Protein AF-0000000084978019 (afdb_homodimer)

Foldseek 3Di:
DEEEEEVLQADLNVLLVVVCVPPNDDPVYAYEYEEQADAQGQDLFGDGRHDDPRYHYDHDQLLDADDDDDDDDALYAYEYPWADPDDVPDDLVRRQSRLVSSLLRVLVVCVVRVHQHYEYEAALQQQPFAQDEDEPPRHGDHDGSNNVNSVNSLVSVQVSLVVDQQGHYEYEHEFAEFFARSNDDLQVLQVCQQVVNAAAQADFFAFGFHDYSNQVSVVVCVDSPVDGDGHYDYAYDGDPPTGTNNRLNVLLCVLLVNDGDHYYDRNVVLLVVQVVVVVVCCVVVVSHNVSSVSSRTHPNYHRVVVVPDPDDGDDDSNRSSNVRCVVVVSPGRD/DEEEEEVLQADLNVLLVVVCVVPNDDPVYAYEYEEQADAQGQDPFGDGRHDDPRYHYDHDQLLDADDDDDDDDALYAYEYPWADPDDPPDDLVRRQSRLVSSLLRVLVVCVVRVHQHYEYEAALQQQPFAQDEDEPPRHGDHDGSNNVNSVNSLVSVQVSLVVDQQGHYEYEHEFAEFFARSNDDLQVLQVCQQVVNAAAQADFFAFGFHDYSNQVSVVVCVDSPVDGDGHYDYAYDGDPPTGTNNRLNVLLCVLLVNDGDHYYDRNVVLLVVQVVVVVVCCVVVVSHNVSSVSSRTHPNYHRVVVVPDPDDGDDDSNRSSNVRCVVVVSPGRD

pLDDT: mean 92.47, std 10.91, range [44.44, 98.94]

Radius of gyration: 27.85 Å; Cα contacts (8 Å, |Δi|>4): 1378; chains: 2; bounding box: 62×81×61 Å

Solvent-accessible surface area (backbone atoms only — not comparable to full-atom values): 34876 Å² total; per-residue (Å²): 75,40,42,38,24,35,24,23,57,40,60,68,27,44,55,36,50,54,47,37,68,72,72,64,63,50,93,81,36,43,36,36,29,33,12,81,50,49,63,76,33,72,44,98,45,80,55,62,26,75,78,57,91,80,51,48,76,40,83,42,60,51,63,39,84,69,80,80,94,74,82,81,43,86,69,22,35,35,40,42,55,55,62,66,79,76,60,87,82,60,58,64,60,52,24,28,42,36,26,37,39,18,34,53,25,52,47,49,43,29,59,75,61,60,42,43,35,40,36,38,61,52,46,52,44,24,52,30,92,49,63,57,80,33,48,81,82,48,76,59,49,39,81,44,52,56,14,43,18,37,47,48,20,53,39,50,49,46,27,57,32,30,59,38,66,77,19,24,34,40,35,34,23,40,38,52,64,35,48,68,46,45,72,41,72,64,29,50,50,52,50,23,47,74,74,62,73,43,60,34,52,49,53,53,73,36,30,48,20,29,30,47,43,72,55,53,42,51,49,49,42,47,55,70,69,75,40,87,59,66,35,77,49,70,32,34,42,28,42,67,80,51,42,27,51,45,57,50,53,52,35,47,23,64,42,71,70,52,87,65,87,68,52,74,44,52,46,68,58,53,43,51,49,13,62,60,33,26,82,79,50,15,59,80,68,60,36,30,46,70,51,56,53,52,69,52,50,22,44,31,42,45,9,57,72,47,63,68,44,92,65,74,84,85,58,54,74,46,54,40,44,32,51,30,23,54,77,39,72,67,74,46,60,65,75,38,42,40,23,35,25,23,60,40,60,68,27,46,55,36,50,55,48,36,68,72,73,64,64,50,93,80,35,41,37,36,31,32,14,78,50,49,63,76,32,71,47,97,45,79,54,62,26,74,77,58,90,77,51,48,77,41,82,42,60,50,66,39,84,69,80,79,94,77,82,82,42,84,70,21,33,37,39,42,56,53,66,66,79,73,59,86,84,57,58,65,61,51,25,28,42,35,24,37,39,18,32,53,25,52,48,48,43,29,60,74,62,61,43,42,35,39,36,38,62,51,43,53,44,24,50,30,94,49,62,57,80,32,47,82,81,48,78,57,51,40,83,44,52,57,15,43,18,37,46,48,21,53,39,49,49,46,29,56,32,30,59,37,66,76,20,24,34,40,36,35,23,39,40,53,64,34,47,68,45,47,74,41,71,63,30,48,49,53,50,24,45,75,73,61,74,42,59,33,52,50,54,55,74,36,31,46,20,28,32,47,43,72,54,52,40,48,48,47,43,48,55,70,69,74,41,85,58,66,33,76,50,70,34,34,41,26,41,68,80,51,41,26,49,46,57,52,52,52,38,47,23,65,44,69,70,51,86,67,89,66,52,76,44,52,46,68,58,52,44,50,49,12,61,61,31,26,82,78,49,16,59,80,70,59,37,31,47,69,52,57,52,52,68,52,50,22,45,31,43,46,8,57,71,46,63,68,44,91,66,73,83,85,58,53,74,45,54,41,44,32,50,28,23,53,77,38,71,68,74,46,62,67

InterPro domains:
  IPR001509 NAD-dependent epimerase/dehydratase [PF01370] (5-237)
  IPR036291 NAD(P)-binding domain superfamily [SSF51735] (1-328)
  IPR050177 Bifunctional lipid A modification and metabolic enzymes [PTHR43245] (1-320)

Secondary structure (DSSP, 8-state):
-EEEEETTTSHHHHHHHHHHHHHT--TT-EEEEEESS-TTSB-SSSSBPPPPTTEEEEE--TTS---------TT-EEEE-------TT--HHHHHIIIIIHHHHHHHHHHHHT--EEEEE--SGGG-S-SS-B-TTSPP---SHHHHHHHHHHHHHHHHHHT-TT-EEEEEEESEEESTT--SHHHHHHHHHHHT---EES-S--BB-EEEHHHHHHHHHIIIII----EEEEEEES-SSPPBHHHHHHHHHHHHT-----PEEPHHHHHHHHHHHIIIIITTTT--HHHHHHHT--B-B--HHHHTSS------HHHHHHHHHHHTTTT---/-EEEEETTTSHHHHHHHHHHHHHT--TT-EEEEEESS-TTSB-SSSSBPPPPTTEEEEE--TTS---------TT-EEEE-------TT--HHHHHIIIIIHHHHHHHHHHHHT--EEEEE--SGGG-S-SS-B-TTSPP---SHHHHHHHHHHHHHHHHHHT-TT-EEEEEEE-EEESTT--SHHHHHHHHHHHT---EES-S--BB-EEEHHHHHHHHHHHHTS----EEEEEEES-SSPPBHHHHHHHHHHHHT-----PEEPHHHHHHHHHHHIIIIITTTT--HHHHHHHT--B-B--HHHHTSS------HHHHHHHHHHHTTTT---

Sequence (668 aa):
MNYILFGGSGFIGTHLIHLLLKECVRPSDVIYDLDLVMPGEEGVVPGIVEKNDGVQYIRLDVRKPIDFEFVPTPEDVIFDLAAVHRTPGHPEEAYFETNIRGAENVTAFAEKYGIRKILFTSSIAPYGASEDLKTEETLPTPNTPYGISKLVAEKIHQIWQARDPARELTIVRPGIVYGKGEHGNMTRLYRGQKKGYFFYAGRKDTIKACIYVKELVRFFKYRMLDHSFPGAEIYNCTYEPAYTIEEICDTMQKATGLHRHVPLVPAGLLLFAAGILGPIGGKKMGIHPARVRKLMVSTNVCGRKLAATDYKFHYTLEESFRDWFEDCDRKELVMNYILFGGSGFIGTHLIHLLLKECVRPSDVIYDLDLVMPGEEGVVPGIVEKNDGVQYIRLDVRKPIDFEFVPTPEDVIFDLAAVHRTPGHPEEAYFETNIRGAENVTAFAEKYGIRKILFTSSIAPYGASEDLKTEETLPTPNTPYGISKLVAEKIHQIWQARDPARELTIVRPGIVYGKGEHGNMTRLYRGQKKGYFFYAGRKDTIKACIYVKELVRFFKYRMLDHSFPGAEIYNCTYEPAYTIEEICDTMQKATGLHRHVPLVPAGLLLFAAGILGPIGGKKMGIHPARVRKLMVSTNVCGRKLAATDYKFHYTLEESFRDWFEDCDRKELV

Structure (mmCIF, N/CA/C/O backbone):
data_AF-0000000084978019-model_v1
#
loop_
_entity.id
_entity.type
_entity.pdbx_description
1 polymer 'NAD dependent epimerase/dehydratase family protein'
#
loop_
_atom_site.group_PDB
_atom_site.id
_atom_site.type_symbol
_atom_site.label_atom_id
_atom_site.label_alt_id
_atom_site.label_comp_id
_atom_site.label_asym_id
_atom_site.label_entity_id
_atom_site.label_seq_id
_atom_site.pdbx_PDB_ins_code
_atom_site.Cartn_x
_atom_site.Cartn_y
_atom_site.Cartn_z
_atom_site.occupancy
_atom_site.B_iso_or_equiv
_atom_site.auth_seq_id
_atom_site.auth_comp_id
_atom_site.auth_asym_id
_atom_site.auth_atom_id
_atom_site.pdbx_PDB_model_num
ATOM 1 N N . MET A 1 1 ? -23.359 -20.953 -15.758 1 96.25 1 MET A N 1
ATOM 2 C CA . MET A 1 1 ? -22.703 -19.828 -15.094 1 96.25 1 MET A CA 1
ATOM 3 C C . MET A 1 1 ? -21.484 -19.375 -15.883 1 96.25 1 MET A C 1
ATOM 5 O O . MET A 1 1 ? -21.031 -20.062 -16.797 1 96.25 1 MET A O 1
ATOM 9 N N . ASN A 1 2 ? -20.969 -18.156 -15.555 1 98.12 2 ASN A N 1
ATOM 10 C CA . ASN A 1 2 ? -19.781 -17.625 -16.219 1 98.12 2 ASN A CA 1
ATOM 11 C C . ASN A 1 2 ? -18.562 -17.672 -15.312 1 98.12 2 ASN A C 1
ATOM 13 O O . ASN A 1 2 ? -18.641 -17.328 -14.133 1 98.12 2 ASN A O 1
ATOM 17 N N . TYR A 1 3 ? -17.5 -18.25 -15.859 1 98.75 3 TYR A N 1
ATOM 18 C CA . TYR A 1 3 ? -16.172 -18.109 -15.273 1 98.75 3 TYR A CA 1
ATOM 19 C C . TYR A 1 3 ? -15.406 -16.969 -15.93 1 98.75 3 TYR A C 1
ATOM 21 O O . TYR A 1 3 ? -15 -17.078 -17.094 1 98.75 3 TYR A O 1
ATOM 29 N N . ILE A 1 4 ? -15.234 -15.906 -15.219 1 98.81 4 ILE A N 1
ATOM 30 C CA . ILE A 1 4 ? -14.617 -14.719 -15.789 1 98.81 4 ILE A CA 1
ATOM 31 C C . ILE A 1 4 ? -13.188 -14.586 -15.273 1 98.81 4 ILE A C 1
ATOM 33 O O . ILE A 1 4 ? -12.961 -14.281 -14.102 1 98.81 4 ILE A O 1
ATOM 37 N N . LEU A 1 5 ? -12.242 -14.836 -16.141 1 98.69 5 LEU A N 1
ATOM 38 C CA . LEU A 1 5 ? -10.828 -14.773 -15.789 1 98.69 5 LEU A CA 1
ATOM 39 C C . LEU A 1 5 ? -10.18 -13.516 -16.359 1 98.69 5 LEU A C 1
ATOM 41 O O . LEU A 1 5 ? -10.148 -13.32 -17.578 1 98.69 5 LEU A O 1
ATOM 45 N N . PHE A 1 6 ? -9.766 -12.633 -15.508 1 98.44 6 PHE A N 1
ATOM 46 C CA . PHE A 1 6 ? -8.852 -11.578 -15.93 1 98.44 6 PHE A CA 1
ATOM 47 C C . PHE A 1 6 ? -7.406 -12.062 -15.859 1 98.44 6 PHE A C 1
ATOM 49 O O . PHE A 1 6 ? -6.93 -12.477 -14.797 1 98.44 6 PHE A O 1
ATOM 56 N N . GLY A 1 7 ? -6.688 -12.031 -16.953 1 95.31 7 GLY A N 1
ATOM 57 C CA . GLY A 1 7 ? -5.336 -12.562 -17 1 95.31 7 GLY A CA 1
ATOM 58 C C . GLY A 1 7 ? -5.293 -14.07 -17.219 1 95.31 7 GLY A C 1
ATOM 59 O O . GLY A 1 7 ? -4.371 -14.742 -16.75 1 95.31 7 GLY A O 1
ATOM 60 N N . GLY A 1 8 ? -6.258 -14.617 -17.891 1 95.69 8 GLY A N 1
ATOM 61 C CA . GLY A 1 8 ? -6.375 -16.062 -18.047 1 95.69 8 GLY A CA 1
ATOM 62 C C . GLY A 1 8 ? -5.328 -16.641 -18.984 1 95.69 8 GLY A C 1
ATOM 63 O O . GLY A 1 8 ? -5.086 -17.844 -18.984 1 95.69 8 GLY A O 1
ATOM 64 N N . SER A 1 9 ? -4.688 -15.805 -19.781 1 94.19 9 SER A N 1
ATOM 65 C CA . SER A 1 9 ? -3.707 -16.266 -20.75 1 94.19 9 SER A CA 1
ATOM 66 C C . SER A 1 9 ? -2.336 -16.453 -20.109 1 94.19 9 SER A C 1
ATOM 68 O O . SER A 1 9 ? -1.4 -16.922 -20.766 1 94.19 9 SER A O 1
ATOM 70 N N . GLY A 1 10 ? -2.264 -16.125 -18.875 1 92.88 10 GLY A N 1
ATOM 71 C CA . GLY A 1 10 ? -0.997 -16.281 -18.172 1 92.88 10 GLY A CA 1
ATOM 72 C C . GLY A 1 10 ? -0.766 -17.688 -17.656 1 92.88 10 GLY A C 1
ATOM 73 O O . GLY A 1 10 ? -1.554 -18.594 -17.938 1 92.88 10 GLY A O 1
ATOM 74 N N . PHE A 1 11 ? 0.279 -17.875 -16.891 1 93.62 11 PHE A N 1
ATOM 75 C CA . PHE A 1 11 ? 0.745 -19.172 -16.375 1 93.62 11 PHE A CA 1
ATOM 76 C C . PHE A 1 11 ? -0.322 -19.828 -15.516 1 93.62 11 PHE A C 1
ATOM 78 O O . PHE A 1 11 ? -0.802 -20.922 -15.828 1 93.62 11 PHE A O 1
ATOM 85 N N . ILE A 1 12 ? -0.796 -19.125 -14.477 1 96.44 12 ILE A N 1
ATOM 86 C CA . ILE A 1 12 ? -1.785 -19.672 -13.555 1 96.44 12 ILE A CA 1
ATOM 87 C C . ILE A 1 12 ? -3.133 -19.812 -14.258 1 96.44 12 ILE A C 1
ATOM 89 O O . ILE A 1 12 ? -3.826 -20.812 -14.109 1 96.44 12 ILE A O 1
ATOM 93 N N . GLY A 1 13 ? -3.461 -18.797 -15.078 1 96.44 13 GLY A N 1
ATOM 94 C CA . GLY A 1 13 ? -4.723 -18.797 -15.805 1 96.44 13 GLY A CA 1
ATOM 95 C C . GLY A 1 13 ? -4.879 -19.984 -16.75 1 96.44 13 GLY A C 1
ATOM 96 O O . GLY A 1 13 ? -5.953 -20.578 -16.812 1 96.44 13 GLY A O 1
ATOM 97 N N . THR A 1 14 ? -3.812 -20.328 -17.453 1 95.12 14 THR A N 1
ATOM 98 C CA . THR A 1 14 ? -3.844 -21.453 -18.375 1 95.12 14 THR A CA 1
ATOM 99 C C . THR A 1 14 ? -4.168 -22.75 -17.641 1 95.12 14 THR A C 1
ATOM 101 O O . THR A 1 14 ? -5.012 -23.531 -18.078 1 95.12 14 THR A O 1
ATOM 104 N N . HIS A 1 15 ? -3.541 -22.969 -16.547 1 97.38 15 HIS A N 1
ATOM 105 C CA . HIS A 1 15 ? -3.777 -24.188 -15.766 1 97.38 15 HIS A CA 1
ATOM 106 C C . HIS A 1 15 ? -5.18 -24.188 -15.164 1 97.38 15 HIS A C 1
ATOM 108 O O . HIS A 1 15 ? -5.809 -25.25 -15.047 1 97.38 15 HIS A O 1
ATOM 114 N N . LEU A 1 16 ? -5.668 -23.016 -14.75 1 98.5 16 LEU A N 1
ATOM 115 C CA . LEU A 1 16 ? -7.027 -22.922 -14.227 1 98.5 16 LEU A CA 1
ATOM 116 C C . LEU A 1 16 ? -8.047 -23.266 -15.305 1 98.5 16 LEU A C 1
ATOM 118 O O . LEU A 1 16 ? -8.992 -24.016 -15.062 1 98.5 16 LEU A O 1
ATOM 122 N N . ILE A 1 17 ? -7.848 -22.719 -16.5 1 98.06 17 ILE A N 1
ATOM 123 C CA . ILE A 1 17 ? -8.75 -22.984 -17.609 1 98.06 17 ILE A CA 1
ATOM 124 C C . ILE A 1 17 ? -8.789 -24.484 -17.906 1 98.06 17 ILE A C 1
ATOM 126 O O . ILE A 1 17 ? -9.867 -25.062 -18.062 1 98.06 17 ILE A O 1
ATOM 130 N N . HIS A 1 18 ? -7.574 -25.141 -17.938 1 97.88 18 HIS A N 1
ATOM 131 C CA . HIS A 1 18 ? -7.516 -26.594 -18.156 1 97.88 18 HIS A CA 1
ATOM 132 C C . HIS A 1 18 ? -8.328 -27.344 -17.109 1 97.88 18 HIS A C 1
ATOM 134 O O . HIS A 1 18 ? -9.094 -28.25 -17.438 1 97.88 18 HIS A O 1
ATOM 140 N N . LEU A 1 19 ? -8.133 -26.922 -15.891 1 98.38 19 LEU A N 1
ATOM 141 C CA . LEU A 1 19 ? -8.844 -27.578 -14.797 1 98.38 19 LEU A CA 1
ATOM 142 C C . LEU A 1 19 ? -10.352 -27.391 -14.945 1 98.38 19 LEU A C 1
ATOM 144 O O . LEU A 1 19 ? -11.125 -28.344 -14.789 1 98.38 19 LEU A O 1
ATOM 148 N N . LEU A 1 20 ? -10.844 -26.141 -15.219 1 98.31 20 LEU A N 1
ATOM 149 C CA . LEU A 1 20 ? -12.266 -25.812 -15.344 1 98.31 20 LEU A CA 1
ATOM 150 C C . LEU A 1 20 ? -12.906 -26.625 -16.469 1 98.31 20 LEU A C 1
ATOM 152 O O . LEU A 1 20 ? -13.977 -27.219 -16.281 1 98.31 20 LEU A O 1
ATOM 156 N N . LEU A 1 21 ? -12.234 -26.719 -17.609 1 97.62 21 LEU A N 1
ATOM 157 C CA . LEU A 1 21 ? -12.75 -27.453 -18.766 1 97.62 21 LEU A CA 1
ATOM 158 C C . LEU A 1 21 ? -12.875 -28.938 -18.453 1 97.62 21 LEU A C 1
ATOM 160 O O . LEU A 1 21 ? -13.828 -29.578 -18.891 1 97.62 21 LEU A O 1
ATOM 164 N N . LYS A 1 22 ? -11.969 -29.406 -17.672 1 96.81 22 LYS A N 1
ATOM 165 C CA . LYS A 1 22 ? -11.898 -30.844 -17.391 1 96.81 22 LYS A CA 1
ATOM 166 C C . LYS A 1 22 ? -12.891 -31.25 -16.297 1 96.81 22 LYS A C 1
ATOM 168 O O . LYS A 1 22 ? -13.5 -32.312 -16.375 1 96.81 22 LYS A O 1
ATOM 173 N N . GLU A 1 23 ? -13.086 -30.312 -15.344 1 96.19 23 GLU A N 1
ATOM 174 C CA . GLU A 1 23 ? -13.734 -30.844 -14.141 1 96.19 23 GLU A CA 1
ATOM 175 C C . GLU A 1 23 ? -14.953 -30.016 -13.766 1 96.19 23 GLU A C 1
ATOM 177 O O . GLU A 1 23 ? -15.781 -30.438 -12.953 1 96.19 23 GLU A O 1
ATOM 182 N N . CYS A 1 24 ? -15.188 -28.844 -14.32 1 93.62 24 CYS A N 1
ATOM 183 C CA . CYS A 1 24 ? -16.125 -27.938 -13.664 1 93.62 24 CYS A CA 1
ATOM 184 C C . CYS A 1 24 ? -17.219 -27.484 -14.633 1 93.62 24 CYS A C 1
ATOM 186 O O . CYS A 1 24 ? -18.391 -27.391 -14.258 1 93.62 24 CYS A O 1
ATOM 188 N N . VAL A 1 25 ? -16.922 -27.266 -15.875 1 91.94 25 VAL A N 1
ATOM 189 C CA . VAL A 1 25 ? -17.812 -26.594 -16.812 1 91.94 25 VAL A CA 1
ATOM 190 C C . VAL A 1 25 ? -18.969 -27.516 -17.188 1 91.94 25 VAL A C 1
ATOM 192 O O . VAL A 1 25 ? -18.75 -28.672 -17.531 1 91.94 25 VAL A O 1
ATOM 195 N N . ARG A 1 26 ? -20.094 -26.922 -17.125 1 92.69 26 ARG A N 1
ATOM 196 C CA . ARG A 1 26 ? -21.312 -27.547 -17.625 1 92.69 26 ARG A CA 1
ATOM 197 C C . ARG A 1 26 ? -21.688 -27 -19 1 92.69 26 ARG A C 1
ATOM 199 O O . ARG A 1 26 ? -21.141 -25.984 -19.438 1 92.69 26 ARG A O 1
ATOM 206 N N . PRO A 1 27 ? -22.625 -27.641 -19.703 1 90.31 27 PRO A N 1
ATOM 207 C CA . PRO A 1 27 ? -22.938 -27.25 -21.062 1 90.31 27 PRO A CA 1
ATOM 208 C C . PRO A 1 27 ? -23.375 -25.781 -21.172 1 90.31 27 PRO A C 1
ATOM 210 O O . PRO A 1 27 ? -23.047 -25.109 -22.172 1 90.31 27 PRO A O 1
ATOM 213 N N . SER A 1 28 ? -24.016 -25.234 -20.188 1 92.12 28 SER A N 1
ATOM 214 C CA . SER A 1 28 ? -24.516 -23.875 -20.266 1 92.12 28 SER A CA 1
ATOM 215 C C . SER A 1 28 ? -23.5 -22.875 -19.734 1 92.12 28 SER A C 1
ATOM 217 O O . SER A 1 28 ? -23.688 -21.656 -19.844 1 92.12 28 SER A O 1
ATOM 219 N N . ASP A 1 29 ? -22.375 -23.391 -19.234 1 96.25 29 ASP A N 1
ATOM 220 C CA . ASP A 1 29 ? -21.375 -22.516 -18.641 1 96.25 29 ASP A CA 1
ATOM 221 C C . ASP A 1 29 ? -20.453 -21.922 -19.703 1 96.25 29 ASP A C 1
ATOM 223 O O . ASP A 1 29 ? -20.297 -22.5 -20.781 1 96.25 29 ASP A O 1
ATOM 227 N N . VAL A 1 30 ? -19.922 -20.75 -19.438 1 97.31 30 VAL A N 1
ATOM 228 C CA . VAL A 1 30 ? -18.984 -20.094 -20.359 1 97.31 30 VAL A CA 1
ATOM 229 C C . VAL A 1 30 ? -17.75 -19.641 -19.609 1 97.31 30 VAL A C 1
ATOM 231 O O . VAL A 1 30 ? -17.844 -19.094 -18.516 1 97.31 30 VAL A O 1
ATOM 234 N N . ILE A 1 31 ? -16.609 -19.953 -20.156 1 98.44 31 ILE A N 1
ATOM 235 C CA . ILE A 1 31 ? -15.344 -19.406 -19.672 1 98.44 31 ILE A CA 1
ATOM 236 C C . ILE A 1 31 ? -14.945 -18.188 -20.5 1 98.44 31 ILE A C 1
ATOM 238 O O . ILE A 1 31 ? -14.789 -18.297 -21.719 1 98.44 31 ILE A O 1
ATOM 242 N N . TYR A 1 32 ? -14.859 -17.047 -19.891 1 98.56 32 TYR A N 1
ATOM 243 C CA . TYR A 1 32 ? -14.312 -15.852 -20.516 1 98.56 32 TYR A CA 1
ATOM 244 C C . TYR A 1 32 ? -12.883 -15.602 -20.047 1 98.56 32 TYR A C 1
ATOM 246 O O . TYR A 1 32 ? -12.625 -15.477 -18.844 1 98.56 32 TYR A O 1
ATOM 254 N N . ASP A 1 33 ? -11.961 -15.594 -20.953 1 98 33 ASP A N 1
ATOM 255 C CA . ASP A 1 33 ? -10.594 -15.141 -20.672 1 98 33 ASP A CA 1
ATOM 256 C C . ASP A 1 33 ? -10.367 -13.727 -21.203 1 98 33 ASP A C 1
ATOM 258 O O . ASP A 1 33 ? -10.266 -13.531 -22.422 1 98 33 ASP A O 1
ATOM 262 N N . LEU A 1 34 ? -10.32 -12.797 -20.344 1 97.94 34 LEU A N 1
ATOM 263 C CA . LEU A 1 34 ? -10.016 -11.406 -20.688 1 97.94 34 LEU A CA 1
ATOM 264 C C . LEU A 1 34 ? -8.555 -11.086 -20.406 1 97.94 34 LEU A C 1
ATOM 266 O O . LEU A 1 34 ? -8.117 -11.094 -19.25 1 97.94 34 LEU A O 1
ATOM 270 N N . ASP A 1 35 ? -7.816 -10.789 -21.438 1 95.75 35 ASP A N 1
ATOM 271 C CA . ASP A 1 35 ? -6.375 -10.602 -21.344 1 95.75 35 ASP A CA 1
ATOM 272 C C . ASP A 1 35 ? -5.855 -9.711 -22.469 1 95.75 35 ASP A C 1
ATOM 274 O O . ASP A 1 35 ? -6.535 -9.531 -23.484 1 95.75 35 ASP A O 1
ATOM 278 N N . LEU A 1 36 ? -4.652 -9.148 -22.188 1 93.25 36 LEU A N 1
ATOM 279 C CA . LEU A 1 36 ? -4 -8.375 -23.25 1 93.25 36 LEU A CA 1
ATOM 280 C C . LEU A 1 36 ? -3.434 -9.289 -24.328 1 93.25 36 LEU A C 1
ATOM 282 O O . LEU A 1 36 ? -3.277 -8.875 -25.469 1 93.25 36 LEU A O 1
ATOM 286 N N . VAL A 1 37 ? -3.164 -10.484 -23.906 1 93 37 VAL A N 1
ATOM 287 C CA . VAL A 1 37 ? -2.512 -11.43 -24.812 1 93 37 VAL A CA 1
ATOM 288 C C . VAL A 1 37 ? -3.523 -12.461 -25.297 1 93 37 VAL A C 1
ATOM 290 O O . VAL A 1 37 ? -4.266 -13.039 -24.5 1 93 37 VAL A O 1
ATOM 293 N N . MET A 1 38 ? -3.51 -12.734 -26.594 1 94.38 38 MET A N 1
ATOM 294 C CA . MET A 1 38 ? -4.465 -13.648 -27.219 1 94.38 38 MET A CA 1
ATOM 295 C C . MET A 1 38 ? -3.793 -14.953 -27.625 1 94.38 38 MET A C 1
ATOM 297 O O . MET A 1 38 ? -2.568 -15.023 -27.734 1 94.38 38 MET A O 1
ATOM 301 N N . PRO A 1 39 ? -4.633 -16.016 -27.75 1 93.56 39 PRO A N 1
ATOM 302 C CA . PRO A 1 39 ? -4.051 -17.25 -28.266 1 93.56 39 PRO A CA 1
ATOM 303 C C . PRO A 1 39 ? -3.211 -17.047 -29.516 1 93.56 39 PRO A C 1
ATOM 305 O O . PRO A 1 39 ? -3.586 -16.25 -30.391 1 93.56 39 PRO A O 1
ATOM 308 N N . GLY A 1 40 ? -2.061 -17.734 -29.516 1 92.75 40 GLY A N 1
ATOM 309 C CA . GLY A 1 40 ? -1.181 -17.609 -30.656 1 92.75 40 GLY A CA 1
ATOM 310 C C . GLY A 1 40 ? -0.141 -16.516 -30.5 1 92.75 40 GLY A C 1
ATOM 311 O O . GLY A 1 40 ? 0.822 -16.453 -31.266 1 92.75 40 GLY A O 1
ATOM 312 N N . GLU A 1 41 ? -0.361 -15.641 -29.5 1 92.19 41 GLU A N 1
ATOM 313 C CA . GLU A 1 41 ? 0.599 -14.57 -29.234 1 92.19 41 GLU A CA 1
ATOM 314 C C . GLU A 1 41 ? 1.571 -14.969 -28.125 1 92.19 41 GLU A C 1
ATOM 316 O O . GLU A 1 41 ? 1.308 -15.898 -27.359 1 92.19 41 GLU A O 1
ATOM 321 N N . GLU A 1 42 ? 2.721 -14.266 -28.125 1 83.31 42 GLU A N 1
ATOM 322 C CA . GLU A 1 42 ? 3.672 -14.461 -27.031 1 83.31 42 GLU A CA 1
ATOM 323 C C . GLU A 1 42 ? 3.246 -13.695 -25.781 1 83.31 42 GLU A C 1
ATOM 325 O O . GLU A 1 42 ? 2.912 -12.508 -25.859 1 83.31 42 GLU A O 1
ATOM 330 N N . GLY A 1 43 ? 3.197 -14.383 -24.812 1 71.31 43 GLY A N 1
ATOM 331 C CA . GLY A 1 43 ? 2.734 -13.781 -23.578 1 71.31 43 GLY A CA 1
ATOM 332 C C . GLY A 1 43 ? 3.848 -13.141 -22.766 1 71.31 43 GLY A C 1
ATOM 333 O O . GLY A 1 43 ? 4.949 -12.93 -23.281 1 71.31 43 GLY A O 1
ATOM 334 N N . VAL A 1 44 ? 3.5 -12.703 -21.578 1 65.12 44 VAL A N 1
ATOM 335 C CA . VAL A 1 44 ? 4.449 -12.109 -20.641 1 65.12 44 VAL A CA 1
ATOM 336 C C . VAL A 1 44 ? 5.465 -13.164 -20.203 1 65.12 44 VAL A C 1
ATOM 338 O O . VAL A 1 44 ? 6.641 -12.852 -20 1 65.12 44 VAL A O 1
ATOM 341 N N . VAL A 1 45 ? 4.93 -14.391 -20.125 1 65.12 45 VAL A N 1
ATOM 342 C CA . VAL A 1 45 ? 5.832 -15.516 -19.875 1 65.12 45 VAL A CA 1
ATOM 343 C C . VAL A 1 45 ? 6.227 -16.156 -21.203 1 65.12 45 VAL A C 1
ATOM 345 O O . VAL A 1 45 ? 5.473 -16.094 -22.188 1 65.12 45 VAL A O 1
ATOM 348 N N . PRO A 1 46 ? 7.398 -16.609 -21.141 1 71.88 46 PRO A N 1
ATOM 349 C CA . PRO A 1 46 ? 7.816 -17.25 -22.391 1 71.88 46 PRO A CA 1
ATOM 350 C C . PRO A 1 46 ? 6.852 -18.344 -22.844 1 71.88 46 PRO A C 1
ATOM 352 O O . PRO A 1 46 ? 6.316 -19.078 -22.016 1 71.88 46 PRO A O 1
ATOM 355 N N . GLY A 1 47 ? 6.531 -18.328 -24.109 1 77.19 47 GLY A N 1
ATOM 356 C CA . GLY A 1 47 ? 5.637 -19.297 -24.719 1 77.19 47 GLY A CA 1
ATOM 357 C C . GLY A 1 47 ? 4.445 -18.672 -25.406 1 77.19 47 GLY A C 1
ATOM 358 O O . GLY A 1 47 ? 4.148 -17.484 -25.188 1 77.19 47 GLY A O 1
ATOM 359 N N . ILE A 1 48 ? 3.822 -19.484 -26.172 1 84.31 48 ILE A N 1
ATOM 360 C CA . ILE A 1 48 ? 2.656 -19.031 -26.922 1 84.31 48 ILE A CA 1
ATOM 361 C C . ILE A 1 48 ? 1.381 -19.438 -26.188 1 84.31 48 ILE A C 1
ATOM 363 O O . ILE A 1 48 ? 1.245 -20.578 -25.734 1 84.31 48 ILE A O 1
ATOM 367 N N . VAL A 1 49 ? 0.516 -18.516 -26.047 1 88.44 49 VAL A N 1
ATOM 368 C CA . VAL A 1 49 ? -0.758 -18.766 -25.375 1 88.44 49 VAL A CA 1
ATOM 369 C C . VAL A 1 49 ? -1.573 -19.781 -26.188 1 88.44 49 VAL A C 1
ATOM 371 O O . VAL A 1 49 ? -1.76 -19.594 -27.391 1 88.44 49 VAL A O 1
ATOM 374 N N . GLU A 1 50 ? -2.006 -20.828 -25.562 1 88.5 50 GLU A N 1
ATOM 375 C CA . GLU A 1 50 ? -2.762 -21.875 -26.25 1 88.5 50 GLU A CA 1
ATOM 376 C C . GLU A 1 50 ? -4.23 -21.484 -26.391 1 88.5 50 GLU A C 1
ATOM 378 O O . GLU A 1 50 ? -4.77 -20.766 -25.547 1 88.5 50 GLU A O 1
ATOM 383 N N . LYS A 1 51 ? -4.797 -21.891 -27.422 1 93.62 51 LYS A N 1
ATOM 384 C CA . LYS A 1 51 ? -6.238 -21.734 -27.609 1 93.62 51 LYS A CA 1
ATOM 385 C C . LYS A 1 51 ? -6.984 -22.984 -27.141 1 93.62 51 LYS A C 1
ATOM 387 O O . LYS A 1 51 ? -6.738 -24.094 -27.641 1 93.62 51 LYS A O 1
ATOM 392 N N . ASN A 1 52 ? -7.84 -22.828 -26.203 1 94.88 52 ASN A N 1
ATOM 393 C CA . ASN A 1 52 ? -8.656 -23.922 -25.703 1 94.88 52 ASN A CA 1
ATOM 394 C C . ASN A 1 52 ? -10.086 -23.844 -26.234 1 94.88 52 ASN A C 1
ATOM 396 O O . ASN A 1 52 ? -10.711 -22.797 -26.188 1 94.88 52 ASN A O 1
ATOM 400 N N . ASP A 1 53 ? -10.586 -24.969 -26.703 1 94.12 53 ASP A N 1
ATOM 401 C CA . ASP A 1 53 ? -11.984 -25.031 -27.109 1 94.12 53 ASP A CA 1
ATOM 402 C C . ASP A 1 53 ? -12.914 -24.797 -25.922 1 94.12 53 ASP A C 1
ATOM 404 O O . ASP A 1 53 ? -12.656 -25.297 -24.828 1 94.12 53 ASP A O 1
ATOM 408 N N . GLY A 1 54 ? -13.875 -24.016 -26.078 1 94.19 54 GLY A N 1
ATOM 409 C CA . GLY A 1 54 ? -14.836 -23.781 -25.016 1 94.19 54 GLY A CA 1
ATOM 410 C C . GLY A 1 54 ? -14.539 -22.531 -24.203 1 94.19 54 GLY A C 1
ATOM 411 O O . GLY A 1 54 ? -15.242 -22.234 -23.25 1 94.19 54 GLY A O 1
ATOM 412 N N . VAL A 1 55 ? -13.523 -21.828 -24.625 1 97.62 55 VAL A N 1
ATOM 413 C CA . VAL A 1 55 ? -13.148 -20.594 -23.938 1 97.62 55 VAL A CA 1
ATOM 414 C C . VAL A 1 55 ? -13.391 -19.406 -24.875 1 97.62 55 VAL A C 1
ATOM 416 O O . VAL A 1 55 ? -13.055 -19.453 -26.047 1 97.62 55 VAL A O 1
ATOM 419 N N . GLN A 1 56 ? -14.031 -18.359 -24.422 1 97.94 56 GLN A N 1
ATOM 420 C CA . GLN A 1 56 ? -14.156 -17.094 -25.125 1 97.94 56 GLN A CA 1
ATOM 421 C C . GLN A 1 56 ? -13.023 -16.141 -24.766 1 97.94 56 GLN A C 1
ATOM 423 O O . GLN A 1 56 ? -12.984 -15.625 -23.656 1 97.94 56 GLN A O 1
ATOM 428 N N . TYR A 1 57 ? -12.156 -15.969 -25.703 1 97.38 57 TYR A N 1
ATOM 429 C CA . TYR A 1 57 ? -11.031 -15.07 -25.5 1 97.38 57 TYR A CA 1
ATOM 430 C C . TYR A 1 57 ? -11.383 -13.648 -25.938 1 97.38 57 TYR A C 1
ATOM 432 O O . TYR A 1 57 ? -11.82 -13.438 -27.062 1 97.38 57 TYR A O 1
ATOM 440 N N . ILE A 1 58 ? -11.195 -12.711 -25.062 1 98 58 ILE A N 1
ATOM 441 C CA . ILE A 1 58 ? -11.477 -11.312 -25.344 1 98 58 ILE A CA 1
ATOM 442 C C . ILE A 1 58 ? -10.266 -10.461 -24.984 1 98 58 ILE A C 1
ATOM 444 O O . ILE A 1 58 ? -9.789 -10.5 -23.844 1 98 58 ILE A O 1
ATOM 448 N N . ARG A 1 59 ? -9.727 -9.711 -25.984 1 96.25 59 ARG A N 1
ATOM 449 C CA . ARG A 1 59 ? -8.633 -8.797 -25.656 1 96.25 59 ARG A CA 1
ATOM 450 C C . ARG A 1 59 ? -9.133 -7.621 -24.828 1 96.25 59 ARG A C 1
ATOM 452 O O . ARG A 1 59 ? -10.008 -6.871 -25.25 1 96.25 59 ARG A O 1
ATOM 459 N N . LEU A 1 60 ? -8.586 -7.52 -23.656 1 96.44 60 LEU A N 1
ATOM 460 C CA . LEU A 1 60 ? -9.055 -6.492 -22.734 1 96.44 60 LEU A CA 1
ATOM 461 C C . LEU A 1 60 ? -7.93 -6.047 -21.797 1 96.44 60 LEU A C 1
ATOM 463 O O . LEU A 1 60 ? -7.16 -6.875 -21.312 1 96.44 60 LEU A O 1
ATOM 467 N N . ASP A 1 61 ? -7.801 -4.734 -21.625 1 95.5 61 ASP A N 1
ATOM 468 C CA . ASP A 1 61 ? -6.863 -4.098 -20.703 1 95.5 61 ASP A CA 1
ATOM 469 C C . ASP A 1 61 ? -7.555 -3.699 -19.391 1 95.5 61 ASP A C 1
ATOM 471 O O . ASP A 1 61 ? -8.359 -2.77 -19.375 1 95.5 61 ASP A O 1
ATOM 475 N N . VAL A 1 62 ? -7.184 -4.371 -18.297 1 97.12 62 VAL A N 1
ATOM 476 C CA . VAL A 1 62 ? -7.891 -4.172 -17.047 1 97.12 62 VAL A CA 1
ATOM 477 C C . VAL A 1 62 ? -7.609 -2.768 -16.516 1 97.12 62 VAL A C 1
ATOM 479 O O . VAL A 1 62 ? -8.289 -2.297 -15.594 1 97.12 62 VAL A O 1
ATOM 482 N N . ARG A 1 63 ? -6.602 -2 -17.031 1 96.56 63 ARG A N 1
ATOM 483 C CA . ARG A 1 63 ? -6.266 -0.648 -16.594 1 96.56 63 ARG A CA 1
ATOM 484 C C . ARG A 1 63 ? -7.34 0.347 -17.031 1 96.56 63 ARG A C 1
ATOM 486 O O . ARG A 1 63 ? -7.367 1.484 -16.547 1 96.56 63 ARG A O 1
ATOM 493 N N . LYS A 1 64 ? -8.219 -0.083 -17.891 1 97 64 LYS A N 1
ATOM 494 C CA . LYS A 1 64 ? -9.336 0.709 -18.406 1 97 64 LYS A CA 1
ATOM 495 C C . LYS A 1 64 ? -10.672 0.132 -17.938 1 97 64 LYS A C 1
ATOM 497 O O . LYS A 1 64 ? -10.75 -1.039 -17.562 1 97 64 LYS A O 1
ATOM 502 N N . PRO A 1 65 ? -11.719 0.974 -17.953 1 97.31 65 PRO A N 1
ATOM 503 C CA . PRO A 1 65 ? -13.031 0.439 -17.594 1 97.31 65 PRO A CA 1
ATOM 504 C C . PRO A 1 65 ? -13.414 -0.802 -18.391 1 97.31 65 PRO A C 1
ATOM 506 O O . PRO A 1 65 ? -13.195 -0.844 -19.609 1 97.31 65 PRO A O 1
ATOM 509 N N . ILE A 1 66 ? -13.914 -1.815 -17.75 1 98.12 66 ILE A N 1
ATOM 510 C CA . ILE A 1 66 ? -14.164 -3.127 -18.328 1 98.12 66 ILE A CA 1
ATOM 511 C C . ILE A 1 66 ? -15.57 -3.162 -18.938 1 98.12 66 ILE A C 1
ATOM 513 O O . ILE A 1 66 ? -16.547 -2.91 -18.25 1 98.12 66 ILE A O 1
ATOM 517 N N . ASP A 1 67 ? -15.57 -3.414 -20.172 1 94.5 67 ASP A N 1
ATOM 518 C CA . ASP A 1 67 ? -16.828 -3.545 -20.891 1 94.5 67 ASP A CA 1
ATOM 519 C C . ASP A 1 67 ? -16.719 -4.582 -22.016 1 94.5 67 ASP A C 1
ATOM 521 O O . ASP A 1 67 ? -15.852 -4.484 -22.875 1 94.5 67 ASP A O 1
ATOM 525 N N . PHE A 1 68 ? -17.516 -5.676 -21.953 1 96.69 68 PHE A N 1
ATOM 526 C CA . PHE A 1 68 ? -17.656 -6.703 -22.984 1 96.69 68 PHE A CA 1
ATOM 527 C C . PHE A 1 68 ? -19.047 -7.348 -22.922 1 96.69 68 PHE A C 1
ATOM 529 O O . PHE A 1 68 ? -19.734 -7.23 -21.906 1 96.69 68 PHE A O 1
ATOM 536 N N . GLU A 1 69 ? -19.438 -7.934 -23.969 1 94.69 69 GLU A N 1
ATOM 537 C CA . GLU A 1 69 ? -20.781 -8.508 -24.047 1 94.69 69 GLU A CA 1
ATOM 538 C C . GLU A 1 69 ? -20.828 -9.891 -23.406 1 94.69 69 GLU A C 1
ATOM 540 O O . GLU A 1 69 ? -20.031 -10.766 -23.75 1 94.69 69 GLU A O 1
ATOM 545 N N . PHE A 1 70 ? -21.672 -10.078 -22.391 1 95.62 70 PHE A N 1
ATOM 546 C CA . PHE A 1 70 ? -21.984 -11.375 -21.797 1 95.62 70 PHE A CA 1
ATOM 547 C C . PHE A 1 70 ? -23.297 -11.32 -21.047 1 95.62 70 PHE A C 1
ATOM 549 O O . PHE A 1 70 ? -23.875 -10.25 -20.875 1 95.62 70 PHE A O 1
ATOM 556 N N . VAL A 1 71 ? -23.828 -12.391 -20.688 1 96.25 71 VAL A N 1
ATOM 557 C CA . VAL A 1 71 ? -25.062 -12.461 -19.922 1 96.25 71 VAL A CA 1
ATOM 558 C C . VAL A 1 71 ? -24.75 -12.859 -18.469 1 96.25 71 VAL A C 1
ATOM 560 O O . VAL A 1 71 ? -24.406 -14.008 -18.203 1 96.25 71 VAL A O 1
ATOM 563 N N . PRO A 1 72 ? -24.875 -11.883 -17.609 1 97.25 72 PRO A N 1
ATOM 564 C CA . PRO A 1 72 ? -24.578 -12.188 -16.203 1 97.25 72 PRO A CA 1
ATOM 565 C C . PRO A 1 72 ? -25.547 -13.195 -15.602 1 97.25 72 PRO A C 1
ATOM 567 O O . PRO A 1 72 ? -26.719 -13.234 -15.977 1 97.25 72 PRO A O 1
ATOM 570 N N . THR A 1 73 ? -25.078 -14.008 -14.742 1 96.56 73 THR A N 1
ATOM 571 C CA . THR A 1 73 ? -25.875 -14.938 -13.945 1 96.56 73 THR A CA 1
ATOM 572 C C . THR A 1 73 ? -25.562 -14.781 -12.461 1 96.56 73 THR A C 1
ATOM 574 O O . THR A 1 73 ? -24.5 -14.273 -12.094 1 96.56 73 THR A O 1
ATOM 577 N N . PRO A 1 74 ? -26.375 -15.234 -11.594 1 94.06 74 PRO A N 1
ATOM 578 C CA . PRO A 1 74 ? -26.156 -15.086 -10.156 1 94.06 74 PRO A CA 1
ATOM 579 C C . PRO A 1 74 ? -24.984 -15.906 -9.648 1 94.06 74 PRO A C 1
ATOM 581 O O . PRO A 1 74 ? -24.469 -15.641 -8.555 1 94.06 74 PRO A O 1
ATOM 584 N N . GLU A 1 75 ? -24.562 -16.891 -10.414 1 95.56 75 GLU A N 1
ATOM 585 C CA . GLU A 1 75 ? -23.531 -17.812 -9.945 1 95.56 75 GLU A CA 1
ATOM 586 C C . GLU A 1 75 ? -22.172 -17.469 -10.547 1 95.56 75 GLU A C 1
ATOM 588 O O . GLU A 1 75 ? -21.203 -18.203 -10.367 1 95.56 75 GLU A O 1
ATOM 593 N N . ASP A 1 76 ? -22.109 -16.344 -11.266 1 98.38 76 ASP A N 1
ATOM 594 C CA . ASP A 1 76 ? -20.859 -15.961 -11.93 1 98.38 76 ASP A CA 1
ATOM 595 C C . ASP A 1 76 ? -19.734 -15.797 -10.922 1 98.38 76 ASP A C 1
ATOM 597 O O . ASP A 1 76 ? -19.953 -15.367 -9.789 1 98.38 76 ASP A O 1
ATOM 601 N N . VAL A 1 77 ? -18.547 -16.188 -11.336 1 98.69 77 VAL A N 1
ATOM 602 C CA . VAL A 1 77 ? -17.359 -16.094 -10.5 1 98.69 77 VAL A CA 1
ATOM 603 C C . VAL A 1 77 ? -16.25 -15.367 -11.266 1 98.69 77 VAL A C 1
ATOM 605 O O . VAL A 1 77 ? -16.078 -15.578 -12.469 1 98.69 77 VAL A O 1
ATOM 608 N N . ILE A 1 78 ? -15.531 -14.5 -10.555 1 98.94 78 ILE A N 1
ATOM 609 C CA . ILE A 1 78 ? -14.391 -13.797 -11.133 1 98.94 78 ILE A CA 1
ATOM 610 C C . ILE A 1 78 ? -13.094 -14.359 -10.555 1 98.94 78 ILE A C 1
ATOM 612 O O . ILE A 1 78 ? -12.961 -14.516 -9.336 1 98.94 78 ILE A O 1
ATOM 616 N N . PHE A 1 79 ? -12.227 -14.742 -11.383 1 98.94 79 PHE A N 1
ATOM 617 C CA . PHE A 1 79 ? -10.828 -14.984 -11.039 1 98.94 79 PHE A CA 1
ATOM 618 C C . PHE A 1 79 ? -9.945 -13.844 -11.547 1 98.94 79 PHE A C 1
ATOM 620 O O . PHE A 1 79 ? -9.711 -13.719 -12.75 1 98.94 79 PHE A O 1
ATOM 627 N N . ASP A 1 80 ? -9.477 -12.977 -10.648 1 98.88 80 ASP A N 1
ATOM 628 C CA . ASP A 1 80 ? -8.602 -11.867 -11.008 1 98.88 80 ASP A CA 1
ATOM 629 C C . ASP A 1 80 ? -7.137 -12.266 -10.906 1 98.88 80 ASP A C 1
ATOM 631 O O . ASP A 1 80 ? -6.539 -12.188 -9.828 1 98.88 80 ASP A O 1
ATOM 635 N N . LEU A 1 81 ? -6.527 -12.617 -12.016 1 97.62 81 LEU A N 1
ATOM 636 C CA . LEU A 1 81 ? -5.16 -13.117 -12.102 1 97.62 81 LEU A CA 1
ATOM 637 C C . LEU A 1 81 ? -4.254 -12.102 -12.789 1 97.62 81 LEU A C 1
ATOM 639 O O . LEU A 1 81 ? -3.045 -12.32 -12.898 1 97.62 81 LEU A O 1
ATOM 643 N N . ALA A 1 82 ? -4.855 -11.016 -13.227 1 93.12 82 ALA A N 1
ATOM 644 C CA . ALA A 1 82 ? -4.129 -10.055 -14.047 1 93.12 82 ALA A CA 1
ATOM 645 C C . ALA A 1 82 ? -3.068 -9.32 -13.227 1 93.12 82 ALA A C 1
ATOM 647 O O . ALA A 1 82 ? -3.357 -8.82 -12.141 1 93.12 82 ALA A O 1
ATOM 648 N N . ALA A 1 83 ? -1.92 -9.305 -13.648 1 85.12 83 ALA A N 1
ATOM 649 C CA . ALA A 1 83 ? -0.817 -8.578 -13.023 1 85.12 83 ALA A CA 1
ATOM 650 C C . ALA A 1 83 ? 0.328 -8.375 -14.008 1 85.12 83 ALA A C 1
ATOM 652 O O . ALA A 1 83 ? 0.444 -9.102 -15 1 85.12 83 ALA A O 1
ATOM 653 N N . VAL A 1 84 ? 0.985 -7.254 -13.789 1 74.62 84 VAL A N 1
ATOM 654 C CA . VAL A 1 84 ? 2.27 -7.102 -14.469 1 74.62 84 VAL A CA 1
ATOM 655 C C . VAL A 1 84 ? 3.383 -7.68 -13.594 1 74.62 84 VAL A C 1
ATOM 657 O O . VAL A 1 84 ? 3.506 -7.324 -12.422 1 74.62 84 VAL A O 1
ATOM 660 N N . HIS A 1 85 ? 3.836 -8.992 -13.539 1 58.72 85 HIS A N 1
ATOM 661 C CA . HIS A 1 85 ? 4.871 -9.516 -12.656 1 58.72 85 HIS A CA 1
ATOM 662 C C . HIS A 1 85 ? 6.262 -9.242 -13.219 1 58.72 85 HIS A C 1
ATOM 664 O O . HIS A 1 85 ? 7.203 -9 -12.461 1 58.72 85 HIS A O 1
ATOM 670 N N . ARG A 1 86 ? 6.695 -9.961 -14.18 1 51.28 86 ARG A N 1
ATOM 671 C CA . ARG A 1 86 ? 8.055 -10.398 -14.469 1 51.28 86 ARG A CA 1
ATOM 672 C C . ARG A 1 86 ? 8.922 -9.227 -14.922 1 51.28 86 ARG A C 1
ATOM 674 O O . ARG A 1 86 ? 10.094 -9.406 -15.25 1 51.28 86 ARG A O 1
ATOM 681 N N . THR A 1 87 ? 8.57 -8.125 -15.586 1 45.16 87 THR A N 1
ATOM 682 C CA . THR A 1 87 ? 9.539 -7.895 -16.656 1 45.16 87 THR A CA 1
ATOM 683 C C . THR A 1 87 ? 10.648 -6.953 -16.188 1 45.16 87 THR A C 1
ATOM 685 O O . THR A 1 87 ? 10.367 -5.852 -15.703 1 45.16 87 THR A O 1
ATOM 688 N N . PRO A 1 88 ? 11.82 -7.48 -15.828 1 47.94 88 PRO A N 1
ATOM 689 C CA . PRO A 1 88 ? 12.898 -6.52 -16.078 1 47.94 88 PRO A CA 1
ATOM 690 C C . PRO A 1 88 ? 12.531 -5.469 -17.109 1 47.94 88 PRO A C 1
ATOM 692 O O . PRO A 1 88 ? 11.984 -5.805 -18.172 1 47.94 88 PRO A O 1
ATOM 695 N N . GLY A 1 89 ? 12.375 -4.281 -16.672 1 52 89 GLY A N 1
ATOM 696 C CA . GLY A 1 89 ? 12.336 -3.236 -17.688 1 52 89 GLY A CA 1
ATOM 697 C C . GLY A 1 89 ? 11.078 -2.393 -17.609 1 52 89 GLY A C 1
ATOM 698 O O . GLY A 1 89 ? 10.953 -1.392 -18.328 1 52 89 GLY A O 1
ATOM 699 N N . HIS A 1 90 ? 10.086 -3.117 -16.719 1 60.94 90 HIS A N 1
ATOM 700 C CA . HIS A 1 90 ? 8.93 -2.23 -16.719 1 60.94 90 HIS A CA 1
ATOM 701 C C . HIS A 1 90 ? 9.156 -1.027 -15.812 1 60.94 90 HIS A C 1
ATOM 703 O O . HIS A 1 90 ? 9.758 -1.157 -14.742 1 60.94 90 HIS A O 1
ATOM 709 N N . PRO A 1 91 ? 8.656 0.009 -16.375 1 70.69 91 PRO A N 1
ATOM 710 C CA . PRO A 1 91 ? 8.68 1.167 -15.477 1 70.69 91 PRO A CA 1
ATOM 711 C C . PRO A 1 91 ? 7.906 0.926 -14.188 1 70.69 91 PRO A C 1
ATOM 713 O O . PRO A 1 91 ? 6.91 0.197 -14.18 1 70.69 91 PRO A O 1
ATOM 716 N N . GLU A 1 92 ? 8.375 1.192 -13.094 1 79.81 92 GLU A N 1
ATOM 717 C CA . GLU A 1 92 ? 7.801 1.026 -11.758 1 79.81 92 GLU A CA 1
ATOM 718 C C . GLU A 1 92 ? 6.32 1.401 -11.742 1 79.81 92 GLU A C 1
ATOM 720 O O . GLU A 1 92 ? 5.516 0.747 -11.07 1 79.81 92 GLU A O 1
ATOM 725 N N . GLU A 1 93 ? 5.961 2.223 -12.531 1 85.44 93 GLU A N 1
ATOM 726 C CA . GLU A 1 93 ? 4.598 2.738 -12.578 1 85.44 93 GLU A CA 1
ATOM 727 C C . GLU A 1 93 ? 3.635 1.706 -13.156 1 85.44 93 GLU A C 1
ATOM 729 O O . GLU A 1 93 ? 2.443 1.713 -12.836 1 85.44 93 GLU A O 1
ATOM 734 N N . ALA A 1 94 ? 4.176 0.84 -13.953 1 88.06 94 ALA A N 1
ATOM 735 C CA . ALA A 1 94 ? 3.33 -0.154 -14.617 1 88.06 94 ALA A CA 1
ATOM 736 C C . ALA A 1 94 ? 2.719 -1.115 -13.602 1 88.06 94 ALA A C 1
ATOM 738 O O . ALA A 1 94 ? 1.588 -1.575 -13.773 1 88.06 94 ALA A O 1
ATOM 739 N N . TYR A 1 95 ? 3.441 -1.407 -12.57 1 91.25 95 TYR A N 1
ATOM 740 C CA . TYR A 1 95 ? 2.912 -2.266 -11.516 1 91.25 95 TYR A CA 1
ATOM 741 C C . TYR A 1 95 ? 1.71 -1.619 -10.844 1 91.25 95 TYR A C 1
ATOM 743 O O . TYR A 1 95 ? 0.675 -2.262 -10.656 1 91.25 95 TYR A O 1
ATOM 751 N N . PHE A 1 96 ? 1.835 -0.396 -10.602 1 94.19 96 PHE A N 1
ATOM 752 C CA . PHE A 1 96 ? 0.769 0.333 -9.922 1 94.19 96 PHE A CA 1
ATOM 753 C C . PHE A 1 96 ? -0.462 0.446 -10.812 1 94.19 96 PHE A C 1
ATOM 755 O O . PHE A 1 96 ? -1.583 0.192 -10.367 1 94.19 96 PHE A O 1
ATOM 762 N N . GLU A 1 97 ? -0.233 0.776 -12 1 93.69 97 GLU A N 1
ATOM 763 C CA . GLU A 1 97 ? -1.347 0.95 -12.922 1 93.69 97 GLU A CA 1
ATOM 764 C C . GLU A 1 97 ? -2.123 -0.352 -13.102 1 93.69 97 GLU A C 1
ATOM 766 O O . GLU A 1 97 ? -3.35 -0.373 -12.969 1 93.69 97 GLU A O 1
ATOM 771 N N . THR A 1 98 ? -1.429 -1.376 -13.352 1 93.88 98 THR A N 1
ATOM 772 C CA . THR A 1 98 ? -2.088 -2.639 -13.656 1 93.88 98 THR A CA 1
ATOM 773 C C . THR A 1 98 ? -2.77 -3.213 -12.422 1 93.88 98 THR A C 1
ATOM 775 O O . THR A 1 98 ? -3.936 -3.611 -12.477 1 93.88 98 THR A O 1
ATOM 778 N N . ASN A 1 99 ? -2.09 -3.229 -11.328 1 95.94 99 ASN A N 1
ATOM 779 C CA . ASN A 1 99 ? -2.635 -3.906 -10.156 1 95.94 99 ASN A CA 1
ATOM 780 C C . ASN A 1 99 ? -3.668 -3.041 -9.445 1 95.94 99 ASN A C 1
ATOM 782 O O . ASN A 1 99 ? -4.688 -3.549 -8.969 1 95.94 99 ASN A O 1
ATOM 786 N N . ILE A 1 100 ? -3.438 -1.71 -9.367 1 97.38 100 ILE A N 1
ATOM 787 C CA . ILE A 1 100 ? -4.355 -0.848 -8.633 1 97.38 100 ILE A CA 1
ATOM 788 C C . ILE A 1 100 ? -5.559 -0.51 -9.5 1 97.38 100 ILE A C 1
ATOM 790 O O . ILE A 1 100 ? -6.699 -0.808 -9.141 1 97.38 100 ILE A O 1
ATOM 794 N N . ARG A 1 101 ? -5.324 0.046 -10.703 1 97.31 101 ARG A N 1
ATOM 795 C CA . ARG A 1 101 ? -6.438 0.349 -11.594 1 97.31 101 ARG A CA 1
ATOM 796 C C . ARG A 1 101 ? -7.168 -0.924 -12.008 1 97.31 101 ARG A C 1
ATOM 798 O O . ARG A 1 101 ? -8.398 -0.928 -12.141 1 97.31 101 ARG A O 1
ATOM 805 N N . GLY A 1 102 ? -6.363 -1.981 -12.242 1 97.94 102 GLY A N 1
ATOM 806 C CA . GLY A 1 102 ? -6.988 -3.262 -12.531 1 97.94 102 GLY A CA 1
ATOM 807 C C . GLY A 1 102 ? -7.945 -3.723 -11.453 1 97.94 102 GLY A C 1
ATOM 808 O O . GLY A 1 102 ? -9.062 -4.152 -11.742 1 97.94 102 GLY A O 1
ATOM 809 N N . ALA A 1 103 ? -7.512 -3.641 -10.195 1 98.56 103 ALA A N 1
ATOM 810 C CA . ALA A 1 103 ? -8.367 -4.016 -9.07 1 98.56 103 ALA A CA 1
ATOM 811 C C . ALA A 1 103 ? -9.609 -3.141 -9.016 1 98.56 103 ALA A C 1
ATOM 813 O O . ALA A 1 103 ? -10.719 -3.639 -8.797 1 98.56 103 ALA A O 1
ATOM 814 N N . GLU A 1 104 ? -9.422 -1.822 -9.227 1 98.56 104 GLU A N 1
ATOM 815 C CA . GLU A 1 104 ? -10.547 -0.884 -9.219 1 98.56 104 GLU A CA 1
ATOM 816 C C . GLU A 1 104 ? -11.562 -1.222 -10.305 1 98.56 104 GLU A C 1
ATOM 818 O O . GLU A 1 104 ? -12.766 -1.25 -10.047 1 98.56 104 GLU A O 1
ATOM 823 N N . ASN A 1 105 ? -11.078 -1.502 -11.469 1 98.69 105 ASN A N 1
ATOM 824 C CA . ASN A 1 105 ? -11.953 -1.759 -12.602 1 98.69 105 ASN A CA 1
ATOM 825 C C . ASN A 1 105 ? -12.641 -3.117 -12.484 1 98.69 105 ASN A C 1
ATOM 827 O O . ASN A 1 105 ? -13.812 -3.256 -12.836 1 98.69 105 ASN A O 1
ATOM 831 N N . VAL A 1 106 ? -11.922 -4.109 -12 1 98.81 106 VAL A N 1
ATOM 832 C CA . VAL A 1 106 ? -12.492 -5.445 -11.852 1 98.81 106 VAL A CA 1
ATOM 833 C C . VAL A 1 106 ? -13.594 -5.418 -10.789 1 98.81 106 VAL A C 1
ATOM 835 O O . VAL A 1 106 ? -14.664 -5.996 -10.992 1 98.81 106 VAL A O 1
ATOM 838 N N . THR A 1 107 ? -13.328 -4.719 -9.672 1 98.81 107 THR A N 1
ATOM 839 C CA . THR A 1 107 ? -14.336 -4.66 -8.617 1 98.81 107 THR A CA 1
ATOM 840 C C . THR A 1 107 ? -15.531 -3.82 -9.07 1 98.81 107 THR A C 1
ATOM 842 O O . THR A 1 107 ? -16.672 -4.125 -8.719 1 98.81 107 THR A O 1
ATOM 845 N N . ALA A 1 108 ? -15.273 -2.746 -9.828 1 98.69 108 ALA A N 1
ATOM 846 C CA . ALA A 1 108 ? -16.375 -1.96 -10.398 1 98.69 108 ALA A CA 1
ATOM 847 C C . ALA A 1 108 ? -17.234 -2.807 -11.328 1 98.69 108 ALA A C 1
ATOM 849 O O . ALA A 1 108 ? -18.453 -2.703 -11.312 1 98.69 108 ALA A O 1
ATOM 850 N N . PHE A 1 109 ? -16.562 -3.656 -12.133 1 98.69 109 PHE A N 1
ATOM 851 C CA . PHE A 1 109 ? -17.25 -4.574 -13.031 1 98.69 109 PHE A CA 1
ATOM 852 C C . PHE A 1 109 ? -18.109 -5.551 -12.25 1 98.69 109 PHE A C 1
ATOM 854 O O . PHE A 1 109 ? -19.281 -5.758 -12.586 1 98.69 109 PHE A O 1
ATOM 861 N N . ALA A 1 110 ? -17.562 -6.117 -11.234 1 98.75 110 ALA A N 1
ATOM 862 C CA . ALA A 1 110 ? -18.297 -7.047 -10.391 1 98.75 110 ALA A CA 1
ATOM 863 C C . ALA A 1 110 ? -19.531 -6.375 -9.797 1 98.75 110 ALA A C 1
ATOM 865 O O . ALA A 1 110 ? -20.609 -6.977 -9.742 1 98.75 110 ALA A O 1
ATOM 866 N N . GLU A 1 111 ? -19.344 -5.141 -9.336 1 98.06 111 GLU A N 1
ATOM 867 C CA . GLU A 1 111 ? -20.453 -4.383 -8.758 1 98.06 111 GLU A CA 1
ATOM 868 C C . GLU A 1 111 ? -21.531 -4.105 -9.805 1 98.06 111 GLU A C 1
ATOM 870 O O . GLU A 1 111 ? -22.719 -4.312 -9.547 1 98.06 111 GLU A O 1
ATOM 875 N N . LYS A 1 112 ? -21.125 -3.723 -10.953 1 97.88 112 LYS A N 1
ATOM 876 C CA . LYS A 1 112 ? -22.031 -3.367 -12.039 1 97.88 112 LYS A CA 1
ATOM 877 C C . LYS A 1 112 ? -22.953 -4.535 -12.391 1 97.88 112 LYS A C 1
ATOM 879 O O . LYS A 1 112 ? -24.141 -4.344 -12.633 1 97.88 112 LYS A O 1
ATOM 884 N N . TYR A 1 113 ? -22.453 -5.77 -12.336 1 98.19 113 TYR A N 1
ATOM 885 C CA . TYR A 1 113 ? -23.219 -6.914 -12.836 1 98.19 113 TYR A CA 1
ATOM 886 C C . TYR A 1 113 ? -23.656 -7.82 -11.695 1 98.19 113 TYR A C 1
ATOM 888 O O . TYR A 1 113 ? -24.156 -8.922 -11.922 1 98.19 113 TYR A O 1
ATOM 896 N N . GLY A 1 114 ? -23.422 -7.383 -10.469 1 98 114 GLY A N 1
ATOM 897 C CA . GLY A 1 114 ? -23.891 -8.086 -9.289 1 98 114 GLY A CA 1
ATOM 898 C C . GLY A 1 114 ? -23.188 -9.398 -9.047 1 98 114 GLY A C 1
ATOM 899 O O . GLY A 1 114 ? -23.781 -10.344 -8.516 1 98 114 GLY A O 1
ATOM 900 N N . ILE A 1 115 ? -21.953 -9.523 -9.5 1 98.5 115 ILE A N 1
ATOM 901 C CA . ILE A 1 115 ? -21.172 -10.727 -9.258 1 98.5 115 ILE A CA 1
ATOM 902 C C . ILE A 1 115 ? -20.703 -10.758 -7.801 1 98.5 115 ILE A C 1
ATOM 904 O O . ILE A 1 115 ? -20.125 -9.781 -7.316 1 98.5 115 ILE A O 1
ATOM 908 N N . ARG A 1 116 ? -20.828 -11.875 -7.121 1 98.25 116 ARG A N 1
ATOM 909 C CA . ARG A 1 116 ? -20.672 -11.883 -5.672 1 98.25 116 ARG A CA 1
ATOM 910 C C . ARG A 1 116 ? -19.406 -12.641 -5.262 1 98.25 116 ARG A C 1
ATOM 912 O O . ARG A 1 116 ? -19.062 -12.68 -4.078 1 98.25 116 ARG A O 1
ATOM 919 N N . LYS A 1 117 ? -18.703 -13.305 -6.207 1 98.69 117 LYS A N 1
ATOM 920 C CA . LYS A 1 117 ? -17.516 -14.117 -5.898 1 98.69 117 LYS A CA 1
ATOM 921 C C . LYS A 1 117 ? -16.297 -13.625 -6.672 1 98.69 117 LYS A C 1
ATOM 923 O O . LYS A 1 117 ? -16.312 -13.578 -7.902 1 98.69 117 LYS A O 1
ATOM 928 N N . ILE A 1 118 ? -15.273 -13.227 -5.941 1 98.94 118 ILE A N 1
ATOM 929 C CA . ILE A 1 118 ? -14.008 -12.852 -6.555 1 98.94 118 ILE A CA 1
ATOM 930 C C . ILE A 1 118 ? -12.859 -13.586 -5.867 1 98.94 118 ILE A C 1
ATOM 932 O O . ILE A 1 118 ? -12.812 -13.664 -4.637 1 98.94 118 ILE A O 1
ATOM 936 N N . LEU A 1 119 ? -12.039 -14.25 -6.586 1 98.94 119 LEU A N 1
ATOM 937 C 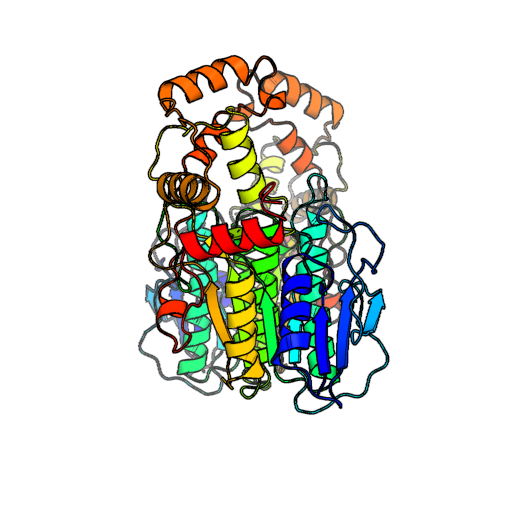CA . LEU A 1 119 ? -10.719 -14.656 -6.121 1 98.94 119 LEU A CA 1
ATOM 938 C C . LEU A 1 119 ? -9.633 -13.758 -6.715 1 98.94 119 LEU A C 1
ATOM 940 O O . LEU A 1 119 ? -9.547 -13.602 -7.934 1 98.94 119 LEU A O 1
ATOM 944 N N . PHE A 1 120 ? -8.875 -13.117 -5.852 1 98.94 120 PHE A N 1
ATOM 945 C CA . PHE A 1 120 ? -7.77 -12.266 -6.262 1 98.94 120 PHE A CA 1
ATOM 946 C C . PHE A 1 120 ? -6.43 -12.922 -5.945 1 98.94 120 PHE A C 1
ATOM 948 O O . PHE A 1 120 ? -6.188 -13.336 -4.809 1 98.94 120 PHE A O 1
ATOM 955 N N . THR A 1 121 ? -5.559 -13.023 -6.957 1 98.62 121 THR A N 1
ATOM 956 C CA . THR A 1 121 ? -4.219 -13.562 -6.742 1 98.62 121 THR A CA 1
ATOM 957 C C . THR A 1 121 ? -3.24 -12.445 -6.383 1 98.62 121 THR A C 1
ATOM 959 O O . THR A 1 121 ? -2.76 -11.727 -7.262 1 98.62 121 THR A O 1
ATOM 962 N N . SER A 1 122 ? -2.967 -12.32 -5.16 1 98.12 122 SER A N 1
ATOM 963 C CA . SER A 1 122 ? -1.897 -11.445 -4.688 1 98.12 122 SER A CA 1
ATOM 964 C C . SER A 1 122 ? -0.547 -12.156 -4.73 1 98.12 122 SER A C 1
ATOM 966 O O . SER A 1 122 ? -0.19 -12.758 -5.746 1 98.12 122 SER A O 1
ATOM 968 N N . SER A 1 123 ? 0.329 -11.953 -3.871 1 96.31 123 SER A N 1
ATOM 969 C CA . SER A 1 123 ? 1.66 -12.547 -3.785 1 96.31 123 SER A CA 1
ATOM 970 C C . SER A 1 123 ? 2.223 -12.438 -2.371 1 96.31 123 SER A C 1
ATOM 972 O O . SER A 1 123 ? 1.614 -11.812 -1.501 1 96.31 123 SER A O 1
ATOM 974 N N . ILE A 1 124 ? 3.301 -13.125 -2.146 1 96.25 124 ILE A N 1
ATOM 975 C CA . ILE A 1 124 ? 3.977 -13 -0.86 1 96.25 124 ILE A CA 1
ATOM 976 C C . ILE A 1 124 ? 4.797 -11.711 -0.832 1 96.25 124 ILE A C 1
ATOM 978 O O . ILE A 1 124 ? 5.34 -11.336 0.211 1 96.25 124 ILE A O 1
ATOM 982 N N . ALA A 1 125 ? 4.797 -10.953 -1.906 1 94.81 125 ALA A N 1
ATOM 983 C CA . ALA A 1 125 ? 5.609 -9.75 -2.045 1 94.81 125 ALA A CA 1
ATOM 984 C C . ALA A 1 125 ? 5.199 -8.695 -1.021 1 94.81 125 ALA A C 1
ATOM 986 O O . ALA A 1 125 ? 6.039 -7.922 -0.545 1 94.81 125 ALA A O 1
ATOM 987 N N . PRO A 1 126 ? 3.924 -8.625 -0.627 1 96.88 126 PRO A N 1
ATOM 988 C CA . PRO A 1 126 ? 3.494 -7.648 0.374 1 96.88 126 PRO A CA 1
ATOM 989 C C . PRO A 1 126 ? 4.207 -7.82 1.712 1 96.88 126 PRO A C 1
ATOM 991 O O . PRO A 1 126 ? 4.297 -6.871 2.496 1 96.88 126 PRO A O 1
ATOM 994 N N . TYR A 1 127 ? 4.73 -8.977 1.962 1 96.06 127 TYR A N 1
ATOM 995 C CA . TYR A 1 127 ? 5.375 -9.219 3.246 1 96.06 127 TYR A CA 1
ATOM 996 C C . TYR A 1 127 ? 6.75 -8.562 3.299 1 96.06 127 TYR A C 1
ATOM 998 O O . TYR A 1 127 ? 7.312 -8.375 4.379 1 96.06 127 TYR A O 1
ATOM 1006 N N . GLY A 1 128 ? 7.281 -8.188 2.125 1 91.12 128 GLY A N 1
ATOM 1007 C CA . GLY A 1 128 ? 8.641 -7.688 2.082 1 91.12 128 GLY A CA 1
ATOM 1008 C C . GLY A 1 128 ? 9.688 -8.766 2.307 1 91.12 128 GLY A C 1
ATOM 1009 O O . GLY A 1 128 ? 9.344 -9.93 2.535 1 91.12 128 GLY A O 1
ATOM 1010 N N . ALA A 1 129 ? 10.938 -8.391 2.223 1 83.25 129 ALA A N 1
ATOM 1011 C CA . ALA A 1 129 ? 12.031 -9.344 2.354 1 83.25 129 ALA A CA 1
ATOM 1012 C C . ALA A 1 129 ? 12.422 -9.539 3.818 1 83.25 129 ALA A C 1
ATOM 1014 O O . ALA A 1 129 ? 12.719 -8.57 4.52 1 83.25 129 ALA A O 1
ATOM 1015 N N . SER A 1 130 ? 12.242 -10.789 4.324 1 84.81 130 SER A N 1
ATOM 1016 C CA . SER A 1 130 ? 12.68 -11.117 5.676 1 84.81 130 SER A CA 1
ATOM 1017 C C . SER A 1 130 ? 12.719 -12.625 5.891 1 84.81 130 SER A C 1
ATOM 1019 O O . SER A 1 130 ? 11.953 -13.367 5.27 1 84.81 130 SER A O 1
ATOM 1021 N N . GLU A 1 131 ? 13.555 -13.039 6.75 1 91.12 131 GLU A N 1
ATOM 1022 C CA . GLU A 1 131 ? 13.672 -14.461 7.078 1 91.12 131 GLU A CA 1
ATOM 1023 C C . GLU A 1 131 ? 12.609 -14.883 8.086 1 91.12 131 GLU A C 1
ATOM 1025 O O . GLU A 1 131 ? 12.383 -16.078 8.289 1 91.12 131 GLU A O 1
ATOM 1030 N N . ASP A 1 132 ? 12.016 -13.938 8.641 1 92.81 132 ASP A N 1
ATOM 1031 C CA . ASP A 1 132 ? 11.023 -14.234 9.672 1 92.81 132 ASP A CA 1
ATOM 1032 C C . ASP A 1 132 ? 9.828 -14.977 9.078 1 92.81 132 ASP A C 1
ATOM 1034 O O . ASP A 1 132 ? 9.5 -14.797 7.902 1 92.81 132 ASP A O 1
ATOM 1038 N N . LEU A 1 133 ? 9.273 -15.828 9.93 1 96.62 133 LEU A N 1
ATOM 1039 C CA . LEU A 1 133 ? 8.062 -16.531 9.516 1 96.62 133 LEU A CA 1
ATOM 1040 C C . LEU A 1 133 ? 6.93 -15.555 9.242 1 96.62 133 LEU A C 1
ATOM 1042 O O . LEU A 1 133 ? 6.656 -14.664 10.047 1 96.62 133 LEU A O 1
ATOM 1046 N N . LYS A 1 134 ? 6.332 -15.711 8.086 1 97.88 134 LYS A N 1
ATOM 1047 C CA . LYS A 1 134 ? 5.215 -14.852 7.691 1 97.88 134 LYS A CA 1
ATOM 1048 C C . LYS A 1 134 ? 3.902 -15.641 7.688 1 97.88 134 LYS A C 1
ATOM 1050 O O . LYS A 1 134 ? 3.771 -16.625 6.973 1 97.88 134 LYS A O 1
ATOM 1055 N N . THR A 1 135 ? 2.996 -15.273 8.492 1 98.25 135 THR A N 1
ATOM 1056 C CA . THR A 1 135 ? 1.622 -15.758 8.445 1 98.25 135 THR A CA 1
ATOM 1057 C C . THR A 1 135 ? 0.703 -14.727 7.797 1 98.25 135 THR A C 1
ATOM 1059 O O . THR A 1 135 ? 1.138 -13.625 7.469 1 98.25 135 THR A O 1
ATOM 1062 N N . GLU A 1 136 ? -0.54 -15.109 7.609 1 98.44 136 GLU A N 1
ATOM 1063 C CA . GLU A 1 136 ? -1.486 -14.18 6.992 1 98.44 136 GLU A CA 1
ATOM 1064 C C . GLU A 1 136 ? -1.691 -12.945 7.859 1 98.44 136 GLU A C 1
ATOM 1066 O O . GLU A 1 136 ? -2.133 -11.898 7.367 1 98.44 136 GLU A O 1
ATOM 1071 N N . GLU A 1 137 ? -1.313 -12.992 9.148 1 96.94 137 GLU A N 1
ATOM 1072 C CA . GLU A 1 137 ? -1.505 -11.891 10.086 1 96.94 137 GLU A CA 1
ATOM 1073 C C . GLU A 1 137 ? -0.242 -11.047 10.203 1 96.94 137 GLU A C 1
ATOM 1075 O O . GLU A 1 137 ? -0.251 -9.992 10.852 1 96.94 137 GLU A O 1
ATOM 1080 N N . THR A 1 138 ? 0.807 -11.547 9.562 1 97.44 138 THR A N 1
ATOM 1081 C CA . THR A 1 138 ? 2.053 -10.789 9.609 1 97.44 138 THR A CA 1
ATOM 1082 C C . THR A 1 138 ? 1.87 -9.406 9.008 1 97.44 138 THR A C 1
ATOM 1084 O O . THR A 1 138 ? 1.226 -9.258 7.965 1 97.44 138 THR A O 1
ATOM 1087 N N . LEU A 1 139 ? 2.445 -8.359 9.695 1 96.56 139 LEU A N 1
ATOM 1088 C CA . LEU A 1 139 ? 2.408 -6.988 9.203 1 96.56 139 LEU A CA 1
ATOM 1089 C C . LEU A 1 139 ? 3.078 -6.883 7.836 1 96.56 139 LEU A C 1
ATOM 1091 O O . LEU A 1 139 ? 4.254 -7.227 7.688 1 96.56 139 LEU A O 1
ATOM 1095 N N . PRO A 1 140 ? 2.328 -6.492 6.852 1 96.88 140 PRO A N 1
ATOM 1096 C CA . PRO A 1 140 ? 2.965 -6.312 5.547 1 96.88 140 PRO A CA 1
ATOM 1097 C C . PRO A 1 140 ? 3.938 -5.133 5.523 1 96.88 140 PRO A C 1
ATOM 1099 O O . PRO A 1 140 ? 3.635 -4.066 6.062 1 96.88 140 PRO A O 1
ATOM 1102 N N . THR A 1 141 ? 5.086 -5.273 4.973 1 95.5 141 THR A N 1
ATOM 1103 C CA . THR A 1 141 ? 6.109 -4.246 4.824 1 95.5 141 THR A CA 1
ATOM 1104 C C . THR A 1 141 ? 6.738 -4.305 3.436 1 95.5 141 THR A C 1
ATOM 1106 O O . THR A 1 141 ? 7.953 -4.465 3.305 1 95.5 141 THR A O 1
ATOM 1109 N N . PRO A 1 142 ? 5.852 -4.145 2.428 1 94.38 142 PRO A N 1
ATOM 1110 C CA . PRO A 1 142 ? 6.387 -4.27 1.069 1 94.38 142 PRO A CA 1
ATOM 1111 C C . PRO A 1 142 ? 7.461 -3.229 0.758 1 94.38 142 PRO A C 1
ATOM 1113 O O . PRO A 1 142 ? 7.418 -2.117 1.291 1 94.38 142 PRO A O 1
ATOM 1116 N N . ASN A 1 143 ? 8.375 -3.582 -0.075 1 89.06 143 ASN A N 1
ATOM 1117 C CA . ASN A 1 143 ? 9.461 -2.668 -0.404 1 89.06 143 ASN A CA 1
ATOM 1118 C C . ASN A 1 143 ? 9.719 -2.617 -1.907 1 89.06 143 ASN A C 1
ATOM 1120 O O . ASN A 1 143 ? 10.758 -2.119 -2.35 1 89.06 143 ASN A O 1
ATOM 1124 N N . THR A 1 144 ? 8.852 -3.25 -2.705 1 91.06 144 THR A N 1
ATOM 1125 C CA . THR A 1 144 ? 8.898 -3.17 -4.16 1 91.06 144 THR A CA 1
ATOM 1126 C C . THR A 1 144 ? 7.586 -2.617 -4.715 1 91.06 144 THR A C 1
ATOM 1128 O O . THR A 1 144 ? 6.527 -2.807 -4.117 1 91.06 144 THR A O 1
ATOM 1131 N N . PRO A 1 145 ? 7.664 -1.949 -5.887 1 93.06 145 PRO A N 1
ATOM 1132 C CA . PRO A 1 145 ? 6.426 -1.479 -6.508 1 93.06 145 PRO A CA 1
ATOM 1133 C C . PRO A 1 145 ? 5.398 -2.592 -6.695 1 93.06 145 PRO A C 1
ATOM 1135 O O . PRO A 1 145 ? 4.203 -2.373 -6.488 1 93.06 145 PRO A O 1
ATOM 1138 N N . TYR A 1 146 ? 5.902 -3.785 -7.027 1 93.75 146 TYR A N 1
ATOM 1139 C CA . TYR A 1 146 ? 5.027 -4.941 -7.191 1 93.75 146 TYR A CA 1
ATOM 1140 C C . TYR A 1 146 ? 4.336 -5.297 -5.883 1 93.75 146 TYR A C 1
ATOM 1142 O O . TYR A 1 146 ? 3.109 -5.41 -5.832 1 93.75 146 TYR A O 1
ATOM 1150 N N . GLY A 1 147 ? 5.105 -5.426 -4.828 1 95.5 147 GLY A N 1
ATOM 1151 C CA . GLY A 1 147 ? 4.543 -5.762 -3.529 1 95.5 147 GLY A CA 1
ATOM 1152 C C . GLY A 1 147 ? 3.574 -4.715 -3.01 1 95.5 147 GLY A C 1
ATOM 1153 O O . GLY A 1 147 ? 2.533 -5.051 -2.445 1 95.5 147 GLY A O 1
ATOM 1154 N N . ILE A 1 148 ? 3.916 -3.471 -3.213 1 96.12 148 ILE A N 1
ATOM 1155 C CA . ILE A 1 148 ? 3.082 -2.357 -2.773 1 96.12 148 ILE A CA 1
ATOM 1156 C C . ILE A 1 148 ? 1.749 -2.387 -3.52 1 96.12 148 ILE A C 1
ATOM 1158 O O . ILE A 1 148 ? 0.684 -2.324 -2.902 1 96.12 148 ILE A O 1
ATOM 1162 N N . SER A 1 149 ? 1.84 -2.52 -4.82 1 96.75 149 SER A N 1
ATOM 1163 C CA . SER A 1 149 ? 0.641 -2.469 -5.652 1 96.75 149 SER A CA 1
ATOM 1164 C C . SER A 1 149 ? -0.282 -3.646 -5.363 1 96.75 149 SER A C 1
ATOM 1166 O O . SER A 1 149 ? -1.506 -3.502 -5.375 1 96.75 149 SER A O 1
ATOM 1168 N N . LYS A 1 150 ? 0.296 -4.809 -5.098 1 97.81 150 LYS A N 1
ATOM 1169 C CA . LYS A 1 150 ? -0.525 -5.965 -4.754 1 97.81 150 LYS A CA 1
ATOM 1170 C C . LYS A 1 150 ? -1.207 -5.777 -3.402 1 97.81 150 LYS A C 1
ATOM 1172 O O . LYS A 1 150 ? -2.369 -6.148 -3.23 1 97.81 150 LYS A O 1
ATOM 1177 N N . LEU A 1 151 ? -0.468 -5.25 -2.473 1 98.38 151 LEU A N 1
ATOM 1178 C CA . LEU A 1 151 ? -1.055 -5.004 -1.16 1 98.38 151 LEU A CA 1
ATOM 1179 C C . LEU A 1 151 ? -2.234 -4.043 -1.264 1 98.38 151 LEU A C 1
ATOM 1181 O O . LEU A 1 151 ? -3.287 -4.281 -0.667 1 98.38 151 LEU A O 1
ATOM 1185 N N . VAL A 1 152 ? -2.102 -2.973 -1.993 1 98.44 152 VAL A N 1
ATOM 1186 C CA . VAL A 1 152 ? -3.17 -1.998 -2.188 1 98.44 152 VAL A CA 1
ATOM 1187 C C . VAL A 1 152 ? -4.34 -2.652 -2.918 1 98.44 152 VAL A C 1
ATOM 1189 O O . VAL A 1 152 ? -5.504 -2.432 -2.566 1 98.44 152 VAL A O 1
ATOM 1192 N N . ALA A 1 153 ? -4.035 -3.473 -3.896 1 98.62 153 ALA A N 1
ATOM 1193 C CA . ALA A 1 153 ? -5.074 -4.18 -4.637 1 98.62 153 ALA A CA 1
ATOM 1194 C C . ALA A 1 153 ? -5.875 -5.094 -3.715 1 98.62 153 ALA A C 1
ATOM 1196 O O . ALA A 1 153 ? -7.09 -5.242 -3.881 1 98.62 153 ALA A O 1
ATOM 1197 N N . GLU A 1 154 ? -5.199 -5.785 -2.768 1 98.88 154 GLU A N 1
ATOM 1198 C CA . GLU A 1 154 ? -5.922 -6.566 -1.771 1 98.88 154 GLU A CA 1
ATOM 1199 C C . GLU A 1 154 ? -6.996 -5.73 -1.082 1 98.88 154 GLU A C 1
ATOM 1201 O O . GLU A 1 154 ? -8.141 -6.168 -0.946 1 98.88 154 GLU A O 1
ATOM 1206 N N . LYS A 1 155 ? -6.57 -4.543 -0.686 1 98.88 155 LYS A N 1
ATOM 1207 C CA . LYS A 1 155 ? -7.469 -3.676 0.069 1 98.88 155 LYS A CA 1
ATOM 1208 C C . LYS A 1 155 ? -8.641 -3.209 -0.795 1 98.88 155 LYS A C 1
ATOM 1210 O O . LYS A 1 155 ? -9.773 -3.109 -0.317 1 98.88 155 LYS A O 1
ATOM 1215 N N . ILE A 1 156 ? -8.367 -2.938 -2.053 1 98.81 156 ILE A N 1
ATOM 1216 C CA . ILE A 1 156 ? -9.422 -2.525 -2.975 1 98.81 156 ILE A CA 1
ATOM 1217 C C . ILE A 1 156 ? -10.477 -3.627 -3.084 1 98.81 156 ILE A C 1
ATOM 1219 O O . ILE A 1 156 ? -11.68 -3.357 -3.025 1 98.81 156 ILE A O 1
ATOM 1223 N N . HIS A 1 157 ? -10.039 -4.84 -3.205 1 98.94 157 HIS A N 1
ATOM 1224 C CA . HIS A 1 157 ? -10.969 -5.961 -3.248 1 98.94 157 HIS A CA 1
ATOM 1225 C C . HIS A 1 157 ? -11.719 -6.105 -1.931 1 98.94 157 HIS A C 1
ATOM 1227 O O . HIS A 1 157 ? -12.906 -6.449 -1.922 1 98.94 157 HIS A O 1
ATOM 1233 N N . GLN A 1 158 ? -11.039 -5.852 -0.832 1 98.88 158 GLN A N 1
ATOM 1234 C CA . GLN A 1 158 ? -11.68 -5.949 0.475 1 98.88 158 GLN A CA 1
ATOM 1235 C C . GLN A 1 158 ? -12.734 -4.863 0.651 1 98.88 158 GLN A C 1
ATOM 1237 O O . GLN A 1 158 ? -13.766 -5.082 1.3 1 98.88 158 GLN A O 1
ATOM 1242 N N . ILE A 1 159 ? -12.5 -3.643 0.132 1 98.88 159 ILE A N 1
ATOM 1243 C CA . ILE A 1 159 ? -13.5 -2.582 0.151 1 98.88 159 ILE A CA 1
ATOM 1244 C C . ILE A 1 159 ? -14.758 -3.045 -0.584 1 98.88 159 ILE A C 1
ATOM 1246 O O . ILE A 1 159 ? -15.875 -2.869 -0.091 1 98.88 159 ILE A O 1
ATOM 1250 N N . TRP A 1 160 ? -14.508 -3.676 -1.789 1 98.88 160 TRP A N 1
ATOM 1251 C CA . TRP A 1 160 ? -15.617 -4.219 -2.562 1 98.88 160 TRP A CA 1
ATOM 1252 C C . TRP A 1 160 ? -16.422 -5.211 -1.732 1 98.88 160 TRP A C 1
ATOM 1254 O O . TRP A 1 160 ? -17.656 -5.133 -1.681 1 98.88 160 TRP A O 1
ATOM 1264 N N . GLN A 1 161 ? -15.797 -6.141 -1.075 1 98.88 161 GLN A N 1
ATOM 1265 C CA . GLN A 1 161 ? -16.469 -7.16 -0.274 1 98.88 161 GLN A CA 1
ATOM 1266 C C . GLN A 1 161 ? -17.203 -6.531 0.908 1 98.88 161 GLN A C 1
ATOM 1268 O O . GLN A 1 161 ? -18.328 -6.93 1.229 1 98.88 161 GLN A O 1
ATOM 1273 N N . ALA A 1 162 ? -16.609 -5.531 1.54 1 98.62 162 ALA A N 1
ATOM 1274 C CA . ALA A 1 162 ? -17.156 -4.918 2.75 1 98.62 162 ALA A CA 1
ATOM 1275 C C . ALA A 1 162 ? -18.484 -4.242 2.473 1 98.62 162 ALA A C 1
ATOM 1277 O O . ALA A 1 162 ? -19.344 -4.152 3.359 1 98.62 162 ALA A O 1
ATOM 1278 N N . ARG A 1 163 ? -18.703 -3.787 1.27 1 98.25 163 ARG A N 1
ATOM 1279 C CA . ARG A 1 163 ? -19.922 -3.059 0.901 1 98.25 163 ARG A CA 1
ATOM 1280 C C . ARG A 1 163 ? -21.141 -3.961 0.974 1 98.25 163 ARG A C 1
ATOM 1282 O O . ARG A 1 163 ? -22.266 -3.477 1.096 1 98.25 163 ARG A O 1
ATOM 1289 N N . ASP A 1 164 ? -20.906 -5.297 0.816 1 98.06 164 ASP A N 1
ATOM 1290 C CA . ASP A 1 164 ? -21.953 -6.301 0.941 1 98.06 164 ASP A CA 1
ATOM 1291 C C . ASP A 1 164 ? -21.422 -7.566 1.613 1 98.06 164 ASP A C 1
ATOM 1293 O O . ASP A 1 164 ? -20.672 -8.336 1.001 1 98.06 164 ASP A O 1
ATOM 1297 N N . PRO A 1 165 ? -21.844 -7.805 2.814 1 96.25 165 PRO A N 1
ATOM 1298 C CA . PRO A 1 165 ? -21.297 -8.922 3.594 1 96.25 165 PRO A CA 1
ATOM 1299 C C . PRO A 1 165 ? -21.578 -10.281 2.959 1 96.25 165 PRO A C 1
ATOM 1301 O O . PRO A 1 165 ? -20.969 -11.281 3.33 1 96.25 165 PRO A O 1
ATOM 1304 N N . ALA A 1 166 ? -22.453 -10.344 2.018 1 97.19 166 ALA A N 1
ATOM 1305 C CA . ALA A 1 166 ? -22.812 -11.602 1.364 1 97.19 166 ALA A CA 1
ATOM 1306 C C . ALA A 1 166 ? -21.797 -11.961 0.275 1 97.19 166 ALA A C 1
ATOM 1308 O O . ALA A 1 166 ? -21.781 -13.094 -0.209 1 97.19 166 ALA A O 1
ATOM 1309 N N . ARG A 1 167 ? -20.969 -11 -0.112 1 98.44 167 ARG A N 1
ATOM 1310 C CA . ARG A 1 167 ? -19.953 -11.242 -1.136 1 98.44 167 ARG A CA 1
ATOM 1311 C C . ARG A 1 167 ? -18.844 -12.141 -0.607 1 98.44 167 ARG A C 1
ATOM 1313 O O . ARG A 1 167 ? -18.578 -12.164 0.596 1 98.44 167 ARG A O 1
ATOM 1320 N N . GLU A 1 168 ? -18.297 -12.922 -1.492 1 98.75 168 GLU A N 1
ATOM 1321 C CA . GLU A 1 168 ? -17.203 -13.836 -1.175 1 98.75 168 GLU A CA 1
ATOM 1322 C C . GLU A 1 168 ? -15.914 -13.406 -1.852 1 98.75 168 GLU A C 1
ATOM 1324 O O . GLU A 1 168 ? -15.844 -13.32 -3.08 1 98.75 168 GLU A O 1
ATOM 1329 N N . LEU A 1 169 ? -14.953 -13.07 -1.025 1 98.88 169 LEU A N 1
ATOM 1330 C CA . LEU A 1 169 ? -13.633 -12.68 -1.522 1 98.88 169 LEU A CA 1
ATOM 1331 C C . LEU A 1 169 ? -12.555 -13.617 -0.989 1 98.88 169 LEU A C 1
ATOM 1333 O O . LEU A 1 169 ? -12.43 -13.797 0.224 1 98.88 169 LEU A O 1
ATOM 1337 N N . THR A 1 170 ? -11.852 -14.258 -1.849 1 98.88 170 THR A N 1
ATOM 1338 C CA . THR A 1 170 ? -10.648 -15.016 -1.499 1 98.88 170 THR A CA 1
ATOM 1339 C C . THR A 1 170 ? -9.398 -14.344 -2.066 1 98.88 170 THR A C 1
ATOM 1341 O O . THR A 1 170 ? -9.312 -14.109 -3.273 1 98.88 170 THR A O 1
ATOM 1344 N N . ILE A 1 171 ? -8.547 -13.938 -1.205 1 98.88 171 ILE A N 1
ATOM 1345 C CA . ILE A 1 171 ? -7.234 -13.438 -1.607 1 98.88 171 ILE A CA 1
ATOM 1346 C C . ILE A 1 171 ? -6.172 -14.508 -1.364 1 98.88 171 ILE A C 1
ATOM 1348 O O . ILE A 1 171 ? -6.039 -15.016 -0.248 1 98.88 171 ILE A O 1
ATOM 1352 N N . VAL A 1 172 ? -5.434 -14.844 -2.369 1 98.88 172 VAL A N 1
ATOM 1353 C CA . VAL A 1 172 ? -4.383 -15.844 -2.201 1 98.88 172 VAL A CA 1
ATOM 1354 C C . VAL A 1 172 ? -3.014 -15.18 -2.348 1 98.88 172 VAL A C 1
ATOM 1356 O O . VAL A 1 172 ? -2.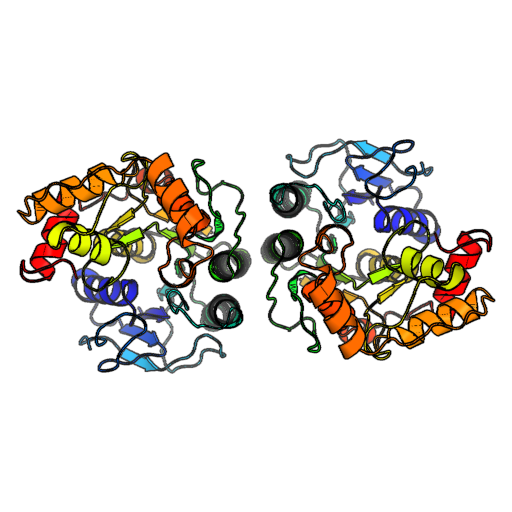826 -14.305 -3.199 1 98.88 172 VAL A O 1
ATOM 1359 N N . ARG A 1 173 ? -2.111 -15.5 -1.491 1 98.75 173 ARG A N 1
ATOM 1360 C CA . ARG A 1 173 ? -0.7 -15.133 -1.541 1 98.75 173 ARG A CA 1
ATOM 1361 C C . ARG A 1 173 ? 0.176 -16.359 -1.797 1 98.75 173 ARG A C 1
ATOM 1363 O O . ARG A 1 173 ? 0.755 -16.922 -0.864 1 98.75 173 ARG A O 1
ATOM 1370 N N . PRO A 1 174 ? 0.305 -16.719 -3.057 1 98.31 174 PRO A N 1
ATOM 1371 C CA . PRO A 1 174 ? 1.11 -17.906 -3.34 1 98.31 174 PRO A CA 1
ATOM 1372 C C . PRO A 1 174 ? 2.607 -17.672 -3.164 1 98.31 174 PRO A C 1
ATOM 1374 O O . PRO A 1 174 ? 3.096 -16.578 -3.463 1 98.31 174 PRO A O 1
ATOM 1377 N N . GLY A 1 175 ? 3.311 -18.656 -2.646 1 96.56 175 GLY A N 1
ATOM 1378 C CA . GLY A 1 175 ? 4.762 -18.656 -2.738 1 96.56 175 GLY A CA 1
ATOM 1379 C C . GLY A 1 175 ? 5.27 -18.812 -4.156 1 96.56 175 GLY A C 1
ATOM 1380 O O . GLY A 1 175 ? 4.605 -18.406 -5.113 1 96.56 175 GLY A O 1
ATOM 1381 N N . ILE A 1 176 ? 6.406 -19.375 -4.359 1 96.12 176 ILE A N 1
ATOM 1382 C CA . ILE A 1 176 ? 6.922 -19.672 -5.691 1 96.12 176 ILE A CA 1
ATOM 1383 C C . ILE A 1 176 ? 6.016 -20.688 -6.379 1 96.12 176 ILE A C 1
ATOM 1385 O O . ILE A 1 176 ? 5.945 -21.844 -5.961 1 96.12 176 ILE A O 1
ATOM 1389 N N . VAL A 1 177 ? 5.305 -20.25 -7.363 1 97.81 177 VAL A N 1
ATOM 1390 C CA . VAL A 1 177 ? 4.434 -21.141 -8.109 1 97.81 177 VAL A CA 1
ATOM 1391 C C . VAL A 1 177 ? 5.219 -21.797 -9.242 1 97.81 177 VAL A C 1
ATOM 1393 O O . VAL A 1 177 ? 5.891 -21.109 -10.016 1 97.81 177 VAL A O 1
ATOM 1396 N N . TYR A 1 178 ? 5.121 -23.125 -9.312 1 97.62 178 TYR A N 1
ATOM 1397 C CA . TYR A 1 178 ? 5.898 -23.812 -10.328 1 97.62 178 TYR A CA 1
ATOM 1398 C C . TYR A 1 178 ? 5.047 -24.859 -11.055 1 97.62 178 TYR A C 1
ATOM 1400 O O . TYR A 1 178 ? 3.998 -25.266 -10.555 1 97.62 178 TYR A O 1
ATOM 1408 N N . GLY A 1 179 ? 5.469 -25.234 -12.188 1 97.81 179 GLY A N 1
ATOM 1409 C CA . GLY A 1 179 ? 4.805 -26.156 -13.086 1 97.81 179 GLY A CA 1
ATOM 1410 C C . GLY A 1 179 ? 5.051 -25.859 -14.555 1 97.81 179 GLY A C 1
ATOM 1411 O O . GLY A 1 179 ? 5.812 -24.938 -14.883 1 97.81 179 GLY A O 1
ATOM 1412 N N . LYS A 1 180 ? 4.395 -26.625 -15.43 1 96.44 180 LYS A N 1
ATOM 1413 C CA . LYS A 1 180 ? 4.609 -26.438 -16.859 1 96.44 180 LYS A CA 1
ATOM 1414 C C . LYS A 1 180 ? 4.242 -25.031 -17.297 1 96.44 180 LYS A C 1
ATOM 1416 O O . LYS A 1 180 ? 3.137 -24.547 -17.031 1 96.44 180 LYS A O 1
ATOM 1421 N N . GLY A 1 181 ? 5.164 -24.328 -17.859 1 92.62 181 GLY A N 1
ATOM 1422 C CA . GLY A 1 181 ? 4.91 -22.984 -18.391 1 92.62 181 GLY A CA 1
ATOM 1423 C C . GLY A 1 181 ? 5.398 -21.891 -17.469 1 92.62 181 GLY A C 1
ATOM 1424 O O . GLY A 1 181 ? 5.281 -20.703 -17.797 1 92.62 181 GLY A O 1
ATOM 1425 N N . GLU A 1 182 ? 5.957 -22.172 -16.328 1 89.62 182 GLU A N 1
ATOM 1426 C CA . GLU A 1 182 ? 6.371 -21.156 -15.359 1 89.62 182 GLU A CA 1
ATOM 1427 C C . GLU A 1 182 ? 7.539 -20.328 -15.898 1 89.62 182 GLU A C 1
ATOM 1429 O O . GLU A 1 182 ? 7.508 -19.094 -15.852 1 89.62 182 GLU A O 1
ATOM 1434 N N . HIS A 1 183 ? 8.617 -20.938 -16.469 1 87.38 183 HIS A N 1
ATOM 1435 C CA . HIS A 1 183 ? 9.836 -20.359 -17.016 1 87.38 183 HIS A CA 1
ATOM 1436 C C . HIS A 1 183 ? 10.492 -19.406 -16.016 1 87.38 183 HIS A C 1
ATOM 1438 O O . HIS A 1 183 ? 11.016 -18.359 -16.406 1 87.38 183 HIS A O 1
ATOM 1444 N N . GLY A 1 184 ? 10.344 -19.75 -14.797 1 89.56 184 GLY A N 1
ATOM 1445 C CA . GLY A 1 184 ? 10.805 -18.859 -13.75 1 89.56 184 GLY A CA 1
ATOM 1446 C C . GLY A 1 184 ? 11.859 -19.469 -12.852 1 89.56 184 GLY A C 1
ATOM 1447 O O . GLY A 1 184 ? 12.82 -20.078 -13.336 1 89.56 184 GLY A O 1
ATOM 1448 N N . ASN A 1 185 ? 11.703 -19.234 -11.641 1 89.38 185 ASN A N 1
ATOM 1449 C CA . ASN A 1 185 ? 12.719 -19.578 -10.641 1 89.38 185 ASN A CA 1
ATOM 1450 C C . ASN A 1 185 ? 12.953 -21.078 -10.586 1 89.38 185 ASN A C 1
ATOM 1452 O O . ASN A 1 185 ? 14.102 -21.531 -10.523 1 89.38 185 ASN A O 1
ATOM 1456 N N . MET A 1 186 ? 11.938 -21.875 -10.656 1 95.56 186 MET A N 1
ATOM 1457 C CA . MET A 1 186 ? 12.086 -23.312 -10.492 1 95.56 186 MET A CA 1
ATOM 1458 C C . MET A 1 186 ? 12.656 -23.953 -11.758 1 95.56 186 MET A C 1
ATOM 1460 O O . MET A 1 186 ? 13.469 -24.875 -11.68 1 95.56 186 MET A O 1
ATOM 1464 N N . THR A 1 187 ? 12.227 -23.391 -12.875 1 95.06 187 THR A N 1
ATOM 1465 C CA . THR A 1 187 ? 12.812 -23.828 -14.141 1 95.06 187 THR A CA 1
ATOM 1466 C C . THR A 1 187 ? 14.312 -23.547 -14.164 1 95.06 187 THR A C 1
ATOM 1468 O O . THR A 1 187 ? 15.102 -24.422 -14.516 1 95.06 187 THR A O 1
ATOM 1471 N N . ARG A 1 188 ? 14.672 -22.375 -13.766 1 93.44 188 ARG A N 1
ATOM 1472 C CA . ARG A 1 188 ? 16.078 -21.984 -13.742 1 93.44 188 ARG A CA 1
ATOM 1473 C C . ARG A 1 188 ? 16.875 -22.828 -12.75 1 93.44 188 ARG A C 1
ATOM 1475 O O . ARG A 1 188 ? 18.031 -23.188 -13 1 93.44 188 ARG A O 1
ATOM 1482 N N . LEU A 1 189 ? 16.266 -23.062 -11.688 1 95 189 LEU A N 1
ATOM 1483 C CA . LEU A 1 189 ? 16.906 -23.891 -10.664 1 95 189 LEU A CA 1
ATOM 1484 C C . LEU A 1 189 ? 17.219 -25.281 -11.211 1 95 189 LEU A C 1
ATOM 1486 O O . LEU A 1 189 ? 18.344 -25.766 -11.062 1 95 189 LEU A O 1
ATOM 1490 N N . TYR A 1 190 ? 16.281 -25.938 -11.828 1 96.81 190 TYR A N 1
ATOM 1491 C CA . TYR A 1 190 ? 16.484 -27.266 -12.406 1 96.81 190 TYR A CA 1
ATOM 1492 C C . TYR A 1 190 ? 17.562 -27.234 -13.484 1 96.81 190 TYR A C 1
ATOM 1494 O O . TYR A 1 190 ? 18.453 -28.078 -13.5 1 96.81 190 TYR A O 1
ATOM 1502 N N . ARG A 1 191 ? 17.469 -26.234 -14.344 1 96.12 191 ARG A N 1
ATOM 1503 C CA . ARG A 1 191 ? 18.438 -26.094 -15.422 1 96.12 191 ARG A CA 1
ATOM 1504 C C . ARG A 1 191 ? 19.844 -25.891 -14.859 1 96.12 191 ARG A C 1
ATOM 1506 O O . ARG A 1 191 ? 20.812 -26.438 -15.398 1 96.12 191 ARG A O 1
ATOM 1513 N N . GLY A 1 192 ? 19.938 -25.094 -13.898 1 95.69 192 GLY A N 1
ATOM 1514 C CA . GLY A 1 192 ? 21.219 -24.859 -13.25 1 95.69 192 GLY A CA 1
ATOM 1515 C C . GLY A 1 192 ? 21.828 -26.141 -12.695 1 95.69 192 GLY A C 1
ATOM 1516 O O . GLY A 1 192 ? 23.047 -26.344 -12.805 1 95.69 192 GLY A O 1
ATOM 1517 N N . GLN A 1 193 ? 21.047 -26.984 -12.039 1 96.31 193 GLN A N 1
ATOM 1518 C CA . GLN A 1 193 ? 21.531 -28.266 -11.555 1 96.31 193 GLN A CA 1
ATOM 1519 C C . GLN A 1 193 ? 21.969 -29.156 -12.719 1 96.31 193 GLN A C 1
ATOM 1521 O O . GLN A 1 193 ? 23.062 -29.734 -12.68 1 96.31 193 GLN A O 1
ATOM 1526 N N . LYS A 1 194 ? 21.141 -29.234 -13.672 1 96.19 194 LYS A N 1
ATOM 1527 C CA . LYS A 1 194 ? 21.375 -30.094 -14.82 1 96.19 194 LYS A CA 1
ATOM 1528 C C . LYS A 1 194 ? 22.641 -29.703 -15.562 1 96.19 194 LYS A C 1
ATOM 1530 O O . LYS A 1 194 ? 23.438 -30.578 -15.945 1 96.19 194 LYS A O 1
ATOM 1535 N N . LYS A 1 195 ? 22.844 -28.406 -15.727 1 96.12 195 LYS A N 1
ATOM 1536 C CA . LYS A 1 195 ? 24 -27.922 -16.484 1 96.12 195 LYS A CA 1
ATOM 1537 C C . LYS A 1 195 ? 25.203 -27.734 -15.57 1 96.12 195 LYS A C 1
ATOM 1539 O O . LYS A 1 195 ? 26.312 -27.438 -16.047 1 96.12 195 LYS A O 1
ATOM 1544 N N . GLY A 1 196 ? 25 -27.719 -14.328 1 94.31 196 GLY A N 1
ATOM 1545 C CA . GLY A 1 196 ? 26.109 -27.75 -13.391 1 94.31 196 GLY A CA 1
ATOM 1546 C C . GLY A 1 196 ? 26.562 -26.375 -12.93 1 94.31 196 GLY A C 1
ATOM 1547 O O . GLY A 1 196 ? 27.672 -26.203 -12.445 1 94.31 196 GLY A O 1
ATOM 1548 N N . TYR A 1 197 ? 25.703 -25.391 -13.109 1 91.38 197 TYR A N 1
ATOM 1549 C CA . TYR A 1 197 ? 26.172 -24.078 -12.711 1 91.38 197 TYR A CA 1
ATOM 1550 C C . TYR A 1 197 ? 25.438 -23.594 -11.453 1 91.38 197 TYR A C 1
ATOM 1552 O O . TYR A 1 197 ? 25.734 -22.531 -10.922 1 91.38 197 TYR A O 1
ATOM 1560 N N . PHE A 1 198 ? 24.5 -24.328 -10.977 1 92.56 198 PHE A N 1
ATOM 1561 C CA . PHE A 1 198 ? 23.859 -23.969 -9.711 1 92.56 198 PHE A CA 1
ATOM 1562 C C . PHE A 1 198 ? 24.719 -24.406 -8.531 1 92.56 198 PHE A C 1
ATOM 1564 O O . PHE A 1 198 ? 25.312 -25.5 -8.562 1 92.56 198 PHE A O 1
ATOM 1571 N N . PHE A 1 199 ? 24.828 -23.609 -7.52 1 93.5 199 PHE A N 1
ATOM 1572 C CA . PHE A 1 199 ? 25.484 -23.906 -6.254 1 93.5 199 PHE A CA 1
ATOM 1573 C C . PHE A 1 199 ? 24.719 -23.281 -5.09 1 93.5 199 PHE A C 1
ATOM 1575 O O . PHE A 1 199 ? 24.016 -22.281 -5.258 1 93.5 199 PHE A O 1
ATOM 1582 N N . TYR A 1 200 ? 24.781 -23.969 -3.906 1 94.19 200 TYR A N 1
ATOM 1583 C CA . TYR A 1 200 ? 24.219 -23.359 -2.701 1 94.19 200 TYR A CA 1
ATOM 1584 C C . TYR A 1 200 ? 25.078 -22.203 -2.219 1 94.19 200 TYR A C 1
ATOM 1586 O O . TYR A 1 200 ? 26.266 -22.359 -1.984 1 94.19 200 TYR A O 1
ATOM 1594 N N . ALA A 1 201 ? 24.453 -21.094 -2.121 1 90.88 201 ALA A N 1
ATOM 1595 C CA . ALA A 1 201 ? 25.188 -19.906 -1.66 1 90.88 201 ALA A CA 1
ATOM 1596 C C . ALA A 1 201 ? 25.156 -19.797 -0.139 1 90.88 201 ALA A C 1
ATOM 1598 O O . ALA A 1 201 ? 24.125 -19.438 0.439 1 90.88 201 ALA A O 1
ATOM 1599 N N . GLY A 1 202 ? 26.203 -20.078 0.484 1 91.06 202 GLY A N 1
ATOM 1600 C CA . GLY A 1 202 ? 26.359 -19.828 1.91 1 91.06 202 GLY A CA 1
ATOM 1601 C C . GLY A 1 202 ? 25.719 -20.906 2.768 1 91.06 202 GLY A C 1
ATOM 1602 O O . GLY A 1 202 ? 26.312 -21.344 3.768 1 91.06 202 GLY A O 1
ATOM 1603 N N . ARG A 1 203 ? 24.516 -21.344 2.346 1 93 203 ARG A N 1
ATOM 1604 C CA . ARG A 1 203 ? 23.797 -22.328 3.148 1 93 203 ARG A CA 1
ATOM 1605 C C . ARG A 1 203 ? 22.828 -23.141 2.289 1 93 203 ARG A C 1
ATOM 1607 O O . ARG A 1 203 ? 22.5 -22.734 1.171 1 93 203 ARG A O 1
ATOM 1614 N N . LYS A 1 204 ? 22.328 -24.266 2.873 1 95.38 204 LYS A N 1
ATOM 1615 C CA . LYS A 1 204 ? 21.453 -25.172 2.135 1 95.38 204 LYS A CA 1
ATOM 1616 C C . LYS A 1 204 ? 20.047 -25.188 2.723 1 95.38 204 LYS A C 1
ATOM 1618 O O . LYS A 1 204 ? 19.141 -25.766 2.145 1 95.38 204 LYS A O 1
ATOM 1623 N N . ASP A 1 205 ? 19.922 -24.531 3.826 1 95.38 205 ASP A N 1
ATOM 1624 C CA . ASP A 1 205 ? 18.672 -24.688 4.574 1 95.38 205 ASP A CA 1
ATOM 1625 C C . ASP A 1 205 ? 17.766 -23.484 4.387 1 95.38 205 ASP A C 1
ATOM 1627 O O . ASP A 1 205 ? 16.812 -23.297 5.152 1 95.38 205 ASP A O 1
ATOM 1631 N N . THR A 1 206 ? 18.062 -22.641 3.389 1 94.38 206 THR A N 1
ATOM 1632 C CA . THR A 1 206 ? 17.156 -21.531 3.123 1 94.38 206 THR A CA 1
ATOM 1633 C C . THR A 1 206 ? 15.773 -22.031 2.717 1 94.38 206 THR A C 1
ATOM 1635 O O . THR A 1 206 ? 15.656 -22.906 1.85 1 94.38 206 THR A O 1
ATOM 1638 N N . ILE A 1 207 ? 14.812 -21.5 3.404 1 96.5 207 ILE A N 1
ATOM 1639 C CA . ILE A 1 207 ? 13.438 -21.891 3.115 1 96.5 207 ILE A CA 1
ATOM 1640 C C . ILE A 1 207 ? 12.938 -21.156 1.869 1 96.5 207 ILE A C 1
ATOM 1642 O O . ILE A 1 207 ? 13.18 -19.953 1.712 1 96.5 207 ILE A O 1
ATOM 1646 N N . LYS A 1 208 ? 12.367 -21.938 1.002 1 95.94 208 LYS A N 1
ATOM 1647 C CA . LYS A 1 208 ? 11.695 -21.391 -0.178 1 95.94 208 LYS A CA 1
ATOM 1648 C C . LYS A 1 208 ? 10.25 -21.875 -0.249 1 95.94 208 LYS A C 1
ATOM 1650 O O . LYS A 1 208 ? 9.961 -22.922 -0.817 1 95.94 208 LYS A O 1
ATOM 1655 N N . ALA A 1 209 ? 9.359 -21.078 0.266 1 97.25 209 ALA A N 1
ATOM 1656 C CA . ALA A 1 209 ? 7.945 -21.438 0.245 1 97.25 209 ALA A CA 1
ATOM 1657 C C . ALA A 1 209 ? 7.418 -21.5 -1.186 1 97.25 209 ALA A C 1
ATOM 1659 O O . ALA A 1 209 ? 7.598 -20.562 -1.967 1 97.25 209 ALA A O 1
ATOM 1660 N N . CYS A 1 210 ? 6.859 -22.641 -1.526 1 98.06 210 CYS A N 1
ATOM 1661 C CA . CYS A 1 210 ? 6.438 -22.844 -2.908 1 98.06 210 CYS A CA 1
ATOM 1662 C C . CYS A 1 210 ? 5.137 -23.641 -2.973 1 98.06 210 CYS A C 1
ATOM 1664 O O . CYS A 1 210 ? 4.668 -24.156 -1.956 1 98.06 210 CYS A O 1
ATOM 1666 N N . ILE A 1 211 ? 4.559 -23.641 -4.184 1 98.69 211 ILE A N 1
ATOM 1667 C CA . ILE A 1 211 ? 3.352 -24.406 -4.418 1 98.69 211 ILE A CA 1
ATOM 1668 C C . ILE A 1 211 ? 3.271 -24.812 -5.895 1 98.69 211 ILE A C 1
ATOM 1670 O O . ILE A 1 211 ? 3.641 -24.031 -6.77 1 98.69 211 ILE A O 1
ATOM 1674 N N . TYR A 1 212 ? 2.842 -26.031 -6.094 1 98.75 212 TYR A N 1
ATOM 1675 C CA . TYR A 1 212 ? 2.635 -26.531 -7.449 1 98.75 212 TYR A CA 1
ATOM 1676 C C . TYR A 1 212 ? 1.399 -25.891 -8.078 1 98.75 212 TYR A C 1
ATOM 1678 O O . TYR A 1 212 ? 0.353 -25.781 -7.438 1 98.75 212 TYR A O 1
ATOM 1686 N N . VAL A 1 213 ? 1.477 -25.438 -9.32 1 98.62 213 VAL A N 1
ATOM 1687 C CA . VAL A 1 213 ? 0.432 -24.656 -9.969 1 98.62 213 VAL A CA 1
ATOM 1688 C C . VAL A 1 213 ? -0.866 -25.453 -10.016 1 98.62 213 VAL A C 1
ATOM 1690 O O . VAL A 1 213 ? -1.953 -24.906 -9.844 1 98.62 213 VAL A O 1
ATOM 1693 N N . LYS A 1 214 ? -0.8 -26.766 -10.312 1 98.75 214 LYS A N 1
ATOM 1694 C CA . LYS A 1 214 ? -2.012 -27.578 -10.359 1 98.75 214 LYS A CA 1
ATOM 1695 C C . LYS A 1 214 ? -2.658 -27.688 -8.984 1 98.75 214 LYS A C 1
ATOM 1697 O O . LYS A 1 214 ? -3.881 -27.797 -8.875 1 98.75 214 LYS A O 1
ATOM 1702 N N . GLU A 1 215 ? -1.806 -27.703 -7.941 1 98.62 215 GLU A N 1
ATOM 1703 C CA . GLU A 1 215 ? -2.33 -27.672 -6.582 1 98.62 215 GLU A CA 1
ATOM 1704 C C . GLU A 1 215 ? -3.021 -26.328 -6.301 1 98.62 215 GLU A C 1
ATOM 1706 O O . GLU A 1 215 ? -4.105 -26.297 -5.711 1 98.62 215 GLU A O 1
ATOM 1711 N N . LEU A 1 216 ? -2.41 -25.266 -6.684 1 98.81 216 LEU A N 1
ATOM 1712 C CA . LEU A 1 216 ? -2.932 -23.922 -6.465 1 98.81 216 LEU A CA 1
ATOM 1713 C C . LEU A 1 216 ? -4.305 -23.766 -7.113 1 98.81 216 LEU A C 1
ATOM 1715 O O . LEU A 1 216 ? -5.254 -23.312 -6.461 1 98.81 216 LEU A O 1
ATOM 1719 N N . VAL A 1 217 ? -4.488 -24.141 -8.391 1 98.88 217 VAL A N 1
ATOM 1720 C CA . VAL A 1 217 ? -5.742 -23.906 -9.094 1 98.88 217 VAL A CA 1
ATOM 1721 C C . VAL A 1 217 ? -6.812 -24.859 -8.562 1 98.88 217 VAL A C 1
ATOM 1723 O O . VAL A 1 217 ? -8 -24.531 -8.586 1 98.88 217 VAL A O 1
ATOM 1726 N N . ARG A 1 218 ? -6.422 -26.031 -8.078 1 98.62 218 ARG A N 1
ATOM 1727 C CA . ARG A 1 218 ? -7.391 -26.906 -7.418 1 98.62 218 ARG A CA 1
ATOM 1728 C C . ARG A 1 218 ? -7.934 -26.266 -6.148 1 98.62 218 ARG A C 1
ATOM 1730 O O . ARG A 1 218 ? -9.109 -26.422 -5.816 1 98.62 218 ARG A O 1
ATOM 1737 N N . PHE A 1 219 ? -7.074 -25.578 -5.449 1 98.75 219 PHE A N 1
ATOM 1738 C CA . PHE A 1 219 ? -7.551 -24.844 -4.289 1 98.75 219 PHE A CA 1
ATOM 1739 C C . PHE A 1 219 ? -8.531 -23.75 -4.707 1 98.75 219 PHE A C 1
ATOM 1741 O O . PHE A 1 219 ? -9.523 -23.5 -4.016 1 98.75 219 PHE A O 1
ATOM 1748 N N . PHE A 1 220 ? -8.258 -23.031 -5.871 1 98.75 220 PHE A N 1
ATOM 1749 C CA . PHE A 1 220 ? -9.211 -22.062 -6.398 1 98.75 220 PHE A CA 1
ATOM 1750 C C . PHE A 1 220 ? -10.594 -22.688 -6.562 1 98.75 220 PHE A C 1
ATOM 1752 O O . PHE A 1 220 ? -11.594 -22.125 -6.121 1 98.75 220 PHE A O 1
ATOM 1759 N N . LYS A 1 221 ? -10.594 -23.875 -7.207 1 98.56 221 LYS A N 1
ATOM 1760 C CA . LYS A 1 221 ? -11.844 -24.594 -7.422 1 98.56 221 LYS A CA 1
ATOM 1761 C C . LYS A 1 221 ? -12.531 -24.922 -6.098 1 98.56 221 LYS A C 1
ATOM 1763 O O . LYS A 1 221 ? -13.727 -24.656 -5.938 1 98.56 221 LYS A O 1
ATOM 1768 N N . TYR A 1 222 ? -11.766 -25.453 -5.195 1 98.19 222 TYR A N 1
ATOM 1769 C CA . TYR A 1 222 ? -12.289 -25.828 -3.883 1 98.19 222 TYR A CA 1
ATOM 1770 C C . TYR A 1 222 ? -12.961 -24.625 -3.215 1 98.19 222 TYR A C 1
ATOM 1772 O O . TYR A 1 222 ? -14.086 -24.734 -2.717 1 98.19 222 TYR A O 1
ATOM 1780 N N . ARG A 1 223 ? -12.25 -23.531 -3.293 1 97.31 223 ARG A N 1
ATOM 1781 C CA . ARG A 1 223 ? -12.664 -22.344 -2.543 1 97.31 223 ARG A CA 1
ATOM 1782 C C . ARG A 1 223 ? -13.82 -21.641 -3.238 1 97.31 223 ARG A C 1
ATOM 1784 O O . ARG A 1 223 ? -14.773 -21.219 -2.586 1 97.31 223 ARG A O 1
ATOM 1791 N N . MET A 1 224 ? -13.836 -21.531 -4.594 1 97.88 224 MET A N 1
ATOM 1792 C CA . MET A 1 224 ? -14.719 -20.625 -5.312 1 97.88 224 MET A CA 1
ATOM 1793 C C . MET A 1 224 ? -15.914 -21.359 -5.895 1 97.88 224 MET A C 1
ATOM 1795 O O . MET A 1 224 ? -16.984 -20.781 -6.102 1 97.88 224 MET A O 1
ATOM 1799 N N . LEU A 1 225 ? -15.742 -22.672 -6.125 1 97.56 225 LEU A N 1
ATOM 1800 C CA . LEU A 1 225 ? -16.766 -23.391 -6.863 1 97.56 225 LEU A CA 1
ATOM 1801 C C . LEU A 1 225 ? -17.422 -24.469 -5.992 1 97.56 225 LEU A C 1
ATOM 1803 O O . LEU A 1 225 ? -18.641 -24.641 -6.016 1 97.56 225 LEU A O 1
ATOM 1807 N N . ASP A 1 226 ? -16.594 -25.141 -5.188 1 96.88 226 ASP A N 1
ATOM 1808 C CA . ASP A 1 226 ? -17.094 -26.297 -4.438 1 96.88 226 ASP A CA 1
ATOM 1809 C C . ASP A 1 226 ? -17.672 -25.859 -3.098 1 96.88 226 ASP A C 1
ATOM 1811 O O . ASP A 1 226 ? -18.438 -26.609 -2.471 1 96.88 226 ASP A O 1
ATOM 1815 N N . HIS A 1 227 ? -17.328 -24.609 -2.66 1 95.25 227 HIS A N 1
ATOM 1816 C CA . HIS A 1 227 ? -17.781 -24.125 -1.355 1 95.25 227 HIS A CA 1
ATOM 1817 C C . HIS A 1 227 ? -18.188 -22.656 -1.418 1 95.25 227 HIS A C 1
ATOM 1819 O O . HIS A 1 227 ? -17.875 -21.969 -2.387 1 95.25 227 HIS A O 1
ATOM 1825 N N . SER A 1 228 ? -19 -22.266 -0.432 1 94.25 228 SER A N 1
ATOM 1826 C CA . SER A 1 228 ? -19.375 -20.875 -0.232 1 94.25 228 SER A CA 1
ATOM 1827 C C . SER A 1 228 ? -18.891 -20.359 1.122 1 94.25 228 SER A C 1
ATOM 1829 O O . SER A 1 228 ? -19.062 -21.031 2.143 1 94.25 228 SER A O 1
ATOM 1831 N N . PHE A 1 229 ? -18.25 -19.281 1.056 1 94.06 229 PHE A N 1
ATOM 1832 C CA . PHE A 1 229 ? -17.719 -18.688 2.277 1 94.06 229 PHE A CA 1
ATOM 1833 C C . PHE A 1 229 ? -17.906 -17.172 2.262 1 94.06 229 PHE A C 1
ATOM 1835 O O . PHE A 1 229 ? -17 -16.422 1.873 1 94.06 229 PHE A O 1
ATOM 1842 N N . PRO A 1 230 ? -19.094 -16.688 2.736 1 96.25 230 PRO A N 1
ATOM 1843 C CA . PRO A 1 230 ? -19.234 -15.234 2.775 1 96.25 230 PRO A CA 1
ATOM 1844 C C . PRO A 1 230 ? -18.141 -14.547 3.592 1 96.25 230 PRO A C 1
ATOM 1846 O O . PRO A 1 230 ? -17.688 -15.094 4.594 1 96.25 230 PRO A O 1
ATOM 1849 N N . GLY A 1 231 ? -17.719 -13.414 3.113 1 97.62 231 GLY A N 1
ATOM 1850 C CA . GLY A 1 231 ? -16.656 -12.688 3.779 1 97.62 231 GLY A CA 1
ATOM 1851 C C . GLY A 1 231 ? -15.375 -12.617 2.961 1 97.62 231 GLY A C 1
ATOM 1852 O O . GLY A 1 231 ? -15.391 -12.852 1.751 1 97.62 231 GLY A O 1
ATOM 1853 N N . ALA A 1 232 ? -14.359 -12.156 3.551 1 98.31 232 ALA A N 1
ATOM 1854 C CA . ALA A 1 232 ? -13.055 -12.016 2.922 1 98.31 232 ALA A CA 1
ATOM 1855 C C . ALA A 1 232 ? -11.984 -12.781 3.701 1 98.31 232 ALA A C 1
ATOM 1857 O O . ALA A 1 232 ? -11.867 -12.625 4.918 1 98.31 232 ALA A O 1
ATOM 1858 N N . GLU A 1 233 ? -11.266 -13.633 2.996 1 98.19 233 GLU A N 1
ATOM 1859 C CA . GLU A 1 233 ? -10.172 -14.359 3.633 1 98.19 233 GLU A CA 1
ATOM 1860 C C . GLU A 1 233 ? -8.898 -14.297 2.787 1 98.19 233 GLU A C 1
ATOM 1862 O O . GLU A 1 233 ? -8.969 -14.258 1.558 1 98.19 233 GLU A O 1
ATOM 1867 N N . ILE A 1 234 ? -7.777 -14.281 3.463 1 98.75 234 ILE A N 1
ATOM 1868 C CA . ILE A 1 234 ? -6.461 -14.328 2.84 1 98.75 234 ILE A CA 1
ATOM 1869 C C . ILE A 1 234 ? -5.797 -15.672 3.141 1 98.75 234 ILE A C 1
ATOM 1871 O O . ILE A 1 234 ? -5.836 -16.156 4.277 1 98.75 234 ILE A O 1
ATOM 1875 N N . TYR A 1 235 ? -5.223 -16.297 2.156 1 98.81 235 TYR A N 1
ATOM 1876 C CA . TYR A 1 235 ? -4.5 -17.562 2.342 1 98.81 235 TYR A CA 1
ATOM 1877 C C . TYR A 1 235 ? -3.098 -17.469 1.754 1 98.81 235 TYR A C 1
ATOM 1879 O O . TYR A 1 235 ? -2.934 -17.188 0.565 1 98.81 235 TYR A O 1
ATOM 1887 N N . ASN A 1 236 ? -2.123 -17.672 2.605 1 98.75 236 ASN A N 1
ATOM 1888 C CA . ASN A 1 236 ? -0.842 -18.109 2.055 1 98.75 236 ASN A CA 1
ATOM 1889 C C . ASN A 1 236 ? -0.948 -19.469 1.384 1 98.75 236 ASN A C 1
ATOM 1891 O O . ASN A 1 236 ? -1.381 -20.438 2.008 1 98.75 236 ASN A O 1
ATOM 1895 N N . CYS A 1 237 ? -0.608 -19.5 0.147 1 98.75 237 CYS A N 1
ATOM 1896 C CA . CYS A 1 237 ? -0.688 -20.766 -0.568 1 98.75 237 CYS A CA 1
ATOM 1897 C C . CYS A 1 237 ? 0.699 -21.359 -0.778 1 98.75 237 CYS A C 1
ATOM 1899 O O . CYS A 1 237 ? 1.352 -21.094 -1.786 1 98.75 237 CYS A O 1
ATOM 1901 N N . THR A 1 238 ? 1.121 -22.156 0.081 1 98.31 238 THR A N 1
ATOM 1902 C CA . THR A 1 238 ? 2.391 -22.859 0.072 1 98.31 238 THR A CA 1
ATOM 1903 C C . THR A 1 238 ? 2.244 -24.234 0.733 1 98.31 238 THR A C 1
ATOM 1905 O O . THR A 1 238 ? 1.267 -24.484 1.441 1 98.31 238 THR A O 1
ATOM 1908 N N . TYR A 1 239 ? 3.158 -25.125 0.424 1 97.88 239 TYR A N 1
ATOM 1909 C CA . TYR A 1 239 ? 3.217 -26.375 1.188 1 97.88 239 TYR A CA 1
ATOM 1910 C C . TYR A 1 239 ? 3.541 -26.094 2.65 1 97.88 239 TYR A C 1
ATOM 1912 O O . TYR A 1 239 ? 4.176 -25.094 2.975 1 97.88 239 TYR A O 1
ATOM 1920 N N . GLU A 1 240 ? 3.074 -26.938 3.484 1 97.31 240 GLU A N 1
ATOM 1921 C CA . GLU A 1 240 ? 3.328 -26.828 4.918 1 97.31 240 GLU A CA 1
ATOM 1922 C C . GLU A 1 240 ? 3.746 -28.188 5.504 1 97.31 240 GLU A C 1
ATOM 1924 O O . GLU A 1 240 ? 2.998 -29.156 5.422 1 97.31 240 GLU A O 1
ATOM 1929 N N . PRO A 1 241 ? 4.973 -28.328 6.18 1 96.31 241 PRO A N 1
ATOM 1930 C CA . PRO A 1 241 ? 5.93 -27.219 6.316 1 96.31 241 PRO A CA 1
ATOM 1931 C C . PRO A 1 241 ? 6.559 -26.828 4.988 1 96.31 241 PRO A C 1
ATOM 1933 O O . PRO A 1 241 ? 6.613 -27.625 4.055 1 96.31 241 PRO A O 1
ATOM 1936 N N . ALA A 1 242 ? 7.031 -25.531 4.887 1 96.94 242 ALA A N 1
ATOM 1937 C CA . ALA A 1 242 ? 7.723 -25.047 3.695 1 96.94 242 ALA A CA 1
ATOM 1938 C C . ALA A 1 242 ? 9.039 -25.781 3.488 1 96.94 242 ALA A C 1
ATOM 1940 O O . ALA A 1 242 ? 9.711 -26.156 4.457 1 96.94 242 ALA A O 1
ATOM 1941 N N . TYR A 1 243 ? 9.469 -25.906 2.297 1 97.44 243 TYR A N 1
ATOM 1942 C CA . TYR A 1 243 ? 10.648 -26.703 1.963 1 97.44 243 TYR A CA 1
ATOM 1943 C C . TYR A 1 243 ? 11.898 -25.828 1.906 1 97.44 243 TYR A C 1
ATOM 1945 O O . TYR A 1 243 ? 11.812 -24.625 1.601 1 97.44 243 TYR A O 1
ATOM 1953 N N . THR A 1 244 ? 13.023 -26.406 2.145 1 97 244 THR A N 1
ATOM 1954 C CA . THR A 1 244 ? 14.312 -25.75 1.957 1 97 244 THR A CA 1
ATOM 1955 C C . THR A 1 244 ? 14.789 -25.891 0.514 1 97 244 THR A C 1
ATOM 1957 O O . THR A 1 244 ? 14.305 -26.75 -0.222 1 97 244 THR A O 1
ATOM 1960 N N . ILE A 1 245 ? 15.742 -25.078 0.211 1 96.69 245 ILE A N 1
ATOM 1961 C CA . ILE A 1 245 ? 16.297 -25.141 -1.139 1 96.69 245 ILE A CA 1
ATOM 1962 C C . ILE A 1 245 ? 16.938 -26.5 -1.371 1 96.69 245 ILE A C 1
ATOM 1964 O O . ILE A 1 245 ? 16.891 -27.031 -2.479 1 96.69 245 ILE A O 1
ATOM 1968 N N . GLU A 1 246 ? 17.531 -27.094 -0.394 1 97.62 246 GLU A N 1
ATOM 1969 C CA . GLU A 1 246 ? 18.141 -28.422 -0.511 1 97.62 246 GLU A CA 1
ATOM 1970 C C . GLU A 1 246 ? 17.094 -29.484 -0.772 1 97.62 246 GLU A C 1
ATOM 1972 O O . GLU A 1 246 ? 17.266 -30.344 -1.645 1 97.62 246 GLU A O 1
ATOM 1977 N N . GLU A 1 247 ? 16 -29.453 -0.002 1 98.06 247 GLU A N 1
ATOM 1978 C CA . GLU A 1 247 ? 14.914 -30.391 -0.216 1 98.06 247 GLU A CA 1
ATOM 1979 C C . GLU A 1 247 ? 14.359 -30.297 -1.634 1 98.06 247 GLU A C 1
ATOM 1981 O O . GLU A 1 247 ? 14.062 -31.312 -2.27 1 98.06 247 GLU A O 1
ATOM 1986 N N . ILE A 1 248 ? 14.195 -29.078 -2.111 1 98.25 248 ILE A N 1
ATOM 1987 C CA . ILE A 1 248 ? 13.656 -28.828 -3.443 1 98.25 248 ILE A CA 1
ATOM 1988 C C . ILE A 1 248 ? 14.602 -29.406 -4.496 1 98.25 248 ILE A C 1
ATOM 1990 O O . ILE A 1 248 ? 14.172 -30.156 -5.383 1 98.25 248 ILE A O 1
ATOM 1994 N N . CYS A 1 249 ? 15.883 -29.125 -4.363 1 97.75 249 CYS A N 1
ATOM 1995 C CA . CYS A 1 249 ? 16.875 -29.594 -5.316 1 97.75 249 CYS A CA 1
ATOM 1996 C C . CYS A 1 249 ? 16.938 -31.109 -5.344 1 97.75 249 CYS A C 1
ATOM 1998 O O . CYS A 1 249 ? 16.859 -31.719 -6.414 1 97.75 249 CYS A O 1
ATOM 2000 N N . ASP A 1 250 ? 17.031 -31.672 -4.18 1 98.06 250 ASP A N 1
ATOM 2001 C CA . ASP A 1 250 ? 17.125 -33.125 -4.074 1 98.06 250 ASP A CA 1
ATOM 2002 C C . ASP A 1 250 ? 15.891 -33.812 -4.664 1 98.06 250 ASP A C 1
ATOM 2004 O O . ASP A 1 250 ? 16 -34.812 -5.371 1 98.06 250 ASP A O 1
ATOM 2008 N N . THR A 1 251 ? 14.766 -33.281 -4.348 1 98.38 251 THR A N 1
ATOM 2009 C CA . THR A 1 251 ? 13.516 -33.875 -4.812 1 98.38 251 THR A CA 1
ATOM 2010 C C . THR A 1 251 ? 13.383 -33.719 -6.328 1 98.38 251 THR A C 1
ATOM 2012 O O . THR A 1 251 ? 12.875 -34.625 -6.996 1 98.38 251 THR A O 1
ATOM 2015 N N . MET A 1 252 ? 13.828 -32.562 -6.875 1 98 252 MET A N 1
ATOM 2016 C CA . MET A 1 252 ? 13.844 -32.375 -8.32 1 98 252 MET A CA 1
ATOM 2017 C C . MET A 1 252 ? 14.656 -33.469 -9 1 98 252 MET A C 1
ATOM 2019 O O . MET A 1 252 ? 14.211 -34.062 -9.992 1 98 252 MET A O 1
ATOM 2023 N N . GLN A 1 253 ? 15.828 -33.719 -8.477 1 98 253 GLN A N 1
ATOM 2024 C CA . GLN A 1 253 ? 16.719 -34.719 -9.062 1 98 253 GLN A CA 1
ATOM 2025 C C . GLN A 1 253 ? 16.094 -36.125 -8.969 1 98 253 GLN A C 1
ATOM 2027 O O . GLN A 1 253 ? 16.109 -36.875 -9.953 1 98 253 GLN A O 1
ATOM 2032 N N . LYS A 1 254 ? 15.594 -36.375 -7.824 1 98.12 254 LYS A N 1
ATOM 2033 C CA . LYS A 1 254 ? 14.961 -37.688 -7.613 1 98.12 254 LYS A CA 1
ATOM 2034 C C . LYS A 1 254 ? 13.812 -37.906 -8.586 1 98.12 254 LYS A C 1
ATOM 2036 O O . LYS A 1 254 ? 13.711 -38.969 -9.211 1 98.12 254 LYS A O 1
ATOM 2041 N N . ALA A 1 255 ? 12.945 -36.938 -8.758 1 98 255 ALA A N 1
ATOM 2042 C CA . ALA A 1 255 ? 11.719 -37.062 -9.547 1 98 255 ALA A CA 1
ATOM 2043 C C . ALA A 1 255 ? 12.039 -37.156 -11.039 1 98 255 ALA A C 1
ATOM 2045 O O . ALA A 1 255 ? 11.258 -37.719 -11.805 1 98 255 ALA A O 1
ATOM 2046 N N . THR A 1 256 ? 13.172 -36.594 -11.477 1 97.75 256 THR A N 1
ATOM 2047 C CA . THR A 1 256 ? 13.461 -36.531 -12.906 1 97.75 256 THR A CA 1
ATOM 2048 C C . THR A 1 256 ? 14.555 -37.531 -13.289 1 97.75 256 THR A C 1
ATOM 2050 O O . THR A 1 256 ? 14.906 -37.625 -14.469 1 97.75 256 THR A O 1
ATOM 2053 N N . GLY A 1 257 ? 15.203 -38.125 -12.289 1 97.06 257 GLY A N 1
ATOM 2054 C CA . GLY A 1 257 ? 16.281 -39.062 -12.547 1 97.06 257 GLY A CA 1
ATOM 2055 C C . GLY A 1 257 ? 17.609 -38.375 -12.812 1 97.06 257 GLY A C 1
ATOM 2056 O O . GLY A 1 257 ? 18.516 -38.969 -13.398 1 97.06 257 GLY A O 1
ATOM 2057 N N . LEU A 1 258 ? 17.656 -37.094 -12.453 1 96.12 258 LEU A N 1
ATOM 2058 C CA . LEU A 1 258 ? 18.891 -36.344 -12.57 1 96.12 258 LEU A CA 1
ATOM 2059 C C . LEU A 1 258 ? 19.828 -36.656 -11.406 1 96.12 258 LEU A C 1
ATOM 2061 O O . LEU A 1 258 ? 19.391 -36.781 -10.258 1 96.12 258 LEU A O 1
ATOM 2065 N N . HIS A 1 259 ? 21.078 -36.906 -11.695 1 95.62 259 HIS A N 1
ATOM 2066 C CA . HIS A 1 259 ? 22.094 -37.156 -10.68 1 95.62 259 HIS A CA 1
ATOM 2067 C C . HIS A 1 259 ? 23.281 -36.219 -10.836 1 95.62 259 HIS A C 1
ATOM 2069 O O . HIS A 1 259 ? 24.203 -36.5 -11.602 1 95.62 259 HIS A O 1
ATOM 2075 N N . ARG A 1 260 ? 23.172 -35.094 -10.141 1 95 260 ARG A N 1
ATOM 2076 C CA . ARG A 1 260 ? 24.219 -34.094 -10.172 1 95 260 ARG A CA 1
ATOM 2077 C C . ARG A 1 260 ? 24.578 -33.625 -8.766 1 95 260 ARG A C 1
ATOM 2079 O O . ARG A 1 260 ? 23.688 -33.438 -7.918 1 95 260 ARG A O 1
ATOM 2086 N N . HIS A 1 261 ? 25.812 -33.562 -8.516 1 95.38 261 HIS A N 1
ATOM 2087 C CA . HIS A 1 261 ? 26.25 -32.969 -7.262 1 95.38 261 HIS A CA 1
ATOM 2088 C C . HIS A 1 261 ? 26.109 -31.438 -7.285 1 95.38 261 HIS A C 1
ATOM 2090 O O . HIS A 1 261 ? 26.516 -30.781 -8.25 1 95.38 261 HIS A O 1
ATOM 2096 N N . VAL A 1 262 ? 25.5 -30.859 -6.293 1 96.25 262 VAL A N 1
ATOM 2097 C CA . VAL A 1 262 ? 25.375 -29.406 -6.164 1 96.25 262 VAL A CA 1
ATOM 2098 C C . VAL A 1 262 ? 26.281 -28.906 -5.051 1 96.25 262 VAL A C 1
ATOM 2100 O O . VAL A 1 262 ? 26.047 -29.172 -3.871 1 96.25 262 VAL A O 1
ATOM 2103 N N . PRO A 1 263 ? 27.281 -28.141 -5.312 1 95.75 263 PRO A N 1
ATOM 2104 C CA . PRO A 1 263 ? 28.25 -27.719 -4.293 1 95.75 263 PRO A CA 1
ATOM 2105 C C . PRO A 1 263 ? 27.719 -26.578 -3.414 1 95.75 263 PRO A C 1
ATOM 2107 O O . PRO A 1 263 ? 26.875 -25.797 -3.852 1 95.75 263 PRO A O 1
ATOM 2110 N N . LEU A 1 264 ? 28.141 -26.562 -2.188 1 95.31 264 LEU A N 1
ATOM 2111 C CA . LEU A 1 264 ? 27.938 -25.438 -1.271 1 95.31 264 LEU A CA 1
ATOM 2112 C C . LEU A 1 264 ? 29.141 -24.5 -1.297 1 95.31 264 LEU A C 1
ATOM 2114 O O . LEU A 1 264 ? 30.266 -24.922 -1.072 1 95.31 264 LEU A O 1
ATOM 2118 N N . VAL A 1 265 ? 28.953 -23.281 -1.644 1 93.31 265 VAL A N 1
ATOM 2119 C CA . VAL A 1 265 ? 30.016 -22.281 -1.612 1 93.31 265 VAL A CA 1
ATOM 2120 C C . VAL A 1 265 ? 29.859 -21.406 -0.365 1 93.31 265 VAL A C 1
ATOM 2122 O O . VAL A 1 265 ? 28.828 -20.766 -0.168 1 93.31 265 VAL A O 1
ATOM 2125 N N . PRO A 1 266 ? 30.875 -21.312 0.457 1 92.5 266 PRO A N 1
ATOM 2126 C CA . PRO A 1 266 ? 30.766 -20.547 1.703 1 92.5 266 PRO A CA 1
ATOM 2127 C C . PRO A 1 266 ? 30.484 -19.078 1.468 1 92.5 266 PRO A C 1
ATOM 2129 O O . PRO A 1 266 ? 31.016 -18.484 0.516 1 92.5 266 PRO A O 1
ATOM 2132 N N . ALA A 1 267 ? 29.641 -18.562 2.369 1 88.31 267 ALA A N 1
ATOM 2133 C CA . ALA A 1 267 ? 29.203 -17.172 2.256 1 88.31 267 ALA A CA 1
ATOM 2134 C C . ALA A 1 267 ? 30.406 -16.234 2.182 1 88.31 267 ALA A C 1
ATOM 2136 O O . ALA A 1 267 ? 30.406 -15.281 1.401 1 88.31 267 ALA A O 1
ATOM 2137 N N . GLY A 1 268 ? 31.375 -16.438 2.992 1 87.5 268 GLY A N 1
ATOM 2138 C CA . GLY A 1 268 ? 32.562 -15.602 3.02 1 87.5 268 GLY A CA 1
ATOM 2139 C C . GLY A 1 268 ? 33.25 -15.492 1.672 1 87.5 268 GLY A C 1
ATOM 2140 O O . GLY A 1 268 ? 33.656 -14.406 1.265 1 87.5 268 GLY A O 1
ATOM 2141 N N . LEU A 1 269 ? 33.344 -16.578 1.001 1 88.88 269 LEU A N 1
ATOM 2142 C CA . LEU A 1 269 ? 33.969 -16.609 -0.31 1 88.88 269 LEU A CA 1
ATOM 2143 C C . LEU A 1 269 ? 33.156 -15.82 -1.326 1 88.88 269 LEU A C 1
ATOM 2145 O O . LEU A 1 269 ? 33.719 -15.094 -2.15 1 88.88 269 LEU A O 1
ATOM 2149 N N . LEU A 1 270 ? 31.922 -16.031 -1.244 1 85.88 270 LEU A N 1
ATOM 2150 C CA . LEU A 1 270 ? 31.047 -15.336 -2.168 1 85.88 270 LEU A CA 1
ATOM 2151 C C . LEU A 1 270 ? 31.078 -13.828 -1.937 1 85.88 270 LEU A C 1
ATOM 2153 O O . LEU A 1 270 ? 31.141 -13.055 -2.891 1 85.88 270 LEU A O 1
ATOM 2157 N N . LEU A 1 271 ? 31.031 -13.438 -0.688 1 84.88 271 LEU A N 1
ATOM 2158 C CA . LEU A 1 271 ? 31.062 -12.023 -0.341 1 84.88 271 LEU A CA 1
ATOM 2159 C C . LEU A 1 271 ? 32.406 -11.398 -0.705 1 84.88 271 LEU A C 1
ATOM 2161 O O . LEU A 1 271 ? 32.469 -10.25 -1.141 1 84.88 271 LEU A O 1
ATOM 2165 N N . PHE A 1 272 ? 33.375 -12.164 -0.498 1 84 272 PHE A N 1
ATOM 2166 C CA . PHE A 1 272 ? 34.719 -11.719 -0.889 1 84 272 PHE A CA 1
ATOM 2167 C C . PHE A 1 272 ? 34.781 -11.5 -2.395 1 84 272 PHE A C 1
ATOM 2169 O O . PHE A 1 272 ? 35.281 -10.469 -2.852 1 84 272 PHE A O 1
ATOM 2176 N N . ALA A 1 273 ? 34.281 -12.438 -3.096 1 83 273 ALA A N 1
ATOM 2177 C CA . ALA A 1 273 ? 34.281 -12.344 -4.555 1 83 273 ALA A CA 1
ATOM 2178 C C . ALA A 1 273 ? 33.469 -11.156 -5.027 1 83 273 ALA A C 1
ATOM 2180 O O . ALA A 1 273 ? 33.844 -10.453 -5.961 1 83 273 ALA A O 1
ATOM 2181 N N . ALA A 1 274 ? 32.312 -11.047 -4.457 1 80.81 274 ALA A N 1
ATOM 2182 C CA . ALA A 1 274 ? 31.438 -9.938 -4.816 1 80.81 274 ALA A CA 1
ATOM 2183 C C . ALA A 1 274 ? 32.094 -8.594 -4.516 1 80.81 274 ALA A C 1
ATOM 2185 O O . ALA A 1 274 ? 31.922 -7.625 -5.25 1 80.81 274 ALA A O 1
ATOM 2186 N N . GLY A 1 275 ? 32.75 -8.523 -3.396 1 76.94 275 GLY A N 1
ATOM 2187 C CA . GLY A 1 275 ? 33.469 -7.312 -3.014 1 76.94 275 GLY A CA 1
ATOM 2188 C C . GLY A 1 275 ? 34.531 -6.922 -4.004 1 76.94 275 GLY A C 1
ATOM 2189 O O . GLY A 1 275 ? 34.75 -5.734 -4.266 1 76.94 275 GLY A O 1
ATOM 2190 N N . ILE A 1 276 ? 35.125 -7.867 -4.559 1 74.56 276 ILE A N 1
ATOM 2191 C CA . ILE A 1 276 ? 36.25 -7.625 -5.48 1 74.56 276 ILE A CA 1
ATOM 2192 C C . ILE A 1 276 ? 35.688 -7.316 -6.871 1 74.56 276 ILE A C 1
ATOM 2194 O O . ILE A 1 276 ? 36.156 -6.406 -7.551 1 74.56 276 ILE A O 1
ATOM 2198 N N . LEU A 1 277 ? 34.75 -8.047 -7.184 1 67.19 277 LEU A N 1
ATOM 2199 C CA . LEU A 1 277 ? 34.25 -7.961 -8.555 1 67.19 277 LEU A CA 1
ATOM 2200 C C . LEU A 1 277 ? 33.188 -6.852 -8.68 1 67.19 277 LEU A C 1
ATOM 2202 O O . LEU A 1 277 ? 32.938 -6.359 -9.781 1 67.19 277 LEU A O 1
ATOM 2206 N N . GLY A 1 278 ? 32.562 -6.586 -7.605 1 60.09 278 GLY A N 1
ATOM 2207 C CA . GLY A 1 278 ? 31.484 -5.598 -7.602 1 60.09 278 GLY A CA 1
ATOM 2208 C C . GLY A 1 278 ? 31.859 -4.297 -8.281 1 60.09 278 GLY A C 1
ATOM 2209 O O . GLY A 1 278 ? 31.234 -3.893 -9.258 1 60.09 278 GLY A O 1
ATOM 2210 N N . PRO A 1 279 ? 33 -3.652 -7.789 1 54.5 279 PRO A N 1
ATOM 2211 C CA . PRO A 1 279 ? 33.438 -2.381 -8.375 1 54.5 279 PRO A CA 1
ATOM 2212 C C . PRO A 1 279 ? 33.938 -2.533 -9.812 1 54.5 279 PRO A C 1
ATOM 2214 O O . PRO A 1 279 ? 33.875 -1.589 -10.602 1 54.5 279 PRO A O 1
ATOM 2217 N N . ILE A 1 280 ? 34.656 -3.615 -10.141 1 52.78 280 ILE A N 1
ATOM 2218 C CA . ILE A 1 280 ? 35.375 -3.723 -11.414 1 52.78 280 ILE A CA 1
ATOM 2219 C C . ILE A 1 280 ? 34.406 -4.262 -12.484 1 52.78 280 ILE A C 1
ATOM 2221 O O . ILE A 1 280 ? 34.875 -4.789 -13.508 1 52.78 280 ILE A O 1
ATOM 2225 N N . GLY A 1 281 ? 33.156 -4.148 -12.32 1 53.19 281 GLY A N 1
ATOM 2226 C CA . GLY A 1 281 ? 32.25 -4.59 -13.367 1 53.19 281 GLY A CA 1
ATOM 2227 C C . GLY A 1 281 ? 31.297 -5.676 -12.898 1 53.19 281 GLY A C 1
ATOM 2228 O O . GLY A 1 281 ? 30.562 -6.254 -13.703 1 53.19 281 GLY A O 1
ATOM 2229 N N . GLY A 1 282 ? 31.516 -6.016 -11.836 1 45.62 282 GLY A N 1
ATOM 2230 C CA . GLY A 1 282 ? 30.75 -7.07 -11.203 1 45.62 282 GLY A CA 1
ATOM 2231 C C . GLY A 1 282 ? 29.281 -6.723 -11.07 1 45.62 282 GLY A C 1
ATOM 2232 O O . GLY A 1 282 ? 28.469 -7.578 -10.711 1 45.62 282 GLY A O 1
ATOM 2233 N N . LYS A 1 283 ? 29.031 -5.496 -11.07 1 51.34 283 LYS A N 1
ATOM 2234 C CA . LYS A 1 283 ? 27.641 -5.086 -11.086 1 51.34 283 LYS A CA 1
ATOM 2235 C C . LYS A 1 283 ? 26.891 -5.699 -12.273 1 51.34 283 LYS A C 1
ATOM 2237 O O . LYS A 1 283 ? 25.734 -6.094 -12.148 1 51.34 283 LYS A O 1
ATOM 2242 N N . LYS A 1 284 ? 27.672 -5.617 -13.445 1 50.28 284 LYS A N 1
ATOM 2243 C CA . LYS A 1 284 ? 27.125 -6.176 -14.68 1 50.28 284 LYS A CA 1
ATOM 2244 C C . LYS A 1 284 ? 26.938 -7.688 -14.562 1 50.28 284 LYS A C 1
ATOM 2246 O O . LYS A 1 284 ? 26.078 -8.266 -15.227 1 50.28 284 LYS A O 1
ATOM 2251 N N . MET A 1 285 ? 27.875 -8.312 -13.844 1 48.09 285 MET A N 1
ATOM 2252 C CA . MET A 1 285 ? 27.797 -9.773 -13.758 1 48.09 285 MET A CA 1
ATOM 2253 C C . MET A 1 285 ? 26.828 -10.203 -12.664 1 48.09 285 MET A C 1
ATOM 2255 O O . MET A 1 285 ? 26.719 -11.398 -12.367 1 48.09 285 MET A O 1
ATOM 2259 N N . GLY A 1 286 ? 26.234 -9.383 -12.094 1 55.12 286 GLY A N 1
ATOM 2260 C CA . GLY A 1 286 ? 25.172 -9.711 -11.172 1 55.12 286 GLY A CA 1
ATOM 2261 C C . GLY A 1 286 ? 25.672 -10.117 -9.797 1 55.12 286 GLY A C 1
ATOM 2262 O O . GLY A 1 286 ? 24.906 -10.609 -8.969 1 55.12 286 GLY A O 1
ATOM 2263 N N . ILE A 1 287 ? 27.078 -10.031 -9.656 1 61.78 287 ILE A N 1
ATOM 2264 C CA . ILE A 1 287 ? 27.609 -10.461 -8.367 1 61.78 287 ILE A CA 1
ATOM 2265 C C . ILE A 1 287 ? 27.797 -9.25 -7.457 1 61.78 287 ILE A C 1
ATOM 2267 O O . ILE A 1 287 ? 28.844 -8.602 -7.5 1 61.78 287 ILE A O 1
ATOM 2271 N N . HIS A 1 288 ? 26.844 -8.742 -6.961 1 70 288 HIS A N 1
ATOM 2272 C CA . HIS A 1 288 ? 26.781 -7.699 -5.945 1 70 288 HIS A CA 1
ATOM 2273 C C . HIS A 1 288 ? 26.469 -8.289 -4.574 1 70 288 HIS A C 1
ATOM 2275 O O . HIS A 1 288 ? 25.641 -9.211 -4.457 1 70 288 HIS A O 1
ATOM 2281 N N . PRO A 1 289 ? 27.328 -7.914 -3.613 1 74.94 289 PRO A N 1
ATOM 2282 C CA . PRO A 1 289 ? 27.125 -8.477 -2.275 1 74.94 289 PRO A CA 1
ATOM 2283 C C . PRO A 1 289 ? 25.656 -8.5 -1.861 1 74.94 289 PRO A C 1
ATOM 2285 O O . PRO A 1 289 ? 25.188 -9.477 -1.254 1 74.94 289 PRO A O 1
ATOM 2288 N N . ALA A 1 290 ? 24.969 -7.527 -2.23 1 72.44 290 ALA A N 1
ATOM 2289 C CA . ALA A 1 290 ? 23.547 -7.477 -1.89 1 72.44 290 ALA A CA 1
ATOM 2290 C C . ALA A 1 290 ? 22.781 -8.609 -2.574 1 72.44 290 ALA A C 1
ATOM 2292 O O . ALA A 1 290 ? 21.859 -9.188 -1.989 1 72.44 290 ALA A O 1
ATOM 2293 N N . ARG A 1 291 ? 23.172 -8.906 -3.691 1 71.94 291 ARG A N 1
ATOM 2294 C CA . ARG A 1 291 ? 22.516 -9.992 -4.422 1 71.94 291 ARG A CA 1
ATOM 2295 C C . ARG A 1 291 ? 22.891 -11.352 -3.82 1 71.94 291 ARG A C 1
ATOM 2297 O O . ARG A 1 291 ? 22.031 -12.234 -3.725 1 71.94 291 ARG A O 1
ATOM 2304 N N . VAL A 1 292 ? 24.156 -11.406 -3.49 1 75.94 292 VAL A N 1
ATOM 2305 C CA . VAL A 1 292 ? 24.609 -12.648 -2.867 1 75.94 292 VAL A CA 1
ATOM 2306 C C . VAL A 1 292 ? 23.859 -12.875 -1.561 1 75.94 292 VAL A C 1
ATOM 2308 O O . VAL A 1 292 ? 23.422 -14 -1.279 1 75.94 292 VAL A O 1
ATOM 2311 N N . ARG A 1 293 ? 23.719 -11.81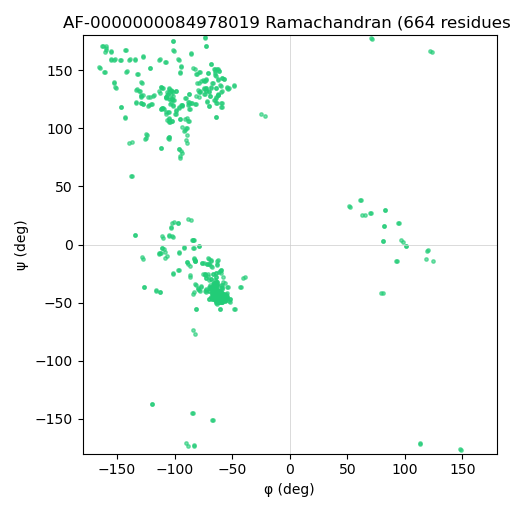2 -0.839 1 78.19 293 ARG A N 1
ATOM 2312 C CA . ARG A 1 293 ? 23.016 -11.922 0.435 1 78.19 293 ARG A CA 1
ATOM 2313 C C . ARG A 1 293 ? 21.547 -12.312 0.225 1 78.19 293 ARG A C 1
ATOM 2315 O O . ARG A 1 293 ? 21 -13.086 1.009 1 78.19 293 ARG A O 1
ATOM 2322 N N . LYS A 1 294 ? 21 -11.914 -0.825 1 76.75 294 LYS A N 1
ATOM 2323 C CA . LYS A 1 294 ? 19.609 -12.219 -1.119 1 76.75 294 LYS A CA 1
ATOM 2324 C C . LYS A 1 294 ? 19.406 -13.711 -1.394 1 76.75 294 LYS A C 1
ATOM 2326 O O . LYS A 1 294 ? 18.359 -14.266 -1.098 1 76.75 294 LYS A O 1
ATOM 2331 N N . LEU A 1 295 ? 20.391 -14.273 -1.88 1 77.5 295 LEU A N 1
ATOM 2332 C CA . LEU A 1 295 ? 20.328 -15.695 -2.197 1 77.5 295 LEU A CA 1
ATOM 2333 C C . LEU A 1 295 ? 20.281 -16.531 -0.924 1 77.5 295 LEU A C 1
ATOM 2335 O O . LEU A 1 295 ? 19.859 -17.688 -0.951 1 77.5 295 LEU A O 1
ATOM 2339 N N . MET A 1 296 ? 20.641 -15.883 0.118 1 85.38 296 MET A N 1
ATOM 2340 C CA . MET A 1 296 ? 20.75 -16.609 1.377 1 85.38 296 MET A CA 1
ATOM 2341 C C . MET A 1 296 ? 19.578 -16.297 2.297 1 85.38 296 MET A C 1
ATOM 2343 O O . MET A 1 296 ? 19.562 -16.719 3.455 1 85.38 296 MET A O 1
ATOM 2347 N N . VAL A 1 297 ? 18.641 -15.594 1.754 1 87.62 297 VAL A N 1
ATOM 2348 C CA . VAL A 1 297 ? 17.516 -15.188 2.58 1 87.62 297 VAL A CA 1
ATOM 2349 C C . VAL A 1 297 ? 16.312 -16.078 2.289 1 87.62 297 VAL A C 1
ATOM 2351 O O . VAL A 1 297 ? 15.945 -16.297 1.128 1 87.62 297 VAL A O 1
ATOM 2354 N N . SER A 1 298 ? 15.742 -16.531 3.357 1 92.94 298 SER A N 1
ATOM 2355 C CA . SER A 1 298 ? 14.578 -17.422 3.264 1 92.94 298 SER A CA 1
ATOM 2356 C C . SER A 1 298 ? 13.328 -16.641 2.871 1 92.94 298 SER A C 1
ATOM 2358 O O . SER A 1 298 ? 13.164 -15.484 3.248 1 92.94 298 SER A O 1
ATOM 2360 N N . THR A 1 299 ? 12.57 -17.219 2.062 1 93.69 299 THR A N 1
ATOM 2361 C CA . THR A 1 299 ? 11.164 -16.859 1.912 1 93.69 299 THR A CA 1
ATOM 2362 C C . THR A 1 299 ? 10.273 -17.781 2.748 1 93.69 299 THR A C 1
ATOM 2364 O O . THR A 1 299 ? 9.734 -18.75 2.238 1 93.69 299 THR A O 1
ATOM 2367 N N . ASN A 1 300 ? 10.195 -17.422 3.992 1 96.06 300 ASN A N 1
ATOM 2368 C CA . ASN A 1 300 ? 9.594 -18.266 5.023 1 96.06 300 ASN A CA 1
ATOM 2369 C C . ASN A 1 300 ? 8.125 -17.922 5.238 1 96.06 300 ASN A C 1
ATOM 2371 O O . ASN A 1 300 ? 7.773 -17.25 6.215 1 96.06 300 ASN A O 1
ATOM 2375 N N . VAL A 1 301 ? 7.273 -18.438 4.371 1 97.81 301 VAL A N 1
ATOM 2376 C CA . VAL A 1 301 ? 5.84 -18.156 4.387 1 97.81 301 VAL A CA 1
ATOM 2377 C C . VAL A 1 301 ? 5.082 -19.375 4.902 1 97.81 301 VAL A C 1
ATOM 2379 O O . VAL A 1 301 ? 5.273 -20.5 4.41 1 97.81 301 VAL A O 1
ATOM 2382 N N . CYS A 1 302 ? 4.199 -19.172 5.824 1 97.69 302 CYS A N 1
ATOM 2383 C CA . CYS A 1 302 ? 3.496 -20.234 6.539 1 97.69 302 CYS A CA 1
ATOM 2384 C C . CYS A 1 302 ? 2.229 -20.641 5.797 1 97.69 302 CYS A C 1
ATOM 2386 O O . CYS A 1 302 ? 1.359 -19.812 5.539 1 97.69 302 CYS A O 1
ATOM 2388 N N . GLY A 1 303 ? 2.137 -21.953 5.457 1 98.06 303 GLY A N 1
ATOM 2389 C CA . GLY A 1 303 ? 0.956 -22.469 4.777 1 98.06 303 GLY A CA 1
ATOM 2390 C C . GLY A 1 303 ? -0.048 -23.109 5.723 1 98.06 303 GLY A C 1
ATOM 2391 O O . GLY A 1 303 ? -0.962 -23.797 5.285 1 98.06 303 GLY A O 1
ATOM 2392 N N . ARG A 1 304 ? 0.017 -22.828 7.012 1 97.88 304 ARG A N 1
ATOM 2393 C CA . ARG A 1 304 ? -0.774 -23.531 8.023 1 97.88 304 ARG A CA 1
ATOM 2394 C C . ARG A 1 304 ? -2.26 -23.234 7.855 1 97.88 304 ARG A C 1
ATOM 2396 O O . ARG A 1 304 ? -3.104 -24.109 8.062 1 97.88 304 ARG A O 1
ATOM 2403 N N . LYS A 1 305 ? -2.648 -21.984 7.566 1 98.31 305 LYS A N 1
ATOM 2404 C CA . LYS A 1 305 ? -4.055 -21.641 7.406 1 98.31 305 LYS A CA 1
ATOM 2405 C C . LYS A 1 305 ? -4.707 -22.453 6.297 1 98.31 305 LYS A C 1
ATOM 2407 O O . LYS A 1 305 ? -5.805 -22.984 6.473 1 98.31 305 LYS A O 1
ATOM 2412 N N . LEU A 1 306 ? -4.023 -22.578 5.137 1 98.31 306 LEU A N 1
ATOM 2413 C CA . LEU A 1 306 ? -4.52 -23.406 4.039 1 98.31 306 LEU A CA 1
ATOM 2414 C C . LEU A 1 306 ? -4.605 -24.859 4.453 1 98.31 306 LEU A C 1
ATOM 2416 O O . LEU A 1 306 ? -5.617 -25.531 4.203 1 98.31 306 LEU A O 1
ATOM 2420 N N . ALA A 1 307 ? -3.586 -25.328 5.129 1 96.81 307 ALA A N 1
ATOM 2421 C CA . ALA A 1 307 ? -3.529 -26.719 5.559 1 96.81 307 ALA A CA 1
ATOM 2422 C C . ALA A 1 307 ? -4.641 -27.031 6.555 1 96.81 307 ALA A C 1
ATOM 2424 O O . ALA A 1 307 ? -5.055 -28.188 6.688 1 96.81 307 ALA A O 1
ATOM 2425 N N . ALA A 1 308 ? -5.105 -26.031 7.227 1 96.5 308 ALA A N 1
ATOM 2426 C CA . ALA A 1 308 ? -6.117 -26.219 8.266 1 96.5 308 ALA A CA 1
ATOM 2427 C C . ALA A 1 308 ? -7.52 -26.281 7.664 1 96.5 308 ALA A C 1
ATOM 2429 O O . ALA A 1 308 ? -8.484 -26.625 8.352 1 96.5 308 ALA A O 1
ATOM 2430 N N . THR A 1 309 ? -7.645 -25.922 6.387 1 96.56 309 THR A N 1
ATOM 2431 C CA . THR A 1 309 ? -8.938 -26.078 5.73 1 96.56 309 THR A CA 1
ATOM 2432 C C . THR A 1 309 ? -9.227 -27.562 5.441 1 96.56 309 THR A C 1
ATOM 2434 O O . THR A 1 309 ? -8.414 -28.422 5.762 1 96.56 309 THR A O 1
ATOM 2437 N N . ASP A 1 310 ? -10.375 -27.812 4.891 1 96.06 310 ASP A N 1
ATOM 2438 C CA . ASP A 1 310 ? -10.734 -29.188 4.523 1 96.06 310 ASP A CA 1
ATOM 2439 C C . ASP A 1 310 ? -10.164 -29.547 3.156 1 96.06 310 ASP A C 1
ATOM 2441 O O . ASP A 1 310 ? -10.414 -30.656 2.65 1 96.06 310 ASP A O 1
ATOM 2445 N N . TYR A 1 311 ? -9.414 -28.625 2.617 1 97.25 311 TYR A N 1
ATOM 2446 C CA . TYR A 1 311 ? -8.797 -28.938 1.334 1 97.25 311 TYR A CA 1
ATOM 2447 C C . TYR A 1 311 ? -7.699 -29.984 1.494 1 97.25 311 TYR A C 1
ATOM 2449 O O . TYR A 1 311 ? -6.832 -29.859 2.363 1 97.25 311 TYR A O 1
ATOM 2457 N N . LYS A 1 312 ? -7.715 -30.984 0.679 1 95.31 312 LYS A N 1
ATOM 2458 C CA . LYS A 1 312 ? -6.695 -32.031 0.69 1 95.31 312 LYS A CA 1
ATOM 2459 C C . LYS A 1 312 ? -5.73 -31.859 -0.479 1 95.31 312 LYS A C 1
ATOM 2461 O O . LYS A 1 312 ? -6.137 -31.922 -1.642 1 95.31 312 LYS A O 1
ATOM 2466 N N . PHE A 1 313 ? -4.473 -31.797 -0.179 1 96.94 313 PHE A N 1
ATOM 2467 C CA . PHE A 1 313 ? -3.455 -31.641 -1.214 1 96.94 313 PHE A CA 1
ATOM 2468 C C . PHE A 1 313 ? -3.379 -32.906 -2.078 1 96.94 313 PHE A C 1
ATOM 2470 O O . PHE A 1 313 ? -3.438 -34.031 -1.566 1 96.94 313 PHE A O 1
ATOM 2477 N N . HIS A 1 314 ? -3.234 -32.656 -3.33 1 97.25 314 HIS A N 1
ATOM 2478 C CA . HIS A 1 314 ? -3.23 -33.781 -4.281 1 97.25 314 HIS A CA 1
ATOM 2479 C C . HIS A 1 314 ? -1.808 -34.219 -4.617 1 97.25 314 HIS A C 1
ATOM 2481 O O . HIS A 1 314 ? -1.587 -35.344 -5.055 1 97.25 314 HIS A O 1
ATOM 2487 N N . TYR A 1 315 ? -0.845 -33.312 -4.41 1 98.06 315 TYR A N 1
ATOM 2488 C CA . TYR A 1 315 ? 0.528 -33.594 -4.816 1 98.06 315 TYR A CA 1
ATOM 2489 C C . TYR A 1 315 ? 1.496 -33.375 -3.662 1 98.06 315 TYR A C 1
ATOM 2491 O O . TYR A 1 315 ? 1.5 -32.312 -3.055 1 98.06 315 TYR A O 1
ATOM 2499 N N . THR A 1 316 ? 2.35 -34.375 -3.371 1 97.88 316 THR A N 1
ATOM 2500 C CA . THR A 1 316 ? 3.561 -34.094 -2.605 1 97.88 316 THR A CA 1
ATOM 2501 C C . THR A 1 316 ? 4.582 -33.344 -3.453 1 97.88 316 THR A C 1
ATOM 2503 O O . THR A 1 316 ? 4.395 -33.188 -4.66 1 97.88 316 THR A O 1
ATOM 2506 N N . LEU A 1 317 ? 5.629 -32.875 -2.828 1 98.44 317 LEU A N 1
ATOM 2507 C CA . LEU A 1 317 ? 6.676 -32.219 -3.586 1 98.44 317 LEU A CA 1
ATOM 2508 C C . LEU A 1 317 ? 7.211 -33.094 -4.699 1 98.44 317 LEU A C 1
ATOM 2510 O O . LEU A 1 317 ? 7.316 -32.656 -5.848 1 98.44 317 LEU A O 1
ATOM 2514 N N . GLU A 1 318 ? 7.477 -34.344 -4.387 1 98.5 318 GLU A N 1
ATOM 2515 C CA . GLU A 1 318 ? 8.031 -35.281 -5.359 1 98.5 318 GLU A CA 1
ATOM 2516 C C . GLU A 1 318 ? 7.035 -35.562 -6.48 1 98.5 318 GLU A C 1
ATOM 2518 O O . GLU A 1 318 ? 7.398 -35.562 -7.66 1 98.5 318 GLU A O 1
ATOM 2523 N N . GLU A 1 319 ? 5.777 -35.844 -6.086 1 98.62 319 GLU A N 1
ATOM 2524 C CA . GLU A 1 319 ? 4.738 -36.094 -7.074 1 98.62 319 GLU A CA 1
ATOM 2525 C C . GLU A 1 319 ? 4.551 -34.906 -8.016 1 98.62 319 GLU A C 1
ATOM 2527 O O . GLU A 1 319 ? 4.277 -35.094 -9.203 1 98.62 319 GLU A O 1
ATOM 2532 N N . SER A 1 320 ? 4.656 -33.719 -7.461 1 98.69 320 SER A N 1
ATOM 2533 C CA . SER A 1 320 ? 4.473 -32.5 -8.281 1 98.69 320 SER A CA 1
ATOM 2534 C C . SER A 1 320 ? 5.578 -32.375 -9.32 1 98.69 320 SER A C 1
ATOM 2536 O O . SER A 1 320 ? 5.309 -32.062 -10.477 1 98.69 320 SER A O 1
ATOM 2538 N N . PHE A 1 321 ? 6.832 -32.656 -8.953 1 98.56 321 PHE A N 1
ATOM 2539 C CA . PHE A 1 321 ? 7.934 -32.594 -9.906 1 98.56 321 PHE A CA 1
ATOM 2540 C C . PHE A 1 321 ? 7.812 -33.688 -10.953 1 98.56 321 PHE A C 1
ATOM 2542 O O . PHE A 1 321 ? 8.117 -33.469 -12.125 1 98.56 321 PHE A O 1
ATOM 2549 N N . ARG A 1 322 ? 7.371 -34.906 -10.555 1 98.5 322 ARG A N 1
ATOM 2550 C CA . ARG A 1 322 ? 7.168 -35.969 -11.5 1 98.5 322 ARG A CA 1
ATOM 2551 C C . ARG A 1 322 ? 6.09 -35.625 -12.516 1 98.5 322 ARG A C 1
ATOM 2553 O O . ARG A 1 322 ? 6.262 -35.875 -13.719 1 98.5 322 ARG A O 1
ATOM 2560 N N . ASP A 1 323 ? 5.031 -35.125 -11.961 1 98.56 323 ASP A N 1
ATOM 2561 C CA . ASP A 1 323 ? 3.932 -34.719 -12.828 1 98.56 323 ASP A CA 1
ATOM 2562 C C . ASP A 1 323 ? 4.379 -33.625 -13.812 1 98.56 323 ASP A C 1
ATOM 2564 O O . ASP A 1 323 ? 4.07 -33.719 -15.008 1 98.56 323 ASP A O 1
ATOM 2568 N N . TRP A 1 324 ? 5.094 -32.594 -13.32 1 98.44 324 TRP A N 1
ATOM 2569 C CA . TRP A 1 324 ? 5.625 -31.547 -14.172 1 98.44 324 TRP A CA 1
ATOM 2570 C C . TRP A 1 324 ? 6.551 -32.125 -15.242 1 98.44 324 TRP A C 1
ATOM 2572 O O . TRP A 1 324 ? 6.453 -31.734 -16.406 1 98.44 324 TRP A O 1
ATOM 2582 N N . PHE A 1 325 ? 7.395 -33.062 -14.828 1 98.12 325 PHE A N 1
ATOM 2583 C CA . PHE A 1 325 ? 8.336 -33.688 -15.742 1 98.12 325 PHE A CA 1
ATOM 2584 C C . PHE A 1 325 ? 7.602 -34.469 -16.828 1 98.12 325 PHE A C 1
ATOM 2586 O O . PHE A 1 325 ? 7.977 -34.406 -18 1 98.12 325 PHE A O 1
ATOM 2593 N N . GLU A 1 326 ? 6.562 -35.156 -16.469 1 98.06 326 GLU A N 1
ATOM 2594 C CA . GLU A 1 326 ? 5.734 -35.875 -17.422 1 98.06 326 GLU A CA 1
ATOM 2595 C C . GLU A 1 326 ? 5.051 -34.938 -18.391 1 98.06 326 GLU A C 1
ATOM 2597 O O . GLU A 1 326 ? 5.008 -35.188 -19.609 1 98.06 326 GLU A O 1
ATOM 2602 N N . ASP A 1 327 ? 4.531 -33.781 -17.828 1 96.62 327 ASP A N 1
ATOM 2603 C CA . ASP A 1 327 ? 3.881 -32.781 -18.672 1 96.62 327 ASP A CA 1
ATOM 2604 C C . ASP A 1 327 ? 4.84 -32.25 -19.719 1 96.62 327 ASP A C 1
ATOM 2606 O O . ASP A 1 327 ? 4.406 -31.766 -20.766 1 96.62 327 ASP A O 1
ATOM 2610 N N . CYS A 1 328 ? 6.133 -32.344 -19.406 1 96.06 328 CYS A N 1
ATOM 2611 C CA . CYS A 1 328 ? 7.148 -31.812 -20.312 1 96.06 328 CYS A CA 1
ATOM 2612 C C . CYS A 1 328 ? 7.805 -32.938 -21.109 1 96.06 328 CYS A C 1
ATOM 2614 O O . CYS A 1 328 ? 8.945 -32.812 -21.547 1 96.06 328 CYS A O 1
ATOM 2616 N N . ASP A 1 329 ? 7.223 -34.062 -21.203 1 95.31 329 ASP A N 1
ATOM 2617 C CA . ASP A 1 329 ? 7.637 -35.219 -21.984 1 95.31 329 ASP A CA 1
ATOM 2618 C C . ASP A 1 329 ? 8.953 -35.781 -21.453 1 95.31 329 ASP A C 1
ATOM 2620 O O . ASP A 1 329 ? 9.773 -36.281 -22.234 1 95.31 329 ASP A O 1
ATOM 2624 N N . ARG A 1 330 ? 9.18 -35.531 -20.219 1 92.81 330 ARG A N 1
ATOM 2625 C CA . ARG A 1 330 ? 10.336 -36.062 -19.5 1 92.81 330 ARG A CA 1
ATOM 2626 C C . ARG A 1 330 ? 11.641 -35.594 -20.125 1 92.81 330 ARG A C 1
ATOM 2628 O O . ARG A 1 330 ? 12.617 -36.344 -20.188 1 92.81 330 ARG A O 1
ATOM 2635 N N . LYS A 1 331 ? 11.617 -34.344 -20.547 1 90.38 331 LYS A N 1
ATOM 2636 C CA . LYS A 1 331 ? 12.82 -33.812 -21.156 1 90.38 331 LYS A CA 1
ATOM 2637 C C . LYS A 1 331 ? 13.445 -32.719 -20.266 1 90.38 331 LYS A C 1
ATOM 2639 O O . LYS A 1 331 ? 14.664 -32.625 -20.156 1 90.38 331 LYS A O 1
ATOM 2644 N N . GLU A 1 332 ? 12.578 -31.922 -19.719 1 92.75 332 GLU A N 1
ATOM 2645 C CA . GLU A 1 332 ? 12.992 -30.797 -18.891 1 92.75 332 GLU A CA 1
ATOM 2646 C C . GLU A 1 332 ? 11.844 -30.297 -18.031 1 92.75 332 GLU A C 1
ATOM 2648 O O . GLU A 1 332 ? 10.734 -30.844 -18.078 1 92.75 332 GLU A O 1
ATOM 2653 N N . LEU A 1 333 ? 12.164 -29.469 -17.172 1 93.06 333 LEU A N 1
ATOM 2654 C CA . LEU A 1 333 ? 11.141 -28.766 -16.406 1 93.06 333 LEU A CA 1
ATOM 2655 C C . LEU A 1 333 ? 10.984 -27.328 -16.891 1 93.06 333 LEU A C 1
ATOM 2657 O O . LEU A 1 333 ? 11.742 -26.438 -16.469 1 93.06 333 LEU A O 1
ATOM 2661 N N . VAL A 1 334 ? 10.031 -27.25 -17.875 1 91.06 334 VAL A N 1
ATOM 2662 C CA . VAL A 1 334 ? 9.836 -25.922 -18.453 1 91.06 334 VAL A CA 1
ATOM 2663 C C . VAL A 1 334 ? 8.344 -25.594 -18.484 1 91.06 334 VAL A C 1
ATOM 2665 O O . VAL A 1 334 ? 7.504 -26.484 -18.578 1 91.06 334 VAL A O 1
ATOM 2668 N N . MET B 1 1 ? -21 15.336 23.453 1 96.19 1 MET B N 1
ATOM 2669 C CA . MET B 1 1 ? -20.359 14.383 22.562 1 96.19 1 MET B CA 1
ATOM 2670 C C . MET B 1 1 ? -18.859 14.273 22.875 1 96.19 1 MET B C 1
ATOM 2672 O O . MET B 1 1 ? -18.312 15.094 23.609 1 96.19 1 MET B O 1
ATOM 2676 N N . ASN B 1 2 ? -18.219 13.195 22.344 1 98.06 2 ASN B N 1
ATOM 2677 C CA . ASN B 1 2 ? -16.781 13.008 22.547 1 98.06 2 ASN B CA 1
ATOM 2678 C C . ASN B 1 2 ? -16 13.312 21.281 1 98.06 2 ASN B C 1
ATOM 2680 O O . ASN B 1 2 ? -16.391 12.891 20.188 1 98.06 2 ASN B O 1
ATOM 2684 N N . TYR B 1 3 ? -14.992 14.133 21.453 1 98.75 3 TYR B N 1
ATOM 2685 C CA . TYR B 1 3 ? -13.953 14.297 20.453 1 98.75 3 TYR B CA 1
ATOM 2686 C C . TYR B 1 3 ? -12.75 13.414 20.75 1 98.75 3 TYR B C 1
ATOM 2688 O O . TYR B 1 3 ? -12.016 13.664 21.719 1 98.75 3 TYR B O 1
ATOM 2696 N N . ILE B 1 4 ? -12.578 12.398 19.984 1 98.81 4 ILE B N 1
ATOM 2697 C CA . ILE B 1 4 ? -11.531 11.422 20.266 1 98.81 4 ILE B CA 1
ATOM 2698 C C . ILE B 1 4 ? -10.367 11.617 19.297 1 98.81 4 ILE B C 1
ATOM 2700 O O . ILE B 1 4 ? -10.492 11.32 18.109 1 98.81 4 ILE B O 1
ATOM 2704 N N . LEU B 1 5 ? -9.273 12.117 19.812 1 98.69 5 LEU B N 1
ATOM 2705 C CA . LEU B 1 5 ? -8.094 12.383 18.984 1 98.69 5 LEU B CA 1
ATOM 2706 C C . LEU B 1 5 ? -7.012 11.336 19.25 1 98.69 5 LEU B C 1
ATOM 2708 O O . LEU B 1 5 ? -6.523 11.219 20.375 1 98.69 5 LEU B O 1
ATOM 27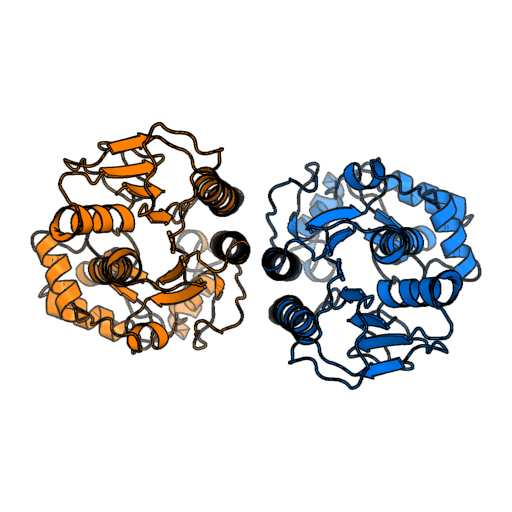12 N N . PHE B 1 6 ? -6.711 10.547 18.281 1 98.44 6 PHE B N 1
ATOM 2713 C CA . PHE B 1 6 ? -5.477 9.766 18.312 1 98.44 6 PHE B CA 1
ATOM 2714 C C . PHE B 1 6 ? -4.305 10.578 17.797 1 98.44 6 PHE B C 1
ATOM 2716 O O . PHE B 1 6 ? -4.328 11.055 16.656 1 98.44 6 PHE B O 1
ATOM 2723 N N . GLY B 1 7 ? -3.271 10.766 18.578 1 95.31 7 GLY B N 1
ATOM 2724 C CA . GLY B 1 7 ? -2.154 11.609 18.188 1 95.31 7 GLY B CA 1
ATOM 2725 C C . GLY B 1 7 ? -2.408 13.086 18.438 1 95.31 7 GLY B C 1
ATOM 2726 O O . GLY B 1 7 ? -1.889 13.938 17.719 1 95.31 7 GLY B O 1
ATOM 2727 N N . GLY B 1 8 ? -3.191 13.414 19.422 1 95.75 8 GLY B N 1
ATOM 2728 C CA . GLY B 1 8 ? -3.594 14.781 19.672 1 95.75 8 GLY B CA 1
ATOM 2729 C C . GLY B 1 8 ? -2.467 15.641 20.219 1 95.75 8 GLY B C 1
ATOM 2730 O O . GLY B 1 8 ? -2.543 16.875 20.188 1 95.75 8 GLY B O 1
ATOM 2731 N N . SER B 1 9 ? -1.406 15.031 20.719 1 94.25 9 SER B N 1
ATOM 2732 C CA . SER B 1 9 ? -0.296 15.766 21.328 1 94.25 9 SER B CA 1
ATOM 2733 C C . SER B 1 9 ? 0.686 16.25 20.266 1 94.25 9 SER B C 1
ATOM 2735 O O . SER B 1 9 ? 1.639 16.969 20.578 1 94.25 9 SER B O 1
ATOM 2737 N N . GLY B 1 10 ? 0.406 15.883 19.062 1 92.88 10 GLY B N 1
ATOM 2738 C CA . GLY B 1 10 ? 1.285 16.312 17.984 1 92.88 10 GLY B CA 1
ATOM 2739 C C . GLY B 1 10 ? 0.982 17.703 17.469 1 92.88 10 GLY B C 1
ATOM 2740 O O . GLY B 1 10 ? 0.139 18.406 18.047 1 92.88 10 GLY B O 1
ATOM 2741 N N . PHE B 1 11 ? 1.63 18.125 16.406 1 93.62 11 PHE B N 1
ATOM 2742 C CA . PHE B 1 11 ? 1.573 19.469 15.828 1 93.62 11 PHE B CA 1
ATOM 2743 C C . PHE B 1 11 ? 0.151 19.812 15.398 1 93.62 11 PHE B C 1
ATOM 2745 O O . PHE B 1 11 ? -0.44 20.766 15.898 1 93.62 11 PHE B O 1
ATOM 2752 N N . ILE B 1 12 ? -0.458 18.969 14.547 1 96.44 12 ILE B N 1
ATOM 2753 C CA . ILE B 1 12 ? -1.801 19.219 14.039 1 96.44 12 ILE B CA 1
ATOM 2754 C C . ILE B 1 12 ? -2.82 19.047 15.164 1 96.44 12 ILE B C 1
ATOM 2756 O O . ILE B 1 12 ? -3.744 19.859 15.297 1 96.44 12 ILE B O 1
ATOM 2760 N N . GLY B 1 13 ? -2.604 18.031 16.016 1 96.44 13 GLY B N 1
ATOM 2761 C CA . GLY B 1 13 ? -3.508 17.75 17.109 1 96.44 13 GLY B CA 1
ATOM 2762 C C . GLY B 1 13 ? -3.621 18.906 18.094 1 96.44 13 GLY B C 1
ATOM 2763 O O . GLY B 1 13 ? -4.719 19.219 18.562 1 96.44 13 GLY B O 1
ATOM 2764 N N . THR B 1 14 ? -2.498 19.531 18.422 1 95.19 14 THR B N 1
ATOM 2765 C CA . THR B 1 14 ? -2.488 20.656 19.344 1 95.19 14 THR B CA 1
ATOM 2766 C C . THR B 1 14 ? -3.342 21.797 18.812 1 95.19 14 THR B C 1
ATOM 2768 O O . THR B 1 14 ? -4.148 22.375 19.547 1 95.19 14 THR B O 1
ATOM 2771 N N . HIS B 1 15 ? -3.195 22.125 17.578 1 97.38 15 HIS B N 1
ATOM 2772 C CA . HIS B 1 15 ? -3.965 23.203 16.984 1 97.38 15 HIS B CA 1
ATOM 2773 C C . HIS B 1 15 ? -5.445 22.844 16.891 1 97.38 15 HIS B C 1
ATOM 2775 O O . HIS B 1 15 ? -6.309 23.719 17.031 1 97.38 15 HIS B O 1
ATOM 2781 N N . LEU B 1 16 ? -5.738 21.562 16.609 1 98.5 16 LEU B N 1
ATOM 2782 C CA . LEU B 1 16 ? -7.133 21.125 16.578 1 98.5 16 LEU B CA 1
ATOM 2783 C C . LEU B 1 16 ? -7.781 21.25 17.953 1 98.5 16 LEU B C 1
ATOM 2785 O O . LEU B 1 16 ? -8.898 21.75 18.062 1 98.5 16 LEU B O 1
ATOM 2789 N N . ILE B 1 17 ? -7.066 20.844 18.984 1 98.06 17 ILE B N 1
ATOM 2790 C CA . ILE B 1 17 ? -7.57 20.922 20.344 1 98.06 17 ILE B CA 1
ATOM 2791 C C . ILE B 1 17 ? -7.867 22.375 20.688 1 98.06 17 ILE B C 1
ATOM 2793 O O . ILE B 1 17 ? -8.93 22.688 21.234 1 98.06 17 ILE B O 1
ATOM 2797 N N . HIS B 1 18 ? -6.918 23.328 20.344 1 97.88 18 HIS B N 1
ATOM 2798 C CA . HIS B 1 18 ? -7.137 24.75 20.594 1 97.88 18 HIS B CA 1
ATOM 2799 C C . HIS B 1 18 ? -8.414 25.234 19.922 1 97.88 18 HIS B C 1
ATOM 2801 O O . HIS B 1 18 ? -9.211 25.953 20.531 1 97.88 18 HIS B O 1
ATOM 2807 N N . LEU B 1 19 ? -8.539 24.828 18.672 1 98.38 19 LEU B N 1
ATOM 2808 C CA . LEU B 1 19 ? -9.719 25.234 17.922 1 98.38 19 LEU B CA 1
ATOM 2809 C C . LEU B 1 19 ? -10.992 24.688 18.562 1 98.38 19 LEU B C 1
ATOM 2811 O O . LEU B 1 19 ? -11.977 25.422 18.719 1 98.38 19 LEU B O 1
ATOM 2815 N N . LEU B 1 20 ? -11.047 23.375 18.938 1 98.31 20 LEU B N 1
ATOM 2816 C CA . LEU B 1 20 ? -12.219 22.734 19.531 1 98.31 20 LEU B CA 1
ATOM 2817 C C . LEU B 1 20 ? -12.617 23.422 20.828 1 98.31 20 LEU B C 1
ATOM 2819 O O . LEU B 1 20 ? -13.797 23.719 21.047 1 98.31 20 LEU B O 1
ATOM 2823 N N . LEU B 1 21 ? -11.641 23.703 21.688 1 97.62 21 LEU B N 1
ATOM 2824 C CA . LEU B 1 21 ? -11.898 24.344 22.969 1 97.62 21 LEU B CA 1
ATOM 2825 C C . LEU B 1 21 ? -12.469 25.734 22.781 1 97.62 21 LEU B C 1
ATOM 2827 O O . LEU B 1 21 ? -13.352 26.156 23.531 1 97.62 21 LEU B O 1
ATOM 2831 N N . LYS B 1 22 ? -12.031 26.391 21.75 1 96.75 22 LYS B N 1
ATOM 2832 C CA . LYS B 1 22 ? -12.406 27.781 21.516 1 96.75 22 LYS B CA 1
ATOM 2833 C C . LYS B 1 22 ? -13.773 27.875 20.859 1 96.75 22 LYS B C 1
ATOM 2835 O O . LYS B 1 22 ? -14.562 28.766 21.172 1 96.75 22 LYS B O 1
ATOM 2840 N N . GLU B 1 23 ? -14.062 26.891 19.984 1 96.12 23 GLU B N 1
ATOM 2841 C CA . GLU B 1 23 ? -15.188 27.188 19.094 1 96.12 23 GLU B CA 1
ATOM 2842 C C . GLU B 1 23 ? -16.219 26.062 19.109 1 96.12 23 GLU B C 1
ATOM 2844 O O . GLU B 1 23 ? -17.344 26.234 18.641 1 96.12 23 GLU B O 1
ATOM 2849 N N . CYS B 1 24 ? -15.961 24.906 19.672 1 93.56 24 CYS B N 1
ATOM 2850 C CA . CYS B 1 24 ? -16.812 23.766 19.344 1 93.56 24 CYS B CA 1
ATOM 2851 C C . CYS B 1 24 ? -17.359 23.109 20.594 1 93.56 24 CYS B C 1
ATOM 2853 O O . CYS B 1 24 ? -18.531 22.703 20.641 1 93.56 24 CYS B O 1
ATOM 2855 N N . VAL B 1 25 ? -16.625 23.031 21.656 1 91.94 25 VAL B N 1
ATOM 2856 C CA . VAL B 1 25 ? -16.938 22.219 22.812 1 91.94 25 VAL B CA 1
ATOM 2857 C C . VAL B 1 25 ? -18.094 22.844 23.594 1 91.94 25 VAL B C 1
ATOM 2859 O O . VAL B 1 25 ? -18.078 24.031 23.891 1 91.94 25 VAL B O 1
ATOM 2862 N N . ARG B 1 26 ? -19 21.984 23.891 1 92.69 26 ARG B N 1
ATOM 2863 C CA . ARG B 1 26 ? -20.094 22.312 24.812 1 92.69 26 ARG B CA 1
ATOM 2864 C C . ARG B 1 26 ? -19.844 21.75 26.203 1 92.69 26 ARG B C 1
ATOM 2866 O O . ARG B 1 26 ? -18.938 20.922 26.391 1 92.69 26 ARG B O 1
ATOM 2873 N N . PRO B 1 27 ? -20.594 22.188 27.188 1 90.19 27 PRO B N 1
ATOM 2874 C CA . PRO B 1 27 ? -20.328 21.797 28.578 1 90.19 27 PRO B CA 1
ATOM 2875 C C . PRO B 1 27 ? -20.328 20.281 28.766 1 90.19 27 PRO B C 1
ATOM 2877 O O . PRO B 1 27 ? -19.531 19.75 29.547 1 90.19 27 PRO B O 1
ATOM 2880 N N . SER B 1 28 ? -21.125 19.547 28.031 1 92 28 SER B N 1
ATOM 2881 C CA . SER B 1 28 ? -21.219 18.094 28.234 1 92 28 SER B CA 1
ATOM 2882 C C . SER B 1 28 ? -20.234 17.359 27.328 1 92 28 SER B C 1
ATOM 2884 O O . SER B 1 28 ? -20.078 16.141 27.438 1 92 28 SER B O 1
ATOM 2886 N N . ASP B 1 29 ? -19.516 18.094 26.5 1 96.25 29 ASP B N 1
ATOM 2887 C CA . ASP B 1 29 ? -18.578 17.469 25.562 1 96.25 29 ASP B CA 1
ATOM 2888 C C . ASP B 1 29 ? -17.25 17.156 26.234 1 96.25 29 ASP B C 1
ATOM 2890 O O . ASP B 1 29 ? -16.875 17.812 27.219 1 96.25 29 ASP B O 1
ATOM 2894 N N . VAL B 1 30 ? -16.578 16.141 25.75 1 97.25 30 VAL B N 1
ATOM 2895 C CA . VAL B 1 30 ? -15.258 15.773 26.281 1 97.25 30 VAL B CA 1
ATOM 2896 C C . VAL B 1 30 ? -14.273 15.602 25.125 1 97.25 30 VAL B C 1
ATOM 2898 O O . VAL B 1 30 ? -14.602 14.992 24.109 1 97.25 30 VAL B O 1
ATOM 2901 N N . ILE B 1 31 ? -13.133 16.203 25.266 1 98.44 31 ILE B N 1
ATOM 2902 C CA . ILE B 1 31 ? -12.023 15.953 24.359 1 98.44 31 ILE B CA 1
ATOM 2903 C C . ILE B 1 31 ? -11.086 14.906 24.953 1 98.44 31 ILE B C 1
ATOM 2905 O O . ILE B 1 31 ? -10.555 15.094 26.047 1 98.44 31 ILE B O 1
ATOM 2909 N N . TYR B 1 32 ? -10.93 13.805 24.312 1 98.56 32 TYR B N 1
ATOM 2910 C CA . TYR B 1 32 ? -9.93 12.797 24.656 1 98.56 32 TYR B CA 1
ATOM 2911 C C . TYR B 1 32 ? -8.727 12.875 23.719 1 98.56 32 TYR B C 1
ATOM 2913 O O . TYR B 1 32 ? -8.875 12.773 22.5 1 98.56 32 TYR B O 1
ATOM 2921 N N . ASP B 1 33 ? -7.582 13.125 24.25 1 98 33 ASP B N 1
ATOM 2922 C CA . ASP B 1 33 ? -6.328 13 23.516 1 98 33 ASP B CA 1
ATOM 2923 C C . ASP B 1 33 ? -5.594 11.711 23.891 1 98 33 ASP B C 1
ATOM 2925 O O . ASP B 1 33 ? -5.043 11.594 24.984 1 98 33 ASP B O 1
ATOM 2929 N N . LEU B 1 34 ? -5.621 10.789 23.016 1 97.94 34 LEU B N 1
ATOM 2930 C CA . LEU B 1 34 ? -4.898 9.531 23.172 1 97.94 34 LEU B CA 1
ATOM 2931 C C . LEU B 1 34 ? -3.58 9.562 22.406 1 97.94 34 LEU B C 1
ATOM 2933 O O . LEU B 1 34 ? -3.57 9.625 21.188 1 97.94 34 LEU B O 1
ATOM 2937 N N . ASP B 1 35 ? -2.494 9.5 23.125 1 95.75 35 ASP B N 1
ATOM 2938 C CA . ASP B 1 35 ? -1.168 9.656 22.531 1 95.75 35 ASP B CA 1
ATOM 2939 C C . ASP B 1 35 ? -0.104 8.969 23.391 1 95.75 35 ASP B C 1
ATOM 2941 O O . ASP B 1 35 ? -0.331 8.688 24.562 1 95.75 35 ASP B O 1
ATOM 2945 N N . LEU B 1 36 ? 1.028 8.703 22.703 1 93.25 36 LEU B N 1
ATOM 2946 C CA . LEU B 1 36 ? 2.162 8.156 23.438 1 93.25 36 LEU B CA 1
ATOM 2947 C C . LEU B 1 36 ? 2.824 9.227 24.297 1 93.25 36 LEU B C 1
ATOM 2949 O O . LEU B 1 36 ? 3.455 8.914 25.312 1 93.25 36 LEU B O 1
ATOM 2953 N N . VAL B 1 37 ? 2.646 10.422 23.859 1 93.06 37 VAL B N 1
ATOM 2954 C CA . VAL B 1 37 ? 3.318 11.539 24.516 1 93.06 37 VAL B CA 1
ATOM 2955 C C . VAL B 1 37 ? 2.316 12.32 25.359 1 93.06 37 VAL B C 1
ATOM 2957 O O . VAL B 1 37 ? 1.235 12.672 24.891 1 93.06 37 VAL B O 1
ATOM 2960 N N . MET B 1 38 ? 2.699 12.641 26.594 1 94.44 38 MET B N 1
ATOM 2961 C CA . MET B 1 38 ? 1.819 13.32 27.547 1 94.44 38 MET B CA 1
ATOM 2962 C C . MET B 1 38 ? 2.25 14.773 27.75 1 94.44 38 MET B C 1
ATOM 2964 O O . MET B 1 38 ? 3.387 15.133 27.438 1 94.44 38 MET B O 1
ATOM 2968 N N . PRO B 1 39 ? 1.278 15.594 28.203 1 93.56 39 PRO B N 1
ATOM 2969 C CA . PRO B 1 39 ? 1.677 16.969 28.547 1 93.56 39 PRO B CA 1
ATOM 2970 C C . PRO B 1 39 ? 2.918 17.016 29.438 1 93.56 39 PRO B C 1
ATOM 2972 O O . PRO B 1 39 ? 3.061 16.188 30.344 1 93.56 39 PRO B O 1
ATOM 2975 N N . GLY B 1 40 ? 3.799 17.953 29.062 1 92.75 40 GLY B N 1
ATOM 2976 C CA . GLY B 1 40 ? 5.02 18.094 29.844 1 92.75 40 GLY B CA 1
ATOM 2977 C C . GLY B 1 40 ? 6.172 17.281 29.297 1 92.75 40 GLY B C 1
ATOM 2978 O O . GLY B 1 40 ? 7.324 17.469 29.688 1 92.75 40 GLY B O 1
ATOM 2979 N N . GLU B 1 41 ? 5.844 16.344 28.391 1 92.25 41 GLU B N 1
ATOM 2980 C CA . GLU B 1 41 ? 6.887 15.523 27.766 1 92.25 41 GLU B CA 1
ATOM 2981 C C . GLU B 1 41 ? 7.293 16.094 26.406 1 92.25 41 GLU B C 1
ATOM 2983 O O . GLU B 1 41 ? 6.566 16.906 25.828 1 92.25 41 GLU B O 1
ATOM 2988 N N . GLU B 1 42 ? 8.5 15.688 25.969 1 83.38 42 GLU B N 1
ATOM 2989 C CA . GLU B 1 42 ? 8.938 16.062 24.641 1 83.38 42 GLU B CA 1
ATOM 2990 C C . GLU B 1 42 ? 8.336 15.141 23.578 1 83.38 42 GLU B C 1
ATOM 2992 O O . GLU B 1 42 ? 8.375 13.922 23.719 1 83.38 42 GLU B O 1
ATOM 2997 N N . GLY B 1 43 ? 7.801 15.742 22.719 1 71.19 43 GLY B N 1
ATOM 2998 C CA . GLY B 1 43 ? 7.125 14.969 21.688 1 71.19 43 GLY B CA 1
ATOM 2999 C C . GLY B 1 43 ? 8.031 14.625 20.516 1 71.19 43 GLY B C 1
ATOM 3000 O O . GLY B 1 43 ? 9.258 14.711 20.625 1 71.19 43 GLY B O 1
ATOM 3001 N N . VAL B 1 44 ? 7.418 14.102 19.484 1 65.19 44 VAL B N 1
ATOM 3002 C CA . VAL B 1 44 ? 8.117 13.734 18.25 1 65.19 44 VAL B CA 1
ATOM 3003 C C . VAL B 1 44 ? 8.633 14.992 17.562 1 65.19 44 VAL B C 1
ATOM 3005 O O . VAL B 1 44 ? 9.711 14.977 16.953 1 65.19 44 VAL B O 1
ATOM 3008 N N . VAL B 1 45 ? 7.836 16.062 17.734 1 65.31 45 VAL B N 1
ATOM 3009 C CA . VAL B 1 45 ? 8.305 17.359 17.266 1 65.31 45 VAL B CA 1
ATOM 3010 C C . VAL B 1 45 ? 8.953 18.125 18.406 1 65.31 45 VAL B C 1
ATOM 3012 O O . VAL B 1 45 ? 8.609 17.906 19.578 1 65.31 45 VAL B O 1
ATOM 3015 N N . PRO B 1 46 ? 9.875 18.859 17.984 1 72.25 46 PRO B N 1
ATOM 3016 C CA . PRO B 1 46 ? 10.523 19.625 19.047 1 72.25 46 PRO B CA 1
ATOM 3017 C C . PRO B 1 46 ? 9.531 20.453 19.859 1 72.25 46 PRO B C 1
ATOM 3019 O O . PRO B 1 46 ? 8.578 21 19.297 1 72.25 46 PRO B O 1
ATOM 3022 N N . GLY B 1 47 ? 9.68 20.422 21.156 1 77.19 47 GLY B N 1
ATOM 3023 C CA . GLY B 1 47 ? 8.828 21.172 22.078 1 77.19 47 GLY B CA 1
ATOM 3024 C C . GLY B 1 47 ? 8.125 20.297 23.078 1 77.19 47 GLY B C 1
ATOM 3025 O O . GLY B 1 47 ? 8.078 19.062 22.922 1 77.19 47 GLY B O 1
ATOM 3026 N N . ILE B 1 48 ? 7.605 20.938 24.047 1 84.56 48 ILE B N 1
ATOM 3027 C CA . ILE B 1 48 ? 6.898 20.234 25.109 1 84.56 48 ILE B CA 1
ATOM 3028 C C . ILE B 1 48 ? 5.395 20.297 24.859 1 84.56 48 ILE B C 1
ATOM 3030 O O . ILE B 1 48 ? 4.848 21.344 24.531 1 84.56 48 ILE B O 1
ATOM 3034 N N . VAL B 1 49 ? 4.777 19.188 24.969 1 88.44 49 VAL B N 1
ATOM 3035 C CA . VAL B 1 49 ? 3.334 19.109 24.781 1 88.44 49 VAL B CA 1
ATOM 3036 C C . VAL B 1 49 ? 2.623 19.922 25.859 1 88.44 49 VAL B C 1
ATOM 3038 O O . VAL B 1 49 ? 2.9 19.75 27.047 1 88.44 49 VAL B O 1
ATOM 3041 N N . GLU B 1 50 ? 1.776 20.812 25.469 1 88.44 50 GLU B N 1
ATOM 3042 C CA . GLU B 1 50 ? 1.071 21.656 26.406 1 88.44 50 GLU B CA 1
ATOM 3043 C C . GLU B 1 50 ? -0.127 20.938 27.016 1 88.44 50 GLU B C 1
ATOM 3045 O O . GLU B 1 50 ? -0.723 20.062 26.391 1 88.44 50 GLU B O 1
ATOM 3050 N N . LYS B 1 51 ? -0.399 21.234 28.203 1 93.62 51 LYS B N 1
ATOM 3051 C CA . LYS B 1 51 ? -1.611 20.75 28.859 1 93.62 51 LYS B CA 1
ATOM 3052 C C . LYS B 1 51 ? -2.75 21.75 28.734 1 93.62 51 LYS B C 1
ATOM 3054 O O . LYS B 1 51 ? -2.627 22.906 29.156 1 93.62 51 LYS B O 1
ATOM 3059 N N . ASN B 1 52 ? -3.807 21.359 28.125 1 94.88 52 ASN B N 1
ATOM 3060 C CA . ASN B 1 52 ? -4.984 22.203 27.969 1 94.88 52 ASN B CA 1
ATOM 3061 C C . ASN B 1 52 ? -6.09 21.812 28.938 1 94.88 52 ASN B C 1
ATOM 3063 O O . ASN B 1 52 ? -6.426 20.625 29.062 1 94.88 52 ASN B O 1
ATOM 3067 N N . ASP B 1 53 ? -6.648 22.812 29.609 1 94.06 53 ASP B N 1
ATOM 3068 C CA . ASP B 1 53 ? -7.801 22.531 30.469 1 94.06 53 ASP B CA 1
ATOM 3069 C C . ASP B 1 53 ? -8.992 22.047 29.656 1 94.06 53 ASP B C 1
ATOM 3071 O O . ASP B 1 53 ? -9.242 22.547 28.547 1 94.06 53 ASP B O 1
ATOM 3075 N N . GLY B 1 54 ? -9.617 21.047 30.094 1 94.19 54 GLY B N 1
ATOM 3076 C CA . GLY B 1 54 ? -10.797 20.547 29.406 1 94.19 54 GLY B CA 1
ATOM 3077 C C . GLY B 1 54 ? -10.5 19.375 28.5 1 94.19 54 GLY B C 1
ATOM 3078 O O . GLY B 1 54 ? -11.391 18.859 27.812 1 94.19 54 GLY B O 1
ATOM 3079 N N . VAL B 1 55 ? -9.258 18.953 28.5 1 97.62 55 VAL B N 1
ATOM 3080 C CA . VAL B 1 55 ? -8.852 17.812 27.688 1 97.62 55 VAL B CA 1
ATOM 3081 C C . VAL B 1 55 ? -8.461 16.641 28.578 1 97.62 55 VAL B C 1
ATOM 3083 O O . VAL B 1 55 ? -7.766 16.828 29.578 1 97.62 55 VAL B O 1
ATOM 3086 N N . GLN B 1 56 ? -8.953 15.477 28.344 1 97.94 56 GLN B N 1
ATOM 3087 C CA . GLN B 1 56 ? -8.516 14.25 29 1 97.94 56 GLN B CA 1
ATOM 3088 C C . GLN B 1 56 ? -7.379 13.586 28.234 1 97.94 56 GLN B C 1
ATOM 3090 O O . GLN B 1 56 ? -7.598 13.039 27.141 1 97.94 56 GLN B O 1
ATOM 3095 N N . TYR B 1 57 ? -6.234 13.648 28.812 1 97.38 57 TYR B N 1
ATOM 3096 C CA . TYR B 1 57 ? -5.062 13.039 28.203 1 97.38 57 TYR B CA 1
ATOM 3097 C C . TYR B 1 57 ? -4.891 11.594 28.672 1 97.38 57 TYR B C 1
ATOM 3099 O O . TYR B 1 57 ? -4.859 11.336 29.875 1 97.38 57 TYR B O 1
ATOM 3107 N N . ILE B 1 58 ? -4.789 10.703 27.75 1 98 58 ILE B N 1
ATOM 3108 C CA . ILE B 1 58 ? -4.613 9.281 28.047 1 98 58 ILE B CA 1
ATOM 3109 C C . ILE B 1 58 ? -3.432 8.734 27.266 1 98 58 ILE B C 1
ATOM 3111 O O . ILE B 1 58 ? -3.396 8.836 26.031 1 98 58 ILE B O 1
ATOM 3115 N N . ARG B 1 59 ? -2.434 8.18 27.984 1 96.25 59 ARG B N 1
ATOM 3116 C CA . ARG B 1 59 ? -1.325 7.539 27.281 1 96.25 59 ARG B CA 1
ATOM 3117 C C . ARG B 1 59 ? -1.774 6.246 26.609 1 96.25 59 ARG B C 1
ATOM 3119 O O . ARG B 1 59 ? -2.248 5.324 27.281 1 96.25 59 ARG B O 1
ATOM 3126 N N . LEU B 1 60 ? -1.638 6.234 25.328 1 96.44 60 LEU B N 1
ATOM 3127 C CA . LEU B 1 60 ? -2.127 5.082 24.578 1 96.44 60 LEU B CA 1
ATOM 3128 C C . LEU B 1 60 ? -1.316 4.883 23.297 1 96.44 60 LEU B C 1
ATOM 3130 O O . LEU B 1 60 ? -0.98 5.848 22.609 1 96.44 60 LEU B O 1
ATOM 3134 N N . ASP B 1 61 ? -0.948 3.629 23.016 1 95.56 61 ASP B N 1
ATOM 3135 C CA . ASP B 1 61 ? -0.253 3.195 21.812 1 95.56 61 ASP B CA 1
ATOM 3136 C C . ASP B 1 61 ? -1.229 2.588 20.812 1 95.56 61 ASP B C 1
ATOM 3138 O O . ASP B 1 61 ? -1.751 1.493 21.016 1 95.56 61 ASP B O 1
ATOM 3142 N N . VAL B 1 62 ? -1.42 3.273 19.672 1 97.06 62 VAL B N 1
ATOM 3143 C CA . VAL B 1 62 ? -2.441 2.852 18.719 1 97.06 62 VAL B CA 1
ATOM 3144 C C . VAL 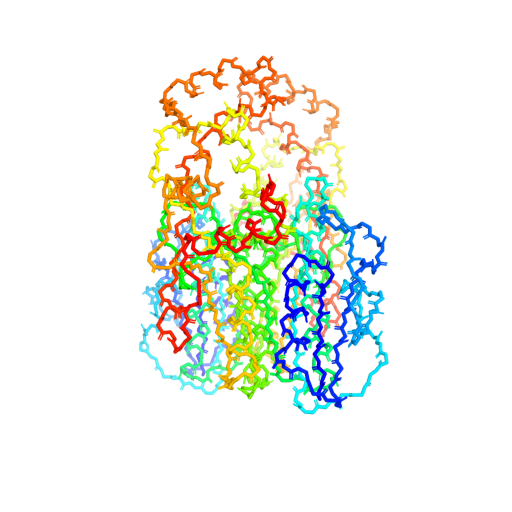B 1 62 ? -2.029 1.532 18.078 1 97.06 62 VAL B C 1
ATOM 3146 O O . VAL B 1 62 ? -2.842 0.876 17.422 1 97.06 62 VAL B O 1
ATOM 3149 N N . ARG B 1 63 ? -0.759 1.055 18.188 1 96.56 63 ARG B N 1
ATOM 3150 C CA . ARG B 1 63 ? -0.28 -0.198 17.609 1 96.56 63 ARG B CA 1
ATOM 3151 C C . ARG B 1 63 ? -0.878 -1.397 18.344 1 96.56 63 ARG B C 1
ATOM 3153 O O . ARG B 1 63 ? -0.794 -2.527 17.859 1 96.56 63 ARG B O 1
ATOM 3160 N N . LYS B 1 64 ? -1.475 -1.144 19.484 1 97 64 LYS B N 1
ATOM 3161 C CA . LYS B 1 64 ? -2.131 -2.154 20.297 1 97 64 LYS B CA 1
ATOM 3162 C C . LYS B 1 64 ? -3.641 -1.937 20.344 1 97 64 LYS B C 1
ATOM 3164 O O . LYS B 1 64 ? -4.121 -0.837 20.062 1 97 64 LYS B O 1
ATOM 3169 N N . PRO B 1 65 ? -4.395 -3.008 20.688 1 97.25 65 PRO B N 1
ATOM 3170 C CA . PRO B 1 65 ? -5.84 -2.82 20.812 1 97.25 65 PRO B CA 1
ATOM 3171 C C . PRO B 1 65 ? -6.211 -1.671 21.75 1 97.25 65 PRO B C 1
ATOM 3173 O O . PRO B 1 65 ? -5.621 -1.527 22.812 1 97.25 65 PRO B O 1
ATOM 3176 N N . ILE B 1 66 ? -7.121 -0.836 21.344 1 98.06 66 ILE B N 1
ATOM 3177 C CA . ILE B 1 66 ? -7.469 0.4 22.031 1 98.06 66 ILE B CA 1
ATOM 3178 C C . ILE B 1 66 ? -8.547 0.121 23.078 1 98.06 66 ILE B C 1
ATOM 3180 O O . ILE B 1 66 ? -9.617 -0.393 22.75 1 98.06 66 ILE B O 1
ATOM 3184 N N . ASP B 1 67 ? -8.195 0.419 24.25 1 94.38 67 ASP B N 1
ATOM 3185 C CA . ASP B 1 67 ? -9.133 0.268 25.359 1 94.38 67 ASP B CA 1
ATOM 3186 C C . ASP B 1 67 ? -8.914 1.345 26.422 1 94.38 67 ASP B C 1
ATOM 3188 O O . ASP B 1 67 ? -7.805 1.49 26.938 1 94.38 67 ASP B O 1
ATOM 3192 N N . PHE B 1 68 ? -9.914 2.213 26.688 1 96.69 68 PHE B N 1
ATOM 3193 C CA . PHE B 1 68 ? -9.945 3.213 27.75 1 96.69 68 PHE B CA 1
ATOM 3194 C C . PHE B 1 68 ? -11.375 3.506 28.172 1 96.69 68 PHE B C 1
ATOM 3196 O O . PHE B 1 68 ? -12.32 3.193 27.453 1 96.69 68 PHE B O 1
ATOM 3203 N N . GLU B 1 69 ? -11.539 4.012 29.328 1 94.75 69 GLU B N 1
ATOM 3204 C CA . GLU B 1 69 ? -12.867 4.258 29.875 1 94.75 69 GLU B CA 1
ATOM 3205 C C . GLU B 1 69 ? -13.453 5.562 29.344 1 94.75 69 GLU B C 1
ATOM 3207 O O . GLU B 1 69 ? -12.82 6.613 29.422 1 94.75 69 GLU B O 1
ATOM 3212 N N . PHE B 1 70 ? -14.602 5.496 28.688 1 95.69 70 PHE B N 1
ATOM 3213 C CA . PHE B 1 70 ? -15.391 6.656 28.281 1 95.69 70 PHE B CA 1
ATOM 3214 C C . PHE B 1 70 ? -16.844 6.258 28 1 95.69 70 PHE B C 1
ATOM 3216 O O . PHE B 1 70 ? -17.172 5.07 28.016 1 95.69 70 PHE B O 1
ATOM 3223 N N . VAL B 1 71 ? -17.703 7.145 27.906 1 96.25 71 VAL B N 1
ATOM 3224 C CA . VAL B 1 71 ? -19.109 6.891 27.594 1 96.25 71 VAL B CA 1
ATOM 3225 C C . VAL B 1 71 ? -19.406 7.281 26.156 1 96.25 71 VAL B C 1
ATOM 3227 O O . VAL B 1 71 ? -19.453 8.469 25.828 1 96.25 71 VAL B O 1
ATOM 3230 N N . PRO B 1 72 ? -19.562 6.27 25.344 1 97.25 72 PRO B N 1
ATOM 3231 C CA . PRO B 1 72 ? -19.844 6.57 23.938 1 97.25 72 PRO B CA 1
ATOM 3232 C C . PRO B 1 72 ? -21.172 7.289 23.734 1 97.25 72 PRO B C 1
ATOM 3234 O O . PRO B 1 72 ? -22.125 7.055 24.469 1 97.25 72 PRO B O 1
ATOM 3237 N N . THR B 1 73 ? -21.234 8.164 22.797 1 96.5 73 THR B N 1
ATOM 3238 C CA . THR B 1 73 ? -22.453 8.836 22.359 1 96.5 73 THR B CA 1
ATOM 3239 C C . THR B 1 73 ? -22.625 8.703 20.844 1 96.5 73 THR B C 1
ATOM 3241 O O . THR B 1 73 ? -21.656 8.453 20.125 1 96.5 73 THR B O 1
ATOM 3244 N N . PRO B 1 74 ? -23.766 8.898 20.328 1 94 74 PRO B N 1
ATOM 3245 C CA . PRO B 1 74 ? -24.016 8.75 18.891 1 94 74 PRO B CA 1
ATOM 3246 C C . PRO B 1 74 ? -23.312 9.805 18.047 1 94 74 PRO B C 1
ATOM 3248 O O . PRO B 1 74 ? -23.141 9.625 16.844 1 94 74 PRO B O 1
ATOM 3251 N N . GLU B 1 75 ? -22.922 10.891 18.672 1 95.44 75 GLU B N 1
ATOM 3252 C CA . GLU B 1 75 ? -22.359 12.008 17.906 1 95.44 75 GLU B CA 1
ATOM 3253 C C . GLU B 1 75 ? -20.844 12.031 18.016 1 95.44 75 GLU B C 1
ATOM 3255 O O . GLU B 1 75 ? -20.188 12.969 17.547 1 95.44 75 GLU B O 1
ATOM 3260 N N . ASP B 1 76 ? -20.266 11 18.625 1 98.38 76 ASP B N 1
ATOM 3261 C CA . ASP B 1 76 ? -18.812 10.953 18.812 1 98.38 76 ASP B CA 1
ATOM 3262 C C . ASP B 1 76 ? -18.078 11.023 17.469 1 98.38 76 ASP B C 1
ATOM 3264 O O . ASP B 1 76 ? -18.562 10.5 16.469 1 98.38 76 ASP B O 1
ATOM 3268 N N . VAL B 1 77 ? -16.953 11.703 17.484 1 98.69 77 VAL B N 1
ATOM 3269 C CA . VAL B 1 77 ? -16.141 11.844 16.281 1 98.69 77 VAL B CA 1
ATOM 3270 C C . VAL B 1 77 ? -14.695 11.453 16.594 1 98.69 77 VAL B C 1
ATOM 3272 O O . VAL B 1 77 ? -14.188 11.75 17.688 1 98.69 77 VAL B O 1
ATOM 3275 N N . ILE B 1 78 ? -14.07 10.742 15.648 1 98.94 78 ILE B N 1
ATOM 3276 C CA . ILE B 1 78 ? -12.672 10.367 15.773 1 98.94 78 ILE B CA 1
ATOM 3277 C C . ILE B 1 78 ? -11.82 11.195 14.812 1 98.94 78 ILE B C 1
ATOM 3279 O O . ILE B 1 78 ? -12.156 11.328 13.633 1 98.94 78 ILE B O 1
ATOM 3283 N N . PHE B 1 79 ? -10.852 11.82 15.312 1 98.94 79 PHE B N 1
ATOM 3284 C CA . PHE B 1 79 ? -9.75 12.375 14.531 1 98.94 79 PHE B CA 1
ATOM 3285 C C . PHE B 1 79 ? -8.5 11.508 14.664 1 98.94 79 PHE B C 1
ATOM 3287 O O . PHE B 1 79 ? -7.855 11.492 15.711 1 98.94 79 PHE B O 1
ATOM 3294 N N . ASP B 1 80 ? -8.172 10.742 13.625 1 98.88 80 ASP B N 1
ATOM 3295 C CA . ASP B 1 80 ? -6.988 9.891 13.625 1 98.88 80 ASP B CA 1
ATOM 3296 C C . ASP B 1 80 ? -5.781 10.625 13.047 1 98.88 80 ASP B C 1
ATOM 3298 O O . ASP B 1 80 ? -5.586 10.648 11.828 1 98.88 80 ASP B O 1
ATOM 3302 N N . LEU B 1 81 ? -4.938 11.164 13.898 1 97.62 81 LEU B N 1
ATOM 3303 C CA . LEU B 1 81 ? -3.781 11.977 13.531 1 97.62 81 LEU B CA 1
ATOM 3304 C C . LEU B 1 81 ? -2.48 11.242 13.836 1 97.62 81 LEU B C 1
ATOM 3306 O O . LEU B 1 81 ? -1.395 11.742 13.531 1 97.62 81 LEU B O 1
ATOM 3310 N N . ALA B 1 82 ? -2.627 10.07 14.406 1 93.12 82 ALA B N 1
ATOM 3311 C CA . ALA B 1 82 ? -1.457 9.344 14.891 1 93.12 82 ALA B CA 1
ATOM 3312 C C . ALA B 1 82 ? -0.593 8.859 13.727 1 93.12 82 ALA B C 1
ATOM 3314 O O . ALA B 1 82 ? -1.099 8.258 12.781 1 93.12 82 ALA B O 1
ATOM 3315 N N . ALA B 1 83 ? 0.605 9.141 13.742 1 85.12 83 ALA B N 1
ATOM 3316 C CA . ALA B 1 83 ? 1.57 8.68 12.75 1 85.12 83 ALA B CA 1
ATOM 3317 C C . ALA B 1 83 ? 2.998 8.789 13.273 1 85.12 83 ALA B C 1
ATOM 3319 O O . ALA B 1 83 ? 3.266 9.562 14.203 1 85.12 83 ALA B O 1
ATOM 3320 N N . VAL B 1 84 ? 3.799 7.875 12.805 1 74.31 84 VAL B N 1
ATOM 3321 C CA . VAL B 1 84 ? 5.234 8.062 12.984 1 74.31 84 VAL B CA 1
ATOM 3322 C C . VAL B 1 84 ? 5.809 8.82 11.789 1 74.31 84 VAL B C 1
ATOM 3324 O O . VAL B 1 84 ? 5.617 8.422 10.641 1 74.31 84 VAL B O 1
ATOM 3327 N N . HIS B 1 85 ? 5.93 10.211 11.641 1 58.34 85 HIS B N 1
ATOM 3328 C CA . HIS B 1 85 ? 6.457 10.922 10.484 1 58.34 85 HIS B CA 1
ATOM 3329 C C . HIS B 1 85 ? 7.977 11.008 10.531 1 58.34 85 HIS B C 1
ATOM 3331 O O . HIS B 1 85 ? 8.641 10.953 9.492 1 58.34 85 HIS B O 1
ATOM 3337 N N . ARG B 1 86 ? 8.555 11.82 11.375 1 51.16 86 ARG B N 1
ATOM 3338 C CA . ARG B 1 86 ? 9.82 12.523 11.25 1 51.16 86 ARG B CA 1
ATOM 3339 C C . ARG B 1 86 ? 11 11.57 11.445 1 51.16 86 ARG B C 1
ATOM 3341 O O . ARG B 1 86 ? 12.148 12.008 11.531 1 51.16 86 ARG B O 1
ATOM 3348 N N . THR B 1 87 ? 10.977 10.367 11.969 1 44.44 87 THR B N 1
ATOM 3349 C CA . THR B 1 87 ? 12.219 10.281 12.734 1 44.44 87 THR B CA 1
ATOM 3350 C C . THR B 1 87 ? 13.352 9.758 11.859 1 44.44 87 THR B C 1
ATOM 3352 O O . THR B 1 87 ? 13.273 8.648 11.328 1 44.44 87 THR B O 1
ATOM 3355 N N . PRO B 1 88 ? 14.133 10.641 11.266 1 47.66 88 PRO B N 1
ATOM 3356 C CA . PRO B 1 88 ? 15.461 10.047 11.07 1 47.66 88 PRO B CA 1
ATOM 3357 C C . PRO B 1 88 ? 15.766 8.938 12.07 1 47.66 88 PRO B C 1
ATOM 3359 O O . PRO B 1 88 ? 15.516 9.094 13.266 1 47.66 88 PRO B O 1
ATOM 3362 N N . GLY B 1 89 ? 15.844 7.766 11.57 1 51.44 89 GLY B N 1
ATOM 3363 C CA . GLY B 1 89 ? 16.422 6.746 12.43 1 51.44 89 GLY B CA 1
ATOM 3364 C C . GLY B 1 89 ? 15.453 5.621 12.75 1 51.44 89 GLY B C 1
ATOM 3365 O O . GLY B 1 89 ? 15.828 4.637 13.391 1 51.44 89 GLY B O 1
ATOM 3366 N N . HIS B 1 90 ? 14.07 6.07 12.32 1 60.19 90 HIS B N 1
ATOM 3367 C CA . HIS B 1 90 ? 13.234 4.922 12.664 1 60.19 90 HIS B CA 1
ATOM 3368 C C . HIS B 1 90 ? 13.43 3.783 11.664 1 60.19 90 HIS B C 1
ATOM 3370 O O . HIS B 1 90 ? 13.586 4.023 10.469 1 60.19 90 HIS B O 1
ATOM 3376 N N . PRO B 1 91 ? 13.414 2.68 12.305 1 69.31 91 PRO B N 1
ATOM 3377 C CA . PRO B 1 91 ? 13.414 1.531 11.398 1 69.31 91 PRO B CA 1
ATOM 3378 C C . PRO B 1 91 ? 12.211 1.527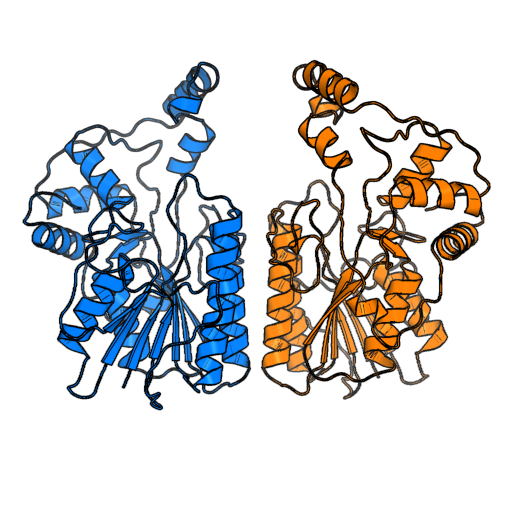 10.461 1 69.31 91 PRO B C 1
ATOM 3380 O O . PRO B 1 91 ? 11.125 1.995 10.828 1 69.31 91 PRO B O 1
ATOM 3383 N N . GLU B 1 92 ? 12.312 1.358 9.258 1 79.62 92 GLU B N 1
ATOM 3384 C CA . GLU B 1 92 ? 11.297 1.328 8.203 1 79.62 92 GLU B CA 1
ATOM 3385 C C . GLU B 1 92 ? 10.031 0.611 8.672 1 79.62 92 GLU B C 1
ATOM 3387 O O . GLU B 1 92 ? 8.922 1.023 8.344 1 79.62 92 GLU B O 1
ATOM 3392 N N . GLU B 1 93 ? 10.172 -0.228 9.523 1 85.12 93 GLU B N 1
ATOM 3393 C CA . GLU B 1 93 ? 9.062 -1.051 10 1 85.12 93 GLU B CA 1
ATOM 3394 C C . GLU B 1 93 ? 8.141 -0.253 10.914 1 85.12 93 GLU B C 1
ATOM 3396 O O . GLU B 1 93 ? 6.953 -0.561 11.023 1 85.12 93 GLU B O 1
ATOM 3401 N N . ALA B 1 94 ? 8.695 0.751 11.523 1 87.62 94 ALA B N 1
ATOM 3402 C CA . ALA B 1 94 ? 7.914 1.541 12.469 1 87.62 94 ALA B CA 1
ATOM 3403 C C . ALA B 1 94 ? 6.781 2.285 11.766 1 87.62 94 ALA B C 1
ATOM 3405 O O . ALA B 1 94 ? 5.703 2.467 12.328 1 87.62 94 ALA B O 1
ATOM 3406 N N . TYR B 1 95 ? 7.02 2.701 10.562 1 91 95 TYR B N 1
ATOM 3407 C CA . TYR B 1 95 ? 5.973 3.361 9.789 1 91 95 TYR B CA 1
ATOM 3408 C C . TYR B 1 95 ? 4.805 2.418 9.531 1 91 95 TYR B C 1
ATOM 3410 O O . TYR B 1 95 ? 3.646 2.783 9.742 1 91 95 TYR B O 1
ATOM 3418 N N . PHE B 1 96 ? 5.137 1.259 9.211 1 94.19 96 PHE B N 1
ATOM 3419 C CA . PHE B 1 96 ? 4.113 0.268 8.898 1 94.19 96 PHE B CA 1
ATOM 3420 C C . PHE B 1 96 ? 3.32 -0.101 10.148 1 94.19 96 PHE B C 1
ATOM 3422 O O . PHE B 1 96 ? 2.09 -0.142 10.117 1 94.19 96 PHE B O 1
ATOM 3429 N N . GLU B 1 97 ? 4.012 -0.318 11.164 1 93.62 97 GLU B N 1
ATOM 3430 C CA . GLU B 1 97 ? 3.355 -0.72 12.406 1 93.62 97 GLU B CA 1
ATOM 3431 C C . GLU B 1 97 ? 2.396 0.361 12.898 1 93.62 97 GLU B C 1
ATOM 3433 O O . GLU B 1 97 ? 1.231 0.081 13.18 1 93.62 97 GLU B O 1
ATOM 3438 N N . THR B 1 98 ? 2.865 1.531 12.945 1 93.88 98 THR B N 1
ATOM 3439 C CA . THR B 1 98 ? 2.068 2.611 13.516 1 93.88 98 THR B CA 1
ATOM 3440 C C . THR B 1 98 ? 0.89 2.951 12.609 1 93.88 98 THR B C 1
ATOM 3442 O O . THR B 1 98 ? -0.247 3.059 13.07 1 93.88 98 THR B O 1
ATOM 3445 N N . ASN B 1 99 ? 1.136 3.086 11.344 1 95.94 99 ASN B N 1
ATOM 3446 C CA . ASN B 1 99 ? 0.078 3.562 10.461 1 95.94 99 ASN B CA 1
ATOM 3447 C C . ASN B 1 99 ? -0.896 2.445 10.102 1 95.94 99 ASN B C 1
ATOM 3449 O O . ASN B 1 99 ? -2.104 2.672 10.016 1 95.94 99 ASN B O 1
ATOM 3453 N N . ILE B 1 100 ? -0.395 1.213 9.898 1 97.38 100 ILE B N 1
ATOM 3454 C CA . ILE B 1 100 ? -1.271 0.125 9.484 1 97.38 100 ILE B CA 1
ATOM 3455 C C . ILE B 1 100 ? -1.992 -0.456 10.695 1 97.38 100 ILE B C 1
ATOM 3457 O O . ILE B 1 100 ? -3.225 -0.458 10.75 1 97.38 100 ILE B O 1
ATOM 3461 N N . ARG B 1 101 ? -1.243 -0.884 11.727 1 97.38 101 ARG B N 1
ATOM 3462 C CA . ARG B 1 101 ? -1.886 -1.407 12.922 1 97.38 101 ARG B CA 1
ATOM 3463 C C . ARG B 1 101 ? -2.715 -0.33 13.617 1 97.38 101 ARG B C 1
ATOM 3465 O O . ARG B 1 101 ? -3.787 -0.615 14.156 1 97.38 101 ARG B O 1
ATOM 3472 N N . GLY B 1 102 ? -2.164 0.895 13.602 1 97.94 102 GLY B N 1
ATOM 3473 C CA . GLY B 1 102 ? -2.938 2.002 14.141 1 97.94 102 GLY B CA 1
ATOM 3474 C C . GLY B 1 102 ? -4.285 2.17 13.469 1 97.94 102 GLY B C 1
ATOM 3475 O O . GLY B 1 102 ? -5.309 2.328 14.141 1 97.94 102 GLY B O 1
ATOM 3476 N N . ALA B 1 103 ? -4.293 2.143 12.133 1 98.56 103 ALA B N 1
ATOM 3477 C CA . ALA B 1 103 ? -5.539 2.254 11.383 1 98.56 103 ALA B CA 1
ATOM 3478 C C . ALA B 1 103 ? -6.48 1.102 11.711 1 98.56 103 ALA B C 1
ATOM 3480 O O . ALA B 1 103 ? -7.684 1.311 11.906 1 98.56 103 ALA B O 1
ATOM 3481 N N . GLU B 1 104 ? -5.922 -0.12 11.797 1 98.56 104 GLU B N 1
ATOM 3482 C CA . GLU B 1 104 ? -6.719 -1.299 12.125 1 98.56 104 GLU B CA 1
ATOM 3483 C C . GLU B 1 104 ? -7.355 -1.168 13.508 1 98.56 104 GLU B C 1
ATOM 3485 O O . GLU B 1 104 ? -8.547 -1.44 13.672 1 98.56 104 GLU B O 1
ATOM 3490 N N . ASN B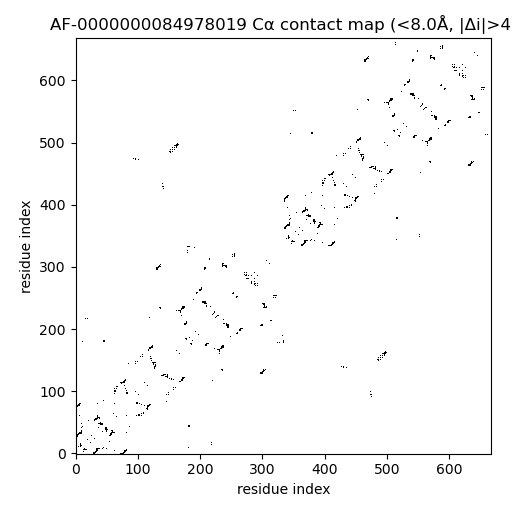 1 105 ? -6.59 -0.738 14.453 1 98.69 105 ASN B N 1
ATOM 3491 C CA . ASN B 1 105 ? -7.066 -0.65 15.828 1 98.69 105 ASN B CA 1
ATOM 3492 C C . ASN B 1 105 ? -8.055 0.496 16 1 98.69 105 ASN B C 1
ATOM 3494 O O . ASN B 1 105 ? -9.039 0.363 16.734 1 98.69 105 ASN B O 1
ATOM 3498 N N . VAL B 1 106 ? -7.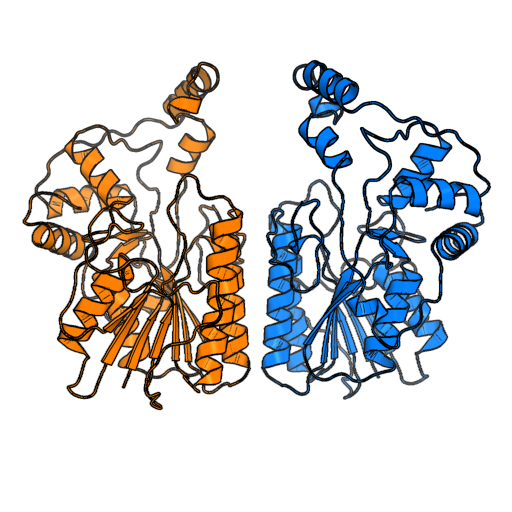809 1.607 15.352 1 98.81 106 VAL B N 1
ATOM 3499 C CA . VAL B 1 106 ? -8.703 2.758 15.453 1 98.81 106 VAL B CA 1
ATOM 3500 C C . VAL B 1 106 ? -10.055 2.422 14.828 1 98.81 106 VAL B C 1
ATOM 3502 O O . VAL B 1 106 ? -11.102 2.736 15.398 1 98.81 106 VAL B O 1
ATOM 3505 N N . THR B 1 107 ? -10.016 1.761 13.656 1 98.81 107 THR B N 1
ATOM 3506 C CA . THR B 1 107 ? -11.273 1.415 13.008 1 98.81 107 THR B CA 1
ATOM 3507 C C . THR B 1 107 ? -12.008 0.332 13.797 1 98.81 107 THR B C 1
ATOM 3509 O O . THR B 1 107 ? -13.242 0.336 13.867 1 98.81 107 THR B O 1
ATOM 3512 N N . ALA B 1 108 ? -11.266 -0.61 14.383 1 98.69 108 ALA B N 1
ATOM 3513 C CA . ALA B 1 108 ? -11.875 -1.613 15.25 1 98.69 108 ALA B CA 1
ATOM 3514 C C . ALA B 1 108 ? -12.547 -0.96 16.453 1 98.69 108 ALA B C 1
ATOM 3516 O O . ALA B 1 108 ? -13.648 -1.358 16.859 1 98.69 108 ALA B O 1
ATOM 3517 N N . PHE B 1 109 ? -11.867 0.058 17.031 1 98.69 109 PHE B N 1
ATOM 3518 C CA . PHE B 1 109 ? -12.414 0.823 18.141 1 98.69 109 PHE B CA 1
ATOM 3519 C C . PHE B 1 109 ? -13.703 1.523 17.75 1 98.69 109 PHE B C 1
ATOM 3521 O O . PHE B 1 109 ? -14.703 1.456 18.453 1 98.69 109 PHE B O 1
ATOM 3528 N N . ALA B 1 110 ? -13.672 2.164 16.625 1 98.75 110 ALA B N 1
ATOM 3529 C CA . ALA B 1 110 ? -14.859 2.848 16.125 1 98.75 110 ALA B CA 1
ATOM 3530 C C . ALA B 1 110 ? -16.031 1.873 15.953 1 98.75 110 ALA B C 1
ATOM 3532 O O . ALA B 1 110 ? -17.172 2.191 16.281 1 98.75 110 ALA B O 1
ATOM 3533 N N . GLU B 1 111 ? -15.711 0.698 15.391 1 98.06 111 GLU B N 1
ATOM 3534 C CA . GLU B 1 111 ? -16.734 -0.328 15.195 1 98.06 111 GLU B CA 1
ATOM 3535 C C . GLU B 1 111 ? -17.297 -0.81 16.531 1 98.06 111 GLU B C 1
ATOM 3537 O O . GLU B 1 111 ? -18.516 -0.908 16.688 1 98.06 111 GLU B O 1
ATOM 3542 N N . LYS B 1 112 ? -16.438 -1.026 17.453 1 97.88 112 LYS B N 1
ATOM 3543 C CA . LYS B 1 112 ? -16.812 -1.543 18.766 1 97.88 112 LYS B CA 1
ATOM 3544 C C . LYS B 1 112 ? -17.812 -0.616 19.453 1 97.88 112 LYS B C 1
ATOM 3546 O O . LYS B 1 112 ? -18.766 -1.079 20.078 1 97.88 112 LYS B O 1
ATOM 3551 N N . TYR B 1 113 ? -17.672 0.688 19.297 1 98.19 113 TYR B N 1
ATOM 3552 C CA . TYR B 1 113 ? -18.469 1.637 20.078 1 98.19 113 TYR B CA 1
ATOM 3553 C C . TYR B 1 113 ? -19.484 2.361 19.188 1 98.19 113 TYR B C 1
ATOM 3555 O O . TYR B 1 113 ? -20.125 3.318 19.625 1 98.19 113 TYR B O 1
ATOM 3563 N N . GLY B 1 114 ? -19.562 1.941 17.938 1 97.94 114 GLY B N 1
ATOM 3564 C CA . GLY B 1 114 ? -20.578 2.455 17.016 1 97.94 114 GLY B CA 1
ATOM 3565 C C . GLY B 1 114 ? -20.328 3.895 16.609 1 97.94 114 GLY B C 1
ATOM 3566 O O . GLY B 1 114 ? -21.266 4.641 16.344 1 97.94 114 GLY B O 1
ATOM 3567 N N . ILE B 1 115 ? -19.078 4.328 16.625 1 98.5 115 ILE B N 1
ATOM 3568 C CA . ILE B 1 115 ? -18.75 5.676 16.172 1 98.5 115 ILE B CA 1
ATOM 3569 C C . ILE B 1 115 ? -18.812 5.75 14.656 1 98.5 115 ILE B C 1
ATOM 3571 O O . ILE B 1 115 ? -18.219 4.926 13.953 1 98.5 115 ILE B O 1
ATOM 3575 N N . ARG B 1 116 ? -19.422 6.781 14.102 1 98.25 116 ARG B N 1
ATOM 3576 C CA . ARG B 1 116 ? -19.781 6.766 12.688 1 98.25 116 ARG B CA 1
ATOM 3577 C C . ARG B 1 116 ? -18.953 7.789 11.906 1 98.25 116 ARG B C 1
ATOM 3579 O O . ARG B 1 116 ? -19.047 7.863 10.68 1 98.25 116 ARG B O 1
ATOM 3586 N N . LYS B 1 117 ? -18.141 8.648 12.578 1 98.69 117 LYS B N 1
ATOM 3587 C CA . LYS B 1 117 ? -17.375 9.703 11.922 1 98.69 117 LYS B CA 1
ATOM 3588 C C . LYS B 1 117 ? -15.883 9.562 12.219 1 98.69 117 LYS B C 1
ATOM 3590 O O . LYS B 1 117 ? -15.469 9.57 13.383 1 98.69 117 LYS B O 1
ATOM 3595 N N . ILE B 1 118 ? -15.094 9.383 11.164 1 98.94 118 ILE B N 1
ATOM 3596 C CA . ILE B 1 118 ? -13.641 9.352 11.297 1 98.94 118 ILE B CA 1
ATOM 3597 C C . ILE B 1 118 ? -13.016 10.312 10.289 1 98.94 118 ILE B C 1
ATOM 3599 O O . ILE B 1 118 ? -13.406 10.344 9.125 1 98.94 118 ILE B O 1
ATOM 3603 N N . LEU B 1 119 ? -12.18 11.18 10.719 1 98.94 119 LEU B N 1
ATOM 3604 C CA . LEU B 1 119 ? -11.234 11.875 9.852 1 98.94 119 LEU B CA 1
ATOM 3605 C C . LEU B 1 119 ? -9.828 11.297 10.008 1 98.94 119 LEU B C 1
ATOM 3607 O O . LEU B 1 119 ? -9.305 11.211 11.117 1 98.94 119 LEU B O 1
ATOM 3611 N N . PHE B 1 120 ? -9.273 10.812 8.914 1 98.88 120 PHE B N 1
ATOM 3612 C CA . PHE B 1 120 ? -7.918 10.273 8.898 1 98.88 120 PHE B CA 1
ATOM 3613 C C . PHE B 1 120 ? -6.965 11.219 8.172 1 98.88 120 PHE B C 1
ATOM 3615 O O . PHE B 1 120 ? -7.23 11.625 7.039 1 98.88 120 PHE B O 1
ATOM 3622 N N . THR B 1 121 ? -5.859 11.578 8.828 1 98.62 121 THR B N 1
ATOM 3623 C CA . THR B 1 121 ? -4.844 12.406 8.195 1 98.62 121 THR B CA 1
ATOM 3624 C C . THR B 1 121 ? -3.807 11.547 7.477 1 98.62 121 THR B C 1
ATOM 3626 O O . THR B 1 121 ? -2.895 11.016 8.109 1 98.62 121 THR B O 1
ATOM 3629 N N . SER B 1 122 ? -3.939 11.43 6.23 1 98.12 122 SER B N 1
ATOM 3630 C CA . SER B 1 122 ? -2.918 10.82 5.383 1 98.12 122 SER B CA 1
ATOM 3631 C C . SER B 1 122 ? -1.846 11.836 5 1 98.12 122 SER B C 1
ATOM 3633 O O . SER B 1 122 ? -1.331 12.555 5.855 1 98.12 122 SER B O 1
ATOM 3635 N N . SER B 1 123 ? -1.289 11.82 3.898 1 96.38 123 SER B N 1
ATOM 3636 C CA . SER B 1 123 ? -0.253 12.719 3.391 1 96.38 123 SER B CA 1
ATOM 3637 C C . SER B 1 123 ? -0.194 12.688 1.867 1 96.38 123 SER B C 1
ATOM 3639 O O . SER B 1 123 ? -0.893 11.891 1.23 1 96.38 123 SER B O 1
ATOM 3641 N N . ILE B 1 124 ? 0.554 13.586 1.309 1 96.19 124 ILE B N 1
ATOM 3642 C CA . ILE B 1 124 ? 0.762 13.57 -0.135 1 96.19 124 ILE B CA 1
ATOM 3643 C C . ILE B 1 124 ? 1.805 12.516 -0.495 1 96.19 124 ILE B C 1
ATOM 3645 O O . ILE B 1 124 ? 2.033 12.234 -1.674 1 96.19 124 ILE B O 1
ATOM 3649 N N . ALA B 1 125 ? 2.354 11.836 0.483 1 94.81 125 ALA B N 1
ATOM 3650 C CA . ALA B 1 125 ? 3.426 10.867 0.286 1 94.81 125 ALA B CA 1
ATOM 3651 C C . ALA B 1 125 ? 2.957 9.695 -0.581 1 94.81 125 ALA B C 1
ATOM 3653 O O . ALA B 1 125 ? 3.742 9.125 -1.343 1 94.81 125 ALA B O 1
ATOM 3654 N N . PRO B 1 126 ? 1.676 9.312 -0.513 1 96.88 126 PRO B N 1
ATOM 3655 C CA . PRO B 1 126 ? 1.179 8.219 -1.352 1 96.88 126 PRO B CA 1
ATOM 3656 C C . PRO B 1 126 ? 1.337 8.5 -2.844 1 96.88 126 PRO B C 1
ATOM 3658 O O . PRO B 1 126 ? 1.382 7.566 -3.65 1 96.88 126 PRO B O 1
ATOM 3661 N N . TYR B 1 127 ? 1.448 9.727 -3.211 1 96.06 127 TYR B N 1
ATOM 3662 C CA . TYR B 1 127 ? 1.544 10.07 -4.625 1 96.06 127 TYR B CA 1
ATOM 3663 C C . TYR B 1 127 ? 2.936 9.766 -5.168 1 96.06 127 TYR B C 1
ATOM 3665 O O . TYR B 1 127 ? 3.129 9.672 -6.383 1 96.06 127 TYR B O 1
ATOM 3673 N N . GLY B 1 128 ? 3.9 9.57 -4.266 1 91.19 128 GLY B N 1
ATOM 3674 C CA . GLY B 1 128 ? 5.277 9.422 -4.707 1 91.19 128 GLY B CA 1
ATOM 3675 C C . GLY B 1 128 ? 5.887 10.711 -5.223 1 91.19 128 GLY B C 1
ATOM 3676 O O . GLY B 1 128 ? 5.219 11.75 -5.254 1 91.19 128 GLY B O 1
ATOM 3677 N N . ALA B 1 129 ? 7.141 10.648 -5.594 1 83.31 129 ALA B N 1
ATOM 3678 C CA . ALA B 1 129 ? 7.867 11.836 -6.047 1 83.31 129 ALA B CA 1
ATOM 3679 C C . ALA B 1 129 ? 7.672 12.055 -7.543 1 83.31 129 ALA B C 1
ATOM 3681 O O . ALA B 1 129 ? 7.941 11.164 -8.352 1 83.31 129 ALA B O 1
ATOM 3682 N N . SER B 1 130 ? 7.039 13.203 -7.906 1 84.81 130 SER B N 1
ATOM 3683 C CA . SER B 1 130 ? 6.91 13.57 -9.312 1 84.81 130 SER B CA 1
ATOM 3684 C C . SER B 1 130 ? 6.5 15.031 -9.461 1 84.81 130 SER B C 1
ATOM 3686 O O . SER B 1 130 ? 5.828 15.586 -8.594 1 84.81 130 SER B O 1
ATOM 3688 N N . GLU B 1 131 ? 6.867 15.602 -10.531 1 91.12 131 GLU B N 1
ATOM 3689 C CA . GLU B 1 131 ? 6.523 16.984 -10.82 1 91.12 131 GLU B CA 1
ATOM 3690 C C . GLU B 1 131 ? 5.113 17.094 -11.391 1 91.12 131 GLU B C 1
ATOM 3692 O O . GLU B 1 131 ? 4.547 18.188 -11.461 1 91.12 131 GLU B O 1
ATOM 3697 N N . ASP B 1 132 ? 4.625 16 -11.758 1 92.81 132 ASP B N 1
ATOM 3698 C CA . ASP B 1 132 ? 3.301 16.016 -12.375 1 92.81 132 ASP B CA 1
ATOM 3699 C C . ASP B 1 132 ? 2.234 16.469 -11.383 1 92.81 132 ASP B C 1
ATOM 3701 O O . ASP B 1 132 ? 2.379 16.266 -10.172 1 92.81 132 ASP B O 1
ATOM 3705 N N . LEU B 1 133 ? 1.228 17.109 -11.953 1 96.56 133 LEU B N 1
ATOM 3706 C CA . LEU B 1 133 ? 0.1 17.531 -11.133 1 96.56 133 LEU B CA 1
ATOM 3707 C C . LEU B 1 133 ? -0.599 16.312 -10.516 1 96.56 133 LEU B C 1
ATOM 3709 O O . LEU B 1 133 ? -0.903 15.352 -11.219 1 96.56 133 LEU B O 1
ATOM 3713 N N . LYS B 1 134 ? -0.782 16.375 -9.219 1 97.88 134 LYS B N 1
ATOM 3714 C CA . LYS B 1 134 ? -1.455 15.305 -8.508 1 97.88 134 LYS B CA 1
ATOM 3715 C C . LYS B 1 134 ? -2.834 15.742 -8.023 1 97.88 134 LYS B C 1
ATOM 3717 O O . LYS B 1 134 ? -2.953 16.703 -7.254 1 97.88 134 LYS B O 1
ATOM 3722 N N . THR B 1 135 ? -3.842 15.141 -8.492 1 98.25 135 THR B N 1
ATOM 3723 C CA . THR B 1 135 ? -5.195 15.281 -7.961 1 98.25 135 THR B CA 1
ATOM 3724 C C . THR B 1 135 ? -5.562 14.094 -7.082 1 98.25 135 THR B C 1
ATOM 3726 O O . THR B 1 135 ? -4.785 13.141 -6.961 1 98.25 135 THR B O 1
ATOM 3729 N N . GLU B 1 136 ? -6.719 14.164 -6.477 1 98.44 136 GLU B N 1
ATOM 3730 C CA . GLU B 1 136 ? -7.148 13.07 -5.617 1 98.44 136 GLU B CA 1
ATOM 3731 C C . GLU B 1 136 ? -7.328 11.781 -6.414 1 98.44 136 GLU B C 1
ATOM 3733 O O . GLU B 1 136 ? -7.312 10.68 -5.848 1 98.44 136 GLU B O 1
ATOM 3738 N N . GLU B 1 137 ? -7.434 11.867 -7.75 1 96.94 137 GLU B N 1
ATOM 3739 C CA . GLU B 1 137 ? -7.66 10.711 -8.609 1 96.94 137 GLU B CA 1
ATOM 3740 C C . GLU B 1 137 ? -6.348 10.188 -9.188 1 96.94 137 GLU B C 1
ATOM 3742 O O . GLU B 1 137 ? -6.32 9.141 -9.844 1 96.94 137 GLU B O 1
ATOM 3747 N N . THR B 1 138 ? -5.293 10.961 -8.914 1 97.5 138 THR B N 1
ATOM 3748 C CA . THR B 1 138 ? -3.996 10.523 -9.422 1 97.5 138 THR B CA 1
ATOM 3749 C C . THR B 1 138 ? -3.623 9.156 -8.852 1 97.5 138 THR B C 1
ATOM 3751 O O . THR B 1 138 ? -3.82 8.898 -7.66 1 97.5 138 THR B O 1
ATOM 3754 N N . LEU B 1 139 ? -3.082 8.258 -9.742 1 96.56 139 LEU B N 1
ATOM 3755 C CA . LEU B 1 139 ? -2.617 6.941 -9.32 1 96.56 139 LEU B CA 1
ATOM 3756 C C . LEU B 1 139 ? -1.524 7.059 -8.266 1 96.56 139 LEU B C 1
ATOM 3758 O O . LEU B 1 139 ? -0.488 7.684 -8.508 1 96.56 139 LEU B O 1
ATOM 3762 N N . PRO B 1 140 ? -1.775 6.539 -7.109 1 96.94 140 PRO B N 1
ATOM 3763 C CA . PRO B 1 140 ? -0.712 6.574 -6.102 1 96.94 140 PRO B CA 1
ATOM 3764 C C . PRO B 1 140 ? 0.466 5.668 -6.457 1 96.94 140 PRO B C 1
ATOM 3766 O O . PRO B 1 140 ? 0.267 4.539 -6.91 1 96.94 140 PRO B O 1
ATOM 3769 N N . THR B 1 141 ? 1.652 6.105 -6.324 1 95.56 141 THR B N 1
ATOM 3770 C CA . THR B 1 141 ? 2.881 5.363 -6.574 1 95.56 141 THR B CA 1
ATOM 3771 C C . THR B 1 141 ? 3.908 5.629 -5.477 1 95.56 141 THR B C 1
ATOM 3773 O O . THR B 1 141 ? 5.02 6.086 -5.754 1 95.56 141 THR B O 1
ATOM 3776 N N . PRO B 1 142 ? 3.484 5.297 -4.234 1 94.38 142 PRO B N 1
ATOM 3777 C CA . PRO B 1 142 ? 4.395 5.602 -3.129 1 94.38 142 PRO B CA 1
ATOM 3778 C C . PRO B 1 142 ? 5.727 4.859 -3.24 1 94.38 142 PRO B C 1
ATOM 3780 O O . PRO B 1 142 ? 5.777 3.748 -3.773 1 94.38 142 PRO B O 1
ATOM 3783 N N . ASN B 1 143 ? 6.758 5.465 -2.752 1 89.06 143 ASN B N 1
ATOM 3784 C CA . ASN B 1 143 ? 8.078 4.852 -2.85 1 89.06 143 ASN B CA 1
ATOM 3785 C C . ASN B 1 143 ? 8.836 4.93 -1.523 1 89.06 143 ASN B C 1
ATOM 3787 O O . ASN B 1 143 ? 10.047 4.715 -1.479 1 89.06 143 ASN B O 1
ATOM 3791 N N . THR B 1 144 ? 8.156 5.367 -0.466 1 91.06 144 THR B N 1
ATOM 3792 C CA . THR B 1 144 ? 8.711 5.363 0.884 1 91.06 144 THR B CA 1
ATOM 3793 C C . THR B 1 144 ? 7.84 4.535 1.823 1 91.06 144 THR B C 1
ATOM 3795 O O . THR B 1 144 ? 6.629 4.438 1.627 1 91.06 144 THR B O 1
ATOM 3798 N N . PRO B 1 145 ? 8.469 3.959 2.883 1 93 145 PRO B N 1
ATOM 3799 C CA . PRO B 1 145 ? 7.668 3.23 3.867 1 93 145 PRO B CA 1
ATOM 3800 C C . PRO B 1 145 ? 6.527 4.07 4.438 1 93 145 PRO B C 1
ATOM 3802 O O . PRO B 1 145 ? 5.422 3.564 4.637 1 93 145 PRO B O 1
ATOM 3805 N N . TYR B 1 146 ? 6.801 5.367 4.625 1 93.69 146 TYR B N 1
ATOM 3806 C CA . TYR B 1 146 ? 5.785 6.285 5.125 1 93.69 146 TYR B CA 1
ATOM 3807 C C . TYR B 1 146 ? 4.629 6.41 4.141 1 93.69 146 TYR B C 1
ATOM 3809 O O . TYR B 1 146 ? 3.469 6.219 4.508 1 93.69 146 TYR B O 1
ATOM 3817 N N . GLY B 1 147 ? 4.945 6.672 2.896 1 95.5 147 GLY B N 1
ATOM 3818 C CA . GLY B 1 147 ? 3.914 6.809 1.878 1 95.5 147 GLY B CA 1
ATOM 3819 C C . GLY B 1 147 ? 3.109 5.539 1.671 1 95.5 147 GLY B C 1
ATOM 3820 O O . GLY B 1 147 ? 1.888 5.594 1.508 1 95.5 147 GLY B O 1
ATOM 3821 N N . ILE B 1 148 ? 3.787 4.426 1.693 1 96.06 148 ILE B N 1
ATOM 3822 C CA . ILE B 1 148 ? 3.146 3.129 1.518 1 96.06 148 ILE B CA 1
ATOM 3823 C C . ILE B 1 148 ? 2.178 2.871 2.67 1 96.06 148 ILE B C 1
ATOM 3825 O O . ILE B 1 148 ? 1.015 2.531 2.447 1 96.06 148 ILE B O 1
ATOM 3829 N N . SER B 1 149 ? 2.67 3.068 3.869 1 96.75 149 SER B N 1
ATOM 3830 C CA . SER B 1 149 ? 1.872 2.768 5.051 1 96.75 149 SER B CA 1
ATOM 3831 C C . SER B 1 149 ? 0.651 3.678 5.141 1 96.75 149 SER B C 1
ATOM 3833 O O . SER B 1 149 ? -0.423 3.242 5.562 1 96.75 149 SER B O 1
ATOM 3835 N N . LYS B 1 150 ? 0.803 4.93 4.75 1 97.81 150 LYS B N 1
ATOM 3836 C CA . LYS B 1 150 ? -0.338 5.844 4.754 1 97.81 150 LYS B CA 1
ATOM 3837 C C . LYS B 1 150 ? -1.37 5.438 3.705 1 97.81 150 LYS B C 1
ATOM 3839 O O . LYS B 1 150 ? -2.576 5.508 3.953 1 97.81 150 LYS B O 1
ATOM 3844 N N . LEU B 1 151 ? -0.882 5.066 2.559 1 98.38 151 LEU B N 1
ATOM 3845 C CA . LEU B 1 151 ? -1.802 4.629 1.513 1 98.38 151 LEU B CA 1
ATOM 3846 C C . LEU B 1 151 ? -2.607 3.418 1.969 1 98.38 151 LEU B C 1
ATOM 3848 O O . LEU B 1 151 ? -3.824 3.367 1.775 1 98.38 151 LEU B O 1
ATOM 3852 N N . VAL B 1 152 ? -1.984 2.439 2.568 1 98.44 152 VAL B N 1
ATOM 3853 C CA . VAL B 1 152 ? -2.656 1.247 3.072 1 98.44 152 VAL B CA 1
ATOM 3854 C C . VAL B 1 152 ? -3.631 1.633 4.184 1 98.44 152 VAL B C 1
ATOM 3856 O O . VAL B 1 152 ? -4.754 1.123 4.238 1 98.44 152 VAL B O 1
ATOM 3859 N N . ALA B 1 153 ? -3.215 2.543 5.035 1 98.62 153 ALA B N 1
ATOM 3860 C CA . ALA B 1 153 ? -4.082 3.012 6.113 1 98.62 153 ALA B CA 1
ATOM 3861 C C . ALA B 1 153 ? -5.344 3.666 5.559 1 98.62 153 ALA B C 1
ATOM 3863 O O . ALA B 1 153 ? -6.426 3.523 6.129 1 98.62 153 ALA B O 1
ATOM 3864 N N . GLU B 1 154 ? -5.219 4.457 4.469 1 98.88 154 GLU B N 1
ATOM 3865 C CA . GLU B 1 154 ? -6.402 5 3.809 1 98.88 154 GLU B CA 1
ATOM 3866 C C . GLU B 1 154 ? -7.41 3.898 3.488 1 98.88 154 GLU B C 1
ATOM 3868 O O . GLU B 1 154 ? -8.602 4.043 3.768 1 98.88 154 GLU B O 1
ATOM 3873 N N . LYS B 1 155 ? -6.867 2.83 2.914 1 98.88 155 LYS B N 1
ATOM 3874 C CA . LYS B 1 155 ? -7.73 1.739 2.473 1 98.88 155 LYS B CA 1
ATOM 3875 C C . LYS B 1 155 ? -8.391 1.044 3.66 1 98.88 155 LYS B C 1
ATOM 3877 O O . LYS B 1 155 ? -9.562 0.654 3.588 1 98.88 155 LYS B O 1
ATOM 3882 N N . ILE B 1 156 ? -7.652 0.899 4.742 1 98.81 156 ILE B N 1
ATOM 3883 C CA . ILE B 1 156 ? -8.203 0.283 5.945 1 98.81 156 ILE B CA 1
ATOM 3884 C C . ILE B 1 156 ? -9.383 1.104 6.453 1 98.81 156 ILE B C 1
ATOM 3886 O O . ILE B 1 156 ? -10.43 0.548 6.793 1 98.81 156 ILE B O 1
ATOM 3890 N N . HIS B 1 157 ? -9.242 2.389 6.473 1 98.94 157 HIS B N 1
ATOM 3891 C CA . HIS B 1 157 ? -10.344 3.254 6.875 1 98.94 157 HIS B CA 1
ATOM 3892 C C . HIS B 1 157 ? -11.508 3.154 5.895 1 98.94 157 HIS B C 1
ATOM 3894 O O . HIS B 1 157 ? -12.672 3.201 6.301 1 98.94 157 HIS B O 1
ATOM 3900 N N . GLN B 1 158 ? -11.203 3.033 4.625 1 98.94 158 GLN B N 1
ATOM 3901 C CA . GLN B 1 158 ? -12.25 2.912 3.617 1 98.94 158 GLN B CA 1
ATOM 3902 C C . GLN B 1 158 ? -13.008 1.596 3.766 1 98.94 158 GLN B C 1
ATOM 3904 O O . GLN B 1 158 ? -14.211 1.536 3.512 1 98.94 158 GLN B O 1
ATOM 3909 N N . ILE B 1 159 ? -12.312 0.493 4.117 1 98.88 159 ILE B N 1
ATOM 3910 C CA . ILE B 1 159 ? -12.977 -0.777 4.395 1 98.88 159 ILE B CA 1
ATOM 3911 C C . ILE B 1 159 ? -13.977 -0.601 5.531 1 98.88 159 ILE B C 1
ATOM 3913 O O . ILE B 1 159 ? -15.117 -1.064 5.441 1 98.88 159 ILE B O 1
ATOM 3917 N N . TRP B 1 160 ? -13.5 0.122 6.613 1 98.88 160 TRP B N 1
ATOM 3918 C CA . TRP B 1 160 ? -14.383 0.415 7.738 1 98.88 160 TRP B CA 1
ATOM 3919 C C . TRP B 1 160 ? -15.633 1.147 7.273 1 98.88 160 TRP B C 1
ATOM 3921 O O . TRP B 1 160 ? -16.75 0.771 7.637 1 98.88 160 TRP B O 1
ATOM 3931 N N . GLN B 1 161 ? -15.508 2.176 6.48 1 98.88 161 GLN B N 1
ATOM 3932 C CA . GLN B 1 161 ? -16.641 2.965 6 1 98.88 161 GLN B CA 1
ATOM 3933 C C . GLN B 1 161 ? -17.547 2.129 5.109 1 98.88 161 GLN B C 1
ATOM 3935 O O . GLN B 1 161 ? -18.781 2.229 5.203 1 98.88 161 GLN B O 1
ATOM 3940 N N . ALA B 1 162 ? -16.984 1.269 4.27 1 98.62 162 ALA B N 1
ATOM 3941 C CA . ALA B 1 162 ? -17.734 0.492 3.287 1 98.62 162 ALA B CA 1
ATOM 3942 C C . ALA B 1 162 ? -18.703 -0.472 3.971 1 98.62 162 ALA B C 1
ATOM 3944 O O . ALA B 1 162 ? -19.75 -0.798 3.42 1 98.62 162 ALA B O 1
ATOM 3945 N N . ARG B 1 163 ? -18.391 -0.909 5.16 1 98.25 163 ARG B N 1
ATOM 3946 C CA . ARG B 1 163 ? -19.188 -1.891 5.883 1 98.25 163 ARG B CA 1
ATOM 3947 C C . ARG B 1 163 ? -20.547 -1.312 6.266 1 98.25 163 ARG B C 1
ATOM 3949 O O . ARG B 1 163 ? -21.5 -2.057 6.512 1 98.25 163 ARG B O 1
ATOM 3956 N N . ASP B 1 164 ? -20.594 0.054 6.387 1 98.06 164 ASP B N 1
ATOM 3957 C CA . ASP B 1 164 ? -21.828 0.773 6.668 1 98.06 164 ASP B CA 1
ATOM 3958 C C . ASP B 1 164 ? -21.875 2.098 5.91 1 98.06 164 ASP B C 1
ATOM 3960 O O . ASP B 1 164 ? -21.188 3.049 6.266 1 98.06 164 ASP B O 1
ATOM 3964 N N . PRO B 1 165 ? -22.719 2.172 4.926 1 96.25 165 PRO B N 1
ATOM 3965 C CA . PRO B 1 165 ? -22.766 3.352 4.059 1 96.25 165 PRO B CA 1
ATOM 3966 C C . PRO B 1 165 ? -23.141 4.625 4.812 1 96.25 165 PRO B C 1
ATOM 3968 O O . PRO B 1 165 ? -22.953 5.73 4.297 1 96.25 165 PRO B O 1
ATOM 3971 N N . ALA B 1 166 ? -23.625 4.523 6.004 1 97.12 166 ALA B N 1
ATOM 3972 C CA . ALA B 1 166 ? -24.031 5.684 6.793 1 97.12 166 ALA B CA 1
ATOM 3973 C C . ALA B 1 166 ? -22.828 6.316 7.488 1 97.12 166 ALA B C 1
ATOM 3975 O O . ALA B 1 166 ? -22.906 7.445 7.98 1 97.12 166 ALA B O 1
ATOM 3976 N N . ARG B 1 167 ? -21.703 5.594 7.531 1 98.44 167 ARG B N 1
ATOM 3977 C CA . ARG B 1 167 ? -20.5 6.117 8.156 1 98.44 167 ARG B CA 1
ATOM 3978 C C . ARG B 1 167 ? -19.891 7.234 7.32 1 98.44 167 ARG B C 1
ATOM 3980 O O . ARG B 1 167 ? -20.062 7.266 6.102 1 98.44 167 ARG B O 1
ATOM 3987 N N . GLU B 1 168 ? -19.281 8.164 7.996 1 98.75 168 GLU B N 1
ATOM 3988 C CA . GLU B 1 168 ? -18.609 9.297 7.367 1 98.75 168 GLU B CA 1
ATOM 3989 C C . GLU B 1 168 ? -17.094 9.219 7.547 1 98.75 168 GLU B C 1
ATOM 3991 O O . GLU B 1 168 ? -16.609 9.195 8.68 1 98.75 168 GLU B O 1
ATOM 3996 N N . LEU B 1 169 ? -16.422 9.094 6.43 1 98.88 169 LEU B N 1
ATOM 3997 C CA . LEU B 1 169 ? -14.969 9.055 6.438 1 98.88 169 LEU B CA 1
ATOM 3998 C C . LEU B 1 169 ? -14.391 10.195 5.609 1 98.88 169 LEU B C 1
ATOM 4000 O O . LEU B 1 169 ? -14.727 10.352 4.434 1 98.88 169 LEU B O 1
ATOM 4004 N N . THR B 1 170 ? -13.609 11.031 6.211 1 98.88 170 THR B N 1
ATOM 4005 C CA . THR B 1 170 ? -12.82 12.039 5.508 1 98.88 170 THR B CA 1
ATOM 4006 C C . THR B 1 170 ? -11.328 11.711 5.594 1 98.88 170 THR B C 1
ATOM 4008 O O . THR B 1 170 ? -10.781 11.562 6.688 1 98.88 170 THR B O 1
ATOM 4011 N N . ILE B 1 171 ? -10.742 11.484 4.465 1 98.88 171 ILE B N 1
ATOM 4012 C CA . ILE B 1 171 ? -9.297 11.328 4.379 1 98.88 171 ILE B CA 1
ATOM 4013 C C . ILE B 1 171 ? -8.672 12.609 3.836 1 98.88 171 ILE B C 1
ATOM 4015 O O . ILE B 1 171 ? -9.039 13.086 2.76 1 98.88 171 ILE B O 1
ATOM 4019 N N . VAL B 1 172 ? -7.738 13.164 4.551 1 98.88 172 VAL B N 1
ATOM 4020 C CA . VAL B 1 172 ? -7.082 14.375 4.082 1 98.88 172 VAL B CA 1
ATOM 4021 C C . VAL B 1 172 ? -5.629 14.07 3.725 1 98.88 172 VAL B C 1
ATOM 4023 O O . VAL B 1 172 ? -4.961 13.305 4.422 1 98.88 172 VAL B O 1
ATOM 4026 N N . ARG B 1 173 ? -5.172 14.562 2.623 1 98.75 173 ARG B N 1
ATOM 4027 C CA . ARG B 1 173 ? -3.781 14.547 2.176 1 98.75 173 ARG B CA 1
ATOM 4028 C C . ARG B 1 173 ? -3.195 15.953 2.172 1 98.75 173 ARG B C 1
ATOM 4030 O O . ARG B 1 173 ? -3.117 16.594 1.123 1 98.75 173 ARG B O 1
ATOM 4037 N N . PRO B 1 174 ? -2.738 16.391 3.33 1 98.31 174 PRO B N 1
ATOM 4038 C CA . PRO B 1 174 ? -2.197 17.75 3.375 1 98.31 174 PRO B CA 1
ATOM 4039 C C . PRO B 1 174 ? -0.834 17.875 2.695 1 98.31 174 PRO B C 1
ATOM 4041 O O . PRO B 1 174 ? -0.023 16.938 2.768 1 98.31 174 PRO B O 1
ATOM 4044 N N . GLY B 1 175 ? -0.613 18.984 2.004 1 96.56 175 GLY B N 1
ATOM 4045 C CA . GLY B 1 175 ? 0.741 19.328 1.604 1 96.56 175 GLY B CA 1
ATOM 4046 C C . GLY B 1 175 ? 1.641 19.672 2.775 1 96.56 175 GLY B C 1
ATOM 4047 O O . GLY B 1 175 ? 1.459 19.156 3.879 1 96.56 175 GLY B O 1
ATOM 4048 N N . ILE B 1 176 ? 2.609 20.5 2.604 1 96.12 176 ILE B N 1
ATOM 4049 C CA . ILE B 1 176 ? 3.453 20.969 3.695 1 96.12 176 ILE B CA 1
ATOM 4050 C C . ILE B 1 176 ? 2.613 21.766 4.691 1 96.12 176 ILE B C 1
ATOM 4052 O O . ILE B 1 176 ? 2.125 22.859 4.371 1 96.12 176 ILE B O 1
ATOM 4056 N N . VAL B 1 177 ? 2.408 21.203 5.844 1 97.88 177 VAL B N 1
ATOM 4057 C CA . VAL B 1 177 ? 1.651 21.906 6.879 1 97.88 177 VAL B CA 1
ATOM 4058 C C . VAL B 1 177 ? 2.588 22.781 7.707 1 97.88 177 VAL B C 1
ATOM 4060 O O . VAL B 1 177 ? 3.629 22.312 8.18 1 97.88 177 VAL B O 1
ATOM 4063 N N . TYR B 1 178 ? 2.205 24.047 7.859 1 97.62 178 TYR B N 1
ATOM 4064 C CA . TYR B 1 178 ? 3.092 24.953 8.586 1 97.62 178 TYR B CA 1
ATOM 4065 C C . TYR B 1 178 ? 2.314 25.781 9.594 1 97.62 178 TYR B C 1
ATOM 4067 O O . TYR B 1 178 ? 1.093 25.922 9.492 1 97.62 178 TYR B O 1
ATOM 4075 N N . GLY B 1 179 ? 2.986 26.281 10.539 1 97.81 179 GLY B N 1
ATOM 4076 C CA . GLY B 1 179 ? 2.461 27.062 11.648 1 97.81 179 GLY B CA 1
ATOM 4077 C C . GLY B 1 179 ? 3.258 26.891 12.93 1 97.81 179 GLY B C 1
ATOM 4078 O O . GLY B 1 179 ? 4.289 26.219 12.938 1 97.81 179 GLY B O 1
ATOM 4079 N N . LYS B 1 180 ? 2.775 27.531 14.008 1 96.5 180 LYS B N 1
ATOM 4080 C CA . LYS B 1 180 ? 3.5 27.469 15.273 1 96.5 180 LYS B CA 1
ATOM 4081 C C . LYS B 1 180 ? 3.656 26.016 15.75 1 96.5 180 LYS B C 1
ATOM 4083 O O . LYS B 1 180 ? 2.672 25.281 15.844 1 96.5 180 LYS B O 1
ATOM 4088 N N . GLY B 1 181 ? 4.859 25.578 15.938 1 92.69 181 GLY B N 1
ATOM 4089 C CA . GLY B 1 181 ? 5.125 24.25 16.453 1 92.69 181 GLY B CA 1
ATOM 4090 C C . GLY B 1 181 ? 5.52 23.25 15.383 1 92.69 181 GLY B C 1
ATOM 4091 O O . GLY B 1 181 ? 5.809 22.094 15.68 1 92.69 181 GLY B O 1
ATOM 4092 N N . GLU B 1 182 ? 5.562 23.625 14.125 1 89.62 182 GLU B N 1
ATOM 4093 C CA . GLU B 1 182 ? 5.859 22.688 13.039 1 89.62 182 GLU B CA 1
ATOM 4094 C C . GLU B 1 182 ? 7.301 22.203 13.117 1 89.62 182 GLU B C 1
ATOM 4096 O O . GLU B 1 182 ? 7.559 21 13.031 1 89.62 182 GLU B O 1
ATOM 4101 N N . HIS B 1 183 ? 8.336 23.078 13.312 1 87.44 183 HIS B N 1
ATOM 4102 C CA . HIS B 1 183 ? 9.773 22.828 13.391 1 87.44 183 HIS B CA 1
ATOM 4103 C C . HIS B 1 183 ? 10.258 22.031 12.188 1 87.44 183 HIS B C 1
ATOM 4105 O O . HIS B 1 183 ? 11.117 21.156 12.32 1 87.44 183 HIS B O 1
ATOM 4111 N N . GLY B 1 184 ? 9.617 22.266 11.094 1 89.69 184 GLY B N 1
ATOM 4112 C CA . GLY B 1 184 ? 9.898 21.469 9.914 1 89.69 184 GLY B CA 1
ATOM 4113 C C . GLY B 1 184 ? 10.406 22.281 8.742 1 89.69 184 GLY B C 1
ATOM 4114 O O . GLY B 1 184 ? 11.289 23.125 8.906 1 89.69 184 GLY B O 1
ATOM 4115 N N . ASN B 1 185 ? 9.922 21.969 7.645 1 89.44 185 ASN B N 1
ATOM 4116 C CA . ASN B 1 185 ? 10.422 22.5 6.383 1 89.44 185 ASN B CA 1
ATOM 4117 C C . ASN B 1 185 ? 10.258 24.016 6.312 1 89.44 185 ASN B C 1
ATOM 4119 O O . ASN B 1 185 ? 11.18 24.719 5.883 1 89.44 185 ASN B O 1
ATOM 4123 N N . MET B 1 186 ? 9.172 24.531 6.758 1 95.56 186 MET B N 1
ATOM 4124 C CA . MET B 1 186 ? 8.906 25.969 6.621 1 95.56 186 MET B CA 1
ATOM 4125 C C . MET B 1 186 ? 9.695 26.766 7.645 1 95.56 186 MET B C 1
ATOM 4127 O O . MET B 1 186 ? 10.188 27.859 7.34 1 95.56 186 MET B O 1
ATOM 4131 N N . THR B 1 187 ? 9.812 26.172 8.828 1 95.06 187 THR B N 1
ATOM 4132 C CA . THR B 1 187 ? 10.672 26.781 9.836 1 95.06 187 THR B CA 1
ATOM 4133 C C . THR B 1 187 ? 12.109 26.875 9.336 1 95.06 187 THR B C 1
ATOM 4135 O O . THR B 1 187 ? 12.734 27.938 9.438 1 95.06 187 THR B O 1
ATOM 4138 N N . ARG B 1 188 ? 12.586 25.828 8.781 1 93.5 188 ARG B N 1
ATOM 4139 C CA . ARG B 1 188 ? 13.953 25.781 8.266 1 93.5 188 ARG B CA 1
ATOM 4140 C C . ARG B 1 188 ? 14.133 26.75 7.098 1 93.5 188 ARG B C 1
ATOM 4142 O O . ARG B 1 188 ? 15.188 27.375 6.961 1 93.5 188 ARG B O 1
ATOM 4149 N N . LEU B 1 189 ? 13.156 26.781 6.32 1 95.06 189 LEU B N 1
ATOM 4150 C CA . LEU B 1 189 ? 13.203 27.688 5.18 1 95.06 189 LEU B CA 1
ATOM 4151 C C . LEU B 1 189 ? 13.344 29.125 5.641 1 95.06 189 LEU B C 1
ATOM 4153 O O . LEU B 1 189 ? 14.195 29.875 5.141 1 95.06 189 LEU B O 1
ATOM 4157 N N . TYR B 1 190 ? 12.531 29.578 6.578 1 96.88 190 TYR B N 1
ATOM 4158 C CA . TYR B 1 190 ? 12.594 30.938 7.109 1 96.88 190 TYR B CA 1
ATOM 4159 C C . TYR B 1 190 ? 13.953 31.203 7.754 1 96.88 190 TYR B C 1
ATOM 4161 O O . TYR B 1 190 ? 14.57 32.25 7.496 1 96.88 190 TYR B O 1
ATOM 4169 N N . ARG B 1 191 ? 14.398 30.25 8.547 1 96.19 191 ARG B N 1
ATOM 4170 C CA . ARG B 1 191 ? 15.68 30.391 9.227 1 96.19 191 ARG B CA 1
ATOM 4171 C C . ARG B 1 191 ? 16.812 30.516 8.219 1 96.19 191 ARG B C 1
ATOM 4173 O O . ARG B 1 191 ? 17.75 31.297 8.422 1 96.19 191 ARG B O 1
ATOM 4180 N N . GLY B 1 192 ? 16.766 29.719 7.242 1 95.75 192 GLY B N 1
ATOM 4181 C CA . GLY B 1 192 ? 17.766 29.781 6.191 1 95.75 192 GLY B CA 1
ATOM 4182 C C . GLY B 1 192 ? 17.828 31.141 5.512 1 95.75 192 GLY B C 1
ATOM 4183 O O . GLY B 1 192 ? 18.922 31.641 5.211 1 95.75 192 GLY B O 1
ATOM 4184 N N . GLN B 1 193 ? 16.688 31.734 5.195 1 96.31 193 GLN B N 1
ATOM 4185 C CA . GLN B 1 193 ? 16.656 33.062 4.637 1 96.31 193 GLN B CA 1
ATOM 4186 C C . GLN B 1 193 ? 17.234 34.094 5.613 1 96.31 193 GLN B C 1
ATOM 4188 O O . GLN B 1 193 ? 18.078 34.906 5.23 1 96.31 193 GLN B O 1
ATOM 4193 N N . LYS B 1 194 ? 16.797 34 6.809 1 96.31 194 LYS B N 1
ATOM 4194 C CA . LYS B 1 194 ? 17.172 34.969 7.848 1 96.31 194 LYS B CA 1
ATOM 4195 C C . LYS B 1 194 ? 18.688 34.906 8.086 1 96.31 194 LYS B C 1
ATOM 4197 O O . LYS B 1 194 ? 19.328 35.969 8.219 1 96.31 194 LYS B O 1
ATOM 4202 N N . LYS B 1 195 ? 19.234 33.719 8.117 1 96.19 195 LYS B N 1
ATOM 4203 C CA . LYS B 1 195 ? 20.656 33.562 8.414 1 96.19 195 LYS B CA 1
ATOM 4204 C C . LYS B 1 195 ? 21.484 33.625 7.141 1 96.19 195 LYS B C 1
ATOM 4206 O O . LYS B 1 195 ? 22.719 33.625 7.203 1 96.19 195 LYS B O 1
ATOM 4211 N N . GLY B 1 196 ? 20.891 33.5 6.039 1 94.44 196 GLY B N 1
ATOM 4212 C CA . GLY B 1 196 ? 21.578 33.75 4.781 1 94.44 196 GLY B CA 1
ATOM 4213 C C . GLY B 1 196 ? 22.156 32.5 4.148 1 94.44 196 GLY B C 1
ATOM 4214 O O . GLY B 1 196 ? 23.047 32.594 3.309 1 94.44 196 GLY B O 1
ATOM 4215 N N . TYR B 1 197 ? 21.688 31.359 4.551 1 91.5 197 TYR B N 1
ATOM 4216 C CA . TYR B 1 197 ? 22.281 30.156 3.967 1 91.5 197 TYR B CA 1
ATOM 4217 C C . TYR B 1 197 ? 21.312 29.484 3.012 1 91.5 197 TYR B C 1
ATOM 4219 O O . TYR B 1 197 ? 21.656 28.484 2.369 1 91.5 197 TYR B O 1
ATOM 4227 N N . PHE B 1 198 ? 20.109 29.938 2.92 1 92.69 198 PHE B N 1
ATOM 4228 C CA . PHE B 1 198 ? 19.188 29.391 1.934 1 92.69 198 PHE B CA 1
ATOM 4229 C C . PHE B 1 198 ? 19.469 29.969 0.552 1 92.69 198 PHE B C 1
ATOM 4231 O O . PHE B 1 198 ? 19.75 31.156 0.421 1 92.69 198 PHE B O 1
ATOM 4238 N N . PHE B 1 199 ? 19.422 29.172 -0.466 1 93.5 199 PHE B N 1
ATOM 4239 C CA . PHE B 1 199 ? 19.516 29.562 -1.868 1 93.5 199 PHE B CA 1
ATOM 4240 C C . PHE B 1 199 ? 18.562 28.734 -2.725 1 93.5 199 PHE B C 1
ATOM 4242 O O . PHE B 1 199 ? 18.234 27.594 -2.373 1 93.5 199 PHE B O 1
ATOM 4249 N N . TYR B 1 200 ? 18.062 29.344 -3.826 1 94.25 200 TYR B N 1
ATOM 4250 C CA . TYR B 1 200 ? 17.281 28.578 -4.797 1 94.25 200 TYR B CA 1
ATOM 4251 C C . TYR B 1 200 ? 18.188 27.625 -5.586 1 94.25 200 TYR B C 1
ATOM 4253 O O . TYR B 1 200 ? 19.156 28.062 -6.211 1 94.25 200 TYR B O 1
ATOM 4261 N N . ALA B 1 201 ? 17.875 26.406 -5.52 1 90.88 201 ALA B N 1
ATOM 4262 C CA . ALA B 1 201 ? 18.656 25.406 -6.246 1 90.88 201 ALA B CA 1
ATOM 4263 C C . ALA B 1 201 ? 18.141 25.234 -7.668 1 90.88 201 ALA B C 1
ATOM 4265 O O . ALA B 1 201 ? 17.094 24.594 -7.879 1 90.88 201 ALA B O 1
ATOM 4266 N N . GLY B 1 202 ? 18.828 25.719 -8.602 1 91 202 GLY B N 1
ATOM 4267 C CA . GLY B 1 202 ? 18.531 25.469 -10.008 1 91 202 GLY B CA 1
ATOM 4268 C C . GLY B 1 202 ? 17.406 26.312 -10.547 1 91 202 GLY B C 1
ATOM 4269 O O . GLY B 1 202 ? 17.5 26.844 -11.664 1 91 202 GLY B O 1
ATOM 4270 N N . ARG B 1 203 ? 16.344 26.469 -9.727 1 93 203 ARG B N 1
ATOM 4271 C CA . ARG B 1 203 ? 15.188 27.203 -10.203 1 93 203 ARG B CA 1
ATOM 4272 C C . ARG B 1 203 ? 14.398 27.797 -9.031 1 93 203 ARG B C 1
ATOM 4274 O O . ARG B 1 203 ? 14.57 27.375 -7.887 1 93 203 ARG B O 1
ATOM 4281 N N . LYS B 1 204 ? 13.484 28.75 -9.367 1 95.38 204 LYS B N 1
ATOM 4282 C CA . LYS B 1 204 ? 12.719 29.469 -8.344 1 95.38 204 LYS B CA 1
ATOM 4283 C C . LYS B 1 204 ? 11.234 29.109 -8.422 1 95.38 204 LYS B C 1
ATOM 4285 O O . LYS B 1 204 ? 10.453 29.484 -7.547 1 95.38 204 LYS B O 1
ATOM 4290 N N . ASP B 1 205 ? 10.891 28.391 -9.453 1 95.38 205 ASP B N 1
ATOM 4291 C CA . ASP B 1 205 ? 9.469 28.219 -9.727 1 95.38 205 ASP B CA 1
ATOM 4292 C C . ASP B 1 205 ? 8.992 26.828 -9.297 1 95.38 205 ASP B C 1
ATOM 4294 O O . ASP B 1 205 ? 7.918 26.391 -9.711 1 95.38 205 ASP B O 1
ATOM 4298 N N . THR B 1 206 ? 9.805 26.125 -8.484 1 94.31 206 THR B N 1
ATOM 4299 C CA . THR B 1 206 ? 9.344 24.844 -7.977 1 94.31 206 THR B CA 1
ATOM 4300 C C . THR B 1 206 ? 8.102 25.031 -7.105 1 94.31 206 THR B C 1
ATOM 4302 O O . THR B 1 206 ? 8.078 25.875 -6.215 1 94.31 206 THR B O 1
ATOM 4305 N N . ILE B 1 207 ? 7.121 24.25 -7.445 1 96.5 207 ILE B N 1
ATOM 4306 C CA . ILE B 1 207 ? 5.871 24.297 -6.691 1 96.5 207 ILE B CA 1
ATOM 4307 C C . ILE B 1 207 ? 6.023 23.531 -5.383 1 96.5 207 ILE B C 1
ATOM 4309 O O . ILE B 1 207 ? 6.582 22.438 -5.363 1 96.5 207 ILE B O 1
ATOM 4313 N N . LYS B 1 208 ? 5.602 24.188 -4.348 1 95.88 208 LYS B N 1
ATOM 4314 C CA . LYS B 1 208 ? 5.516 23.562 -3.033 1 95.88 208 LYS B CA 1
ATOM 4315 C C . LYS B 1 208 ? 4.109 23.672 -2.457 1 95.88 208 LYS B C 1
ATOM 4317 O O . LYS B 1 208 ? 3.785 24.656 -1.786 1 95.88 208 LYS B O 1
ATOM 4322 N N . ALA B 1 209 ? 3.324 22.656 -2.666 1 97.19 209 ALA B N 1
ATOM 4323 C CA . ALA B 1 209 ? 1.956 22.672 -2.154 1 97.19 209 ALA B CA 1
ATOM 4324 C C . ALA B 1 209 ? 1.94 22.672 -0.628 1 97.19 209 ALA B C 1
ATOM 4326 O O . ALA B 1 209 ? 2.59 21.844 0.007 1 97.19 209 ALA B O 1
ATOM 4327 N N . CYS B 1 210 ? 1.275 23.656 -0.068 1 98.06 210 CYS B N 1
ATOM 4328 C CA . CYS B 1 210 ? 1.311 23.812 1.383 1 98.06 210 CYS B CA 1
ATOM 4329 C C . CYS B 1 210 ? -0.042 24.266 1.916 1 98.06 210 CYS B C 1
ATOM 4331 O O . CYS B 1 210 ? -0.935 24.625 1.14 1 98.06 210 CYS B O 1
ATOM 4333 N N . ILE B 1 211 ? -0.166 24.172 3.248 1 98.69 211 ILE B N 1
ATOM 4334 C CA . ILE B 1 211 ? -1.375 24.656 3.914 1 98.69 211 ILE B CA 1
ATOM 4335 C C . ILE B 1 211 ? -1.044 25.078 5.344 1 98.69 211 ILE B C 1
ATOM 4337 O O . ILE B 1 211 ? -0.223 24.438 6.012 1 98.69 211 ILE B O 1
ATOM 4341 N N . TYR B 1 212 ? -1.658 26.172 5.723 1 98.75 212 TYR B N 1
ATOM 4342 C CA . TYR B 1 212 ? -1.51 26.656 7.086 1 98.75 212 TYR B CA 1
ATOM 4343 C C . TYR B 1 212 ? -2.264 25.781 8.07 1 98.75 212 TYR B C 1
ATOM 4345 O O . TYR B 1 212 ? -3.406 25.391 7.82 1 98.75 212 TYR B O 1
ATOM 4353 N N . VAL B 1 213 ? -1.664 25.406 9.195 1 98.62 213 VAL B N 1
ATOM 4354 C CA . VAL B 1 213 ? -2.207 24.422 10.125 1 98.62 213 VAL B CA 1
ATOM 4355 C C . VAL B 1 213 ? -3.562 24.891 10.641 1 98.62 213 VAL B C 1
ATOM 4357 O O . VAL B 1 213 ? -4.477 24.078 10.828 1 98.62 213 VAL B O 1
ATOM 4360 N N . LYS B 1 214 ? -3.715 26.188 10.953 1 98.75 214 LYS B N 1
ATOM 4361 C CA . LYS B 1 214 ? -4.996 26.688 11.445 1 98.75 214 LYS B CA 1
ATOM 4362 C C . LYS B 1 214 ? -6.078 26.578 10.367 1 98.75 214 LYS B C 1
ATOM 4364 O O . LYS B 1 214 ? -7.254 26.391 10.68 1 98.75 214 LYS B O 1
ATOM 4369 N N . GLU B 1 215 ? -5.656 26.75 9.094 1 98.62 215 GLU B N 1
ATOM 4370 C CA . GLU B 1 215 ? -6.586 26.516 7.992 1 98.62 215 GLU B CA 1
ATOM 4371 C C . GLU B 1 215 ? -6.988 25.047 7.906 1 98.62 215 GLU B C 1
ATOM 4373 O O . GLU B 1 215 ? -8.164 24.734 7.723 1 98.62 215 GLU B O 1
ATOM 4378 N N . LEU B 1 216 ? -6.051 24.172 8.023 1 98.81 216 LEU B N 1
ATOM 4379 C CA . LEU B 1 216 ? -6.273 22.734 7.941 1 98.81 216 LEU B CA 1
ATOM 4380 C C . LEU B 1 216 ? -7.266 22.281 9.008 1 98.81 216 LEU B C 1
ATOM 4382 O O . LEU B 1 216 ? -8.234 21.594 8.695 1 98.81 216 LEU B O 1
ATOM 4386 N N . VAL B 1 217 ? -7.09 22.672 10.281 1 98.88 217 VAL B N 1
ATOM 4387 C CA . VAL B 1 217 ? -7.938 22.172 11.367 1 98.88 217 VAL B CA 1
ATOM 4388 C C . VAL B 1 217 ? -9.32 22.812 11.266 1 98.88 217 VAL B C 1
ATOM 4390 O O . VAL B 1 217 ? -10.32 22.203 11.672 1 98.88 217 VAL B O 1
ATOM 4393 N N . ARG B 1 218 ? -9.414 24.031 10.727 1 98.62 218 ARG B N 1
ATOM 4394 C CA . ARG B 1 218 ? -10.727 24.609 10.469 1 98.62 218 ARG B CA 1
ATOM 4395 C C . ARG B 1 218 ? -11.492 23.797 9.43 1 98.62 218 ARG B C 1
ATOM 4397 O O . ARG B 1 218 ? -12.719 23.656 9.516 1 98.62 218 ARG B O 1
ATOM 4404 N N . PHE B 1 219 ? -10.781 23.312 8.453 1 98.75 219 PHE B N 1
ATOM 4405 C CA . PHE B 1 219 ? -11.43 22.422 7.492 1 98.75 219 PHE B CA 1
ATOM 4406 C C . PHE B 1 219 ? -11.922 21.156 8.172 1 98.75 219 PHE B C 1
ATOM 4408 O O . PHE B 1 219 ? -12.992 20.641 7.844 1 98.75 219 PHE B O 1
ATOM 4415 N N . PHE B 1 220 ? -11.102 20.562 9.141 1 98.75 220 PHE B N 1
ATOM 4416 C CA . PHE B 1 220 ? -11.555 19.422 9.922 1 98.75 220 PHE B CA 1
ATOM 4417 C C . PHE B 1 220 ? -12.906 19.703 10.562 1 98.75 220 PHE B C 1
ATOM 4419 O O . PHE B 1 220 ? -13.836 18.906 10.461 1 98.75 220 PHE B O 1
ATOM 4426 N N . LYS B 1 221 ? -12.977 20.891 11.227 1 98.56 221 LYS B N 1
ATOM 4427 C CA . LYS B 1 221 ? -14.219 21.297 11.883 1 98.56 221 LYS B CA 1
ATOM 4428 C C . LYS B 1 221 ? -15.367 21.375 10.883 1 98.56 221 LYS B C 1
ATOM 4430 O O . LYS B 1 221 ? -16.453 20.844 11.125 1 98.56 221 LYS B O 1
ATOM 4435 N N . TYR B 1 222 ? -15.109 22.047 9.789 1 98.19 222 TYR B N 1
ATOM 4436 C CA . TYR B 1 222 ? -16.109 22.219 8.75 1 98.19 222 TYR B CA 1
ATOM 4437 C C . TYR B 1 222 ? -16.656 20.875 8.297 1 98.19 222 TYR B C 1
ATOM 4439 O O . TYR B 1 222 ? -17.875 20.688 8.211 1 98.19 222 TYR B O 1
ATOM 4447 N N . ARG B 1 223 ? -15.719 19.984 8.094 1 97.25 223 ARG B N 1
ATOM 4448 C CA . ARG B 1 223 ? -16.062 18.703 7.48 1 97.25 223 ARG B CA 1
ATOM 4449 C C . ARG B 1 223 ? -16.703 17.766 8.492 1 97.25 223 ARG B C 1
ATOM 4451 O O . ARG B 1 223 ? -17.688 17.078 8.188 1 97.25 223 ARG B O 1
ATOM 4458 N N . MET B 1 224 ? -16.234 17.719 9.766 1 97.88 224 MET B N 1
ATOM 4459 C CA . MET B 1 224 ? -16.578 16.656 10.711 1 97.88 224 MET B CA 1
ATOM 4460 C C . MET B 1 224 ? -17.656 17.125 11.688 1 97.88 224 MET B C 1
ATOM 4462 O O . MET B 1 224 ? -18.422 16.297 12.211 1 97.88 224 MET B O 1
ATOM 4466 N N . LEU B 1 225 ? -17.734 18.438 11.898 1 97.56 225 LEU B N 1
ATOM 4467 C CA . LEU B 1 225 ? -18.594 18.922 12.969 1 97.56 225 LEU B CA 1
ATOM 4468 C C . LEU B 1 225 ? -19.734 19.766 12.406 1 97.56 225 LEU B C 1
ATOM 4470 O O . LEU B 1 225 ? -20.891 19.641 12.844 1 97.56 225 LEU B O 1
ATOM 4474 N N . ASP B 1 226 ? -19.422 20.594 11.406 1 96.88 226 ASP B N 1
ATOM 4475 C CA . ASP B 1 226 ? -20.406 21.547 10.914 1 96.88 226 ASP B CA 1
ATOM 4476 C C . ASP B 1 226 ? -21.297 20.922 9.836 1 96.88 226 ASP B C 1
ATOM 4478 O O . ASP B 1 226 ? -22.375 21.438 9.539 1 96.88 226 ASP B O 1
ATOM 4482 N N . HIS B 1 227 ? -20.812 19.781 9.242 1 95.06 227 HIS B N 1
ATOM 4483 C CA . HIS B 1 227 ? -21.547 19.156 8.148 1 95.06 227 HIS B CA 1
ATOM 4484 C C . HIS B 1 227 ? -21.547 17.641 8.289 1 95.06 227 HIS B C 1
ATOM 4486 O O . HIS B 1 227 ? -20.75 17.078 9.055 1 95.06 227 HIS B O 1
ATOM 4492 N N . SER B 1 228 ? -22.516 17 7.621 1 94 228 SER B N 1
ATOM 4493 C CA . SER B 1 228 ? -22.578 15.547 7.504 1 94 228 SER B CA 1
ATOM 4494 C C . SER B 1 228 ? -22.484 15.109 6.051 1 94 228 SER B C 1
ATOM 4496 O O . SER B 1 228 ? -23.172 15.656 5.18 1 94 228 SER B O 1
ATOM 4498 N N . PHE B 1 229 ? -21.594 14.25 5.852 1 93.69 229 PHE B N 1
ATOM 4499 C CA . PHE B 1 229 ? -21.391 13.734 4.5 1 93.69 229 PHE B CA 1
ATOM 4500 C C . PHE B 1 229 ? -21.188 12.227 4.52 1 93.69 229 PHE B C 1
ATOM 4502 O O . PHE B 1 229 ? -20.047 11.742 4.555 1 93.69 229 PHE B O 1
ATOM 4509 N N . PRO B 1 230 ? -22.312 11.461 4.445 1 96.06 230 PRO B N 1
ATOM 4510 C CA . PRO B 1 230 ? -22.109 10.008 4.398 1 96.06 230 PRO B CA 1
ATOM 4511 C C . PRO B 1 230 ? -21.234 9.57 3.232 1 96.06 230 PRO B C 1
ATOM 4513 O O . PRO B 1 230 ? -21.281 10.172 2.156 1 96.06 230 PRO B O 1
ATOM 4516 N N . GLY B 1 231 ? -20.422 8.586 3.496 1 97.56 231 GLY B N 1
ATOM 4517 C CA . GLY B 1 231 ? -19.5 8.109 2.475 1 97.56 231 GLY B CA 1
ATOM 4518 C C . GLY B 1 231 ? -18.047 8.383 2.811 1 97.56 231 GLY B C 1
ATOM 4519 O O . GLY B 1 231 ? -17.703 8.68 3.961 1 97.56 231 GLY B O 1
ATOM 4520 N N . ALA B 1 232 ? -17.203 8.141 1.896 1 98.31 232 ALA B N 1
ATOM 4521 C CA . ALA B 1 232 ? -15.773 8.352 2.037 1 98.31 232 ALA B CA 1
ATOM 4522 C C . ALA B 1 232 ? -15.25 9.32 0.978 1 98.31 232 ALA B C 1
ATOM 4524 O O . ALA B 1 232 ? -15.516 9.141 -0.214 1 98.31 232 ALA B O 1
ATOM 4525 N N . GLU B 1 233 ? -14.555 10.344 1.433 1 98.19 233 GLU B N 1
ATOM 4526 C CA . GLU B 1 233 ? -13.953 11.289 0.495 1 98.19 233 GLU B CA 1
ATOM 4527 C C . GLU B 1 233 ? -12.5 11.57 0.854 1 98.19 233 GLU B C 1
ATOM 4529 O O . GLU B 1 233 ? -12.133 11.562 2.031 1 98.19 233 GLU B O 1
ATOM 4534 N N . ILE B 1 234 ? -11.703 11.789 -0.164 1 98.75 234 ILE B N 1
ATOM 4535 C CA . ILE B 1 234 ? -10.305 12.188 -0.025 1 98.75 234 ILE B CA 1
ATOM 4536 C C . ILE B 1 234 ? -10.133 13.633 -0.474 1 98.75 234 ILE B C 1
ATOM 4538 O O . ILE B 1 234 ? -10.664 14.039 -1.509 1 98.75 234 ILE B O 1
ATOM 4542 N N . TYR B 1 235 ? -9.422 14.43 0.283 1 98.81 235 TYR B N 1
ATOM 4543 C CA . TYR B 1 235 ? -9.133 15.812 -0.083 1 98.81 235 TYR B CA 1
ATOM 4544 C C . TYR B 1 235 ? -7.641 16.094 -0.007 1 98.81 235 TYR B C 1
ATOM 4546 O O . TYR B 1 235 ? -7.02 15.914 1.044 1 98.81 235 TYR B O 1
ATOM 4554 N N . ASN B 1 236 ? -7.09 16.5 -1.126 1 98.75 236 ASN B N 1
ATOM 4555 C CA . ASN B 1 236 ? -5.844 17.25 -1.022 1 98.75 236 ASN B CA 1
ATOM 4556 C C . ASN B 1 236 ? -6.047 18.578 -0.298 1 98.75 236 ASN B C 1
ATOM 4558 O O . ASN B 1 236 ? -6.887 19.391 -0.698 1 98.75 236 ASN B O 1
ATOM 4562 N N . CYS B 1 237 ? -5.328 18.734 0.743 1 98.75 237 CYS B N 1
ATOM 4563 C CA . CYS B 1 237 ? -5.465 19.984 1.493 1 98.75 237 CYS B CA 1
ATOM 4564 C C . CYS B 1 237 ? -4.277 20.891 1.246 1 98.75 237 CYS B C 1
ATOM 4566 O O . CYS B 1 237 ? -3.273 20.828 1.958 1 98.75 237 CYS B O 1
ATOM 4568 N N . THR B 1 238 ? -4.371 21.719 0.329 1 98.31 238 THR B N 1
ATOM 4569 C CA . THR B 1 238 ? -3.387 22.719 -0.064 1 98.31 238 THR B CA 1
ATOM 4570 C C . THR B 1 238 ? -4.074 23.984 -0.579 1 98.31 238 THR B C 1
ATOM 4572 O O . THR B 1 238 ? -5.262 23.953 -0.908 1 98.31 238 THR B O 1
ATOM 4575 N N . TYR B 1 239 ? -3.359 25.094 -0.555 1 97.81 239 TYR B N 1
ATOM 4576 C CA . TYR B 1 239 ? -3.863 26.266 -1.24 1 97.81 239 TYR B CA 1
ATOM 4577 C C . TYR B 1 239 ? -3.996 26.016 -2.738 1 97.81 239 TYR B C 1
ATOM 4579 O O . TYR B 1 239 ? -3.283 25.188 -3.299 1 97.81 239 TYR B O 1
ATOM 4587 N N . GLU B 1 240 ? -4.902 26.688 -3.324 1 97.25 240 GLU B N 1
ATOM 4588 C CA . GLU B 1 240 ? -5.129 26.594 -4.766 1 97.25 240 GLU B CA 1
ATOM 4589 C C . GLU B 1 240 ? -5.27 27.969 -5.395 1 97.25 240 GLU B C 1
ATOM 4591 O O . GLU B 1 240 ? -6.156 28.75 -5.023 1 97.25 240 GLU B O 1
ATOM 4596 N N . PRO B 1 241 ? -4.418 28.391 -6.43 1 96.25 241 PRO B N 1
ATOM 4597 C CA . PRO B 1 241 ? -3.332 27.547 -6.93 1 96.25 241 PRO B CA 1
ATOM 4598 C C . PRO B 1 241 ? -2.213 27.359 -5.91 1 96.25 241 PRO B C 1
ATOM 4600 O O . PRO B 1 241 ? -2.049 28.188 -5.012 1 96.25 241 PRO B O 1
ATOM 4603 N N . ALA B 1 242 ? -1.437 26.219 -6.047 1 96.94 242 ALA B N 1
ATOM 4604 C CA . ALA B 1 242 ? -0.289 25.969 -5.18 1 96.94 242 ALA B CA 1
ATOM 4605 C C . ALA B 1 242 ? 0.808 27 -5.398 1 96.94 242 ALA B C 1
ATOM 4607 O O . ALA B 1 242 ? 1.004 27.484 -6.52 1 96.94 242 ALA B O 1
ATOM 4608 N N . TYR B 1 243 ? 1.576 27.281 -4.406 1 97.38 243 TYR B N 1
ATOM 4609 C CA . TYR B 1 243 ? 2.57 28.344 -4.457 1 97.38 243 TYR B CA 1
ATOM 4610 C C . TYR B 1 243 ? 3.936 27.797 -4.863 1 97.38 243 TYR B C 1
ATOM 4612 O O . TYR B 1 243 ? 4.246 26.641 -4.602 1 97.38 243 TYR B O 1
ATOM 4620 N N . THR B 1 244 ? 4.738 28.625 -5.453 1 97 244 THR B N 1
ATOM 4621 C CA . THR B 1 244 ? 6.133 28.312 -5.738 1 97 244 THR B CA 1
ATOM 4622 C C . THR B 1 244 ? 7.016 28.625 -4.535 1 97 244 THR B C 1
ATOM 4624 O O . THR B 1 244 ? 6.613 29.375 -3.645 1 97 244 THR B O 1
ATOM 4627 N N . ILE B 1 245 ? 8.172 28.078 -4.609 1 96.69 245 ILE B N 1
ATOM 4628 C CA . ILE B 1 245 ? 9.117 28.328 -3.525 1 96.69 245 ILE B CA 1
ATOM 4629 C C . ILE B 1 245 ? 9.461 29.812 -3.469 1 96.69 245 ILE B C 1
ATOM 4631 O O . ILE B 1 245 ? 9.656 30.375 -2.387 1 96.69 245 ILE B O 1
ATOM 4635 N N . GLU B 1 246 ? 9.531 30.5 -4.559 1 97.62 246 GLU B N 1
ATOM 4636 C CA . GLU B 1 246 ? 9.805 31.938 -4.598 1 97.62 246 GLU B CA 1
ATOM 4637 C C . GLU B 1 246 ? 8.68 32.719 -3.949 1 97.62 246 GLU B C 1
ATOM 4639 O O . GLU B 1 246 ? 8.93 33.625 -3.154 1 97.62 246 GLU B O 1
ATOM 4644 N N . GLU B 1 247 ? 7.445 32.406 -4.316 1 98.06 247 GLU B N 1
ATOM 4645 C CA . GLU B 1 247 ? 6.297 33.062 -3.709 1 98.06 247 GLU B CA 1
ATOM 4646 C C . GLU B 1 247 ? 6.297 32.875 -2.191 1 98.06 247 GLU B C 1
ATOM 4648 O O . GLU B 1 247 ? 5.996 33.812 -1.454 1 98.06 247 GLU B O 1
ATOM 4653 N N . ILE B 1 248 ? 6.605 31.688 -1.739 1 98.25 248 ILE B N 1
ATOM 4654 C CA . ILE B 1 248 ? 6.625 31.375 -0.314 1 98.25 248 ILE B CA 1
ATOM 4655 C C . ILE B 1 248 ? 7.699 32.219 0.382 1 98.25 248 ILE B C 1
ATOM 4657 O O . ILE B 1 248 ? 7.426 32.875 1.389 1 98.25 248 ILE B O 1
ATOM 4661 N N . CYS B 1 249 ? 8.883 32.25 -0.181 1 97.81 249 CYS B N 1
ATOM 4662 C CA . CYS B 1 249 ? 10 32.969 0.397 1 97.81 249 CYS B CA 1
ATOM 4663 C C . CYS B 1 249 ? 9.688 34.469 0.469 1 97.81 249 CYS B C 1
ATOM 4665 O O . CYS B 1 249 ? 9.836 35.094 1.522 1 97.81 249 CYS B O 1
ATOM 4667 N N . ASP B 1 250 ? 9.25 34.969 -0.64 1 98.12 250 ASP B N 1
ATOM 4668 C CA . ASP B 1 250 ? 8.945 36.406 -0.715 1 98.12 250 ASP B CA 1
ATOM 4669 C C . ASP B 1 250 ? 7.859 36.781 0.287 1 98.12 250 ASP B C 1
ATOM 4671 O O . ASP B 1 250 ? 7.957 37.812 0.953 1 98.12 250 ASP B O 1
ATOM 4675 N N . THR B 1 251 ? 6.863 35.969 0.351 1 98.38 251 THR B N 1
ATOM 4676 C CA . THR B 1 251 ? 5.742 36.281 1.235 1 98.38 251 THR B CA 1
ATOM 4677 C C . THR B 1 251 ? 6.168 36.188 2.697 1 98.38 251 THR B C 1
ATOM 4679 O O . THR B 1 251 ? 5.711 36.969 3.537 1 98.38 251 THR B O 1
ATOM 4682 N N . MET B 1 252 ? 7.031 35.188 3.016 1 98 252 MET B N 1
ATOM 4683 C CA . MET B 1 252 ? 7.586 35.094 4.359 1 98 252 MET B CA 1
ATOM 4684 C C . MET B 1 252 ? 8.289 36.375 4.773 1 98 252 MET B C 1
ATOM 4686 O O . MET B 1 252 ? 8.078 36.875 5.875 1 98 252 MET B O 1
ATOM 4690 N N . GLN B 1 253 ? 9.117 36.875 3.889 1 98 253 GLN B N 1
ATOM 4691 C CA . GLN B 1 253 ? 9.875 38.062 4.184 1 98 253 GLN B CA 1
ATOM 4692 C C . GLN B 1 253 ? 8.953 39.281 4.363 1 98 253 GLN B C 1
ATOM 4694 O O . GLN B 1 253 ? 9.102 40.031 5.312 1 98 253 GLN B O 1
ATOM 4699 N N . LYS B 1 254 ? 8.031 39.344 3.471 1 98.12 254 LYS B N 1
ATOM 4700 C CA . LYS B 1 254 ? 7.078 40.469 3.537 1 98.12 254 LYS B CA 1
ATOM 4701 C C . LYS B 1 254 ? 6.305 40.438 4.852 1 98.12 254 LYS B C 1
ATOM 4703 O O . LYS B 1 254 ? 6.172 41.469 5.516 1 98.12 254 LYS B O 1
ATOM 4708 N N . ALA B 1 255 ? 5.809 39.312 5.273 1 98.06 255 ALA B N 1
ATOM 4709 C CA . ALA B 1 255 ? 4.938 39.156 6.434 1 98.06 255 ALA B CA 1
ATOM 4710 C C . ALA B 1 255 ? 5.707 39.375 7.73 1 98.06 255 ALA B C 1
ATOM 4712 O O . ALA B 1 255 ? 5.125 39.781 8.742 1 98.06 255 ALA B O 1
ATOM 4713 N N . THR B 1 256 ? 7.016 39.156 7.742 1 97.75 256 THR B N 1
ATOM 4714 C CA . THR B 1 256 ? 7.781 39.188 8.984 1 97.75 256 THR B CA 1
ATOM 4715 C C . THR B 1 256 ? 8.664 40.438 9.023 1 97.75 256 THR B C 1
ATOM 4717 O O . THR B 1 256 ? 9.352 40.688 10.016 1 97.75 256 THR B O 1
ATOM 4720 N N . GLY B 1 257 ? 8.773 41.125 7.891 1 97.12 257 GLY B N 1
ATOM 4721 C CA . GLY B 1 257 ? 9.617 42.312 7.805 1 97.12 257 GLY B CA 1
ATOM 4722 C C . GLY B 1 257 ? 11.078 41.969 7.574 1 97.12 257 GLY B C 1
ATOM 4723 O O . GLY B 1 257 ? 11.961 42.812 7.836 1 97.12 257 GLY B O 1
ATOM 4724 N N . LEU B 1 258 ? 11.305 40.75 7.172 1 96.19 258 LEU B N 1
ATOM 4725 C CA . LEU B 1 258 ? 12.648 40.312 6.824 1 96.19 258 LEU B CA 1
ATOM 4726 C C . LEU B 1 258 ? 13.039 40.812 5.434 1 96.19 258 LEU B C 1
ATOM 4728 O O . LEU B 1 258 ? 12.227 40.75 4.504 1 96.19 258 LEU B O 1
ATOM 4732 N N . HIS B 1 259 ? 14.219 41.375 5.297 1 95.69 259 HIS B N 1
ATOM 4733 C CA . HIS B 1 259 ? 14.742 41.812 4.012 1 95.69 259 HIS B CA 1
ATOM 4734 C C . HIS B 1 259 ? 16.094 41.188 3.715 1 95.69 259 HIS B C 1
ATOM 4736 O O . HIS B 1 259 ? 17.141 41.688 4.133 1 95.69 259 HIS B O 1
ATOM 4742 N N . ARG B 1 260 ? 16.016 40.062 3.045 1 95.19 260 ARG B N 1
ATOM 4743 C CA . ARG B 1 260 ? 17.219 39.312 2.678 1 95.19 260 ARG B CA 1
ATOM 4744 C C . ARG B 1 260 ? 17.188 38.875 1.213 1 95.19 260 ARG B C 1
ATOM 4746 O O . ARG B 1 260 ? 16.141 38.469 0.709 1 95.19 260 ARG B O 1
ATOM 4753 N N . HIS B 1 261 ? 18.25 39.094 0.557 1 95.5 261 HIS B N 1
ATOM 4754 C CA . HIS B 1 261 ? 18.375 38.562 -0.798 1 95.5 261 HIS B CA 1
ATOM 4755 C C . HIS B 1 261 ? 18.609 37.062 -0.786 1 95.5 261 HIS B C 1
ATOM 4757 O O . HIS B 1 261 ? 19.453 36.562 -0.039 1 95.5 261 HIS B O 1
ATOM 4763 N N . VAL B 1 262 ? 17.859 36.312 -1.538 1 96.31 262 VAL B N 1
ATOM 4764 C CA . VAL B 1 262 ? 18.047 34.875 -1.676 1 96.31 262 VAL B CA 1
ATOM 4765 C C . VAL B 1 262 ? 18.625 34.531 -3.053 1 96.31 262 VAL B C 1
ATOM 4767 O O . VAL B 1 262 ? 17.953 34.719 -4.07 1 96.31 262 VAL B O 1
ATOM 4770 N N . PRO B 1 263 ? 19.812 34.062 -3.168 1 95.81 263 PRO B N 1
ATOM 4771 C CA . PRO B 1 263 ? 20.453 33.844 -4.469 1 95.81 263 PRO B CA 1
ATOM 4772 C C . PRO B 1 263 ? 19.953 32.562 -5.168 1 95.81 263 PRO B C 1
ATOM 4774 O O . PRO B 1 263 ? 19.531 31.625 -4.504 1 95.81 263 PRO B O 1
ATOM 4777 N N . LEU B 1 264 ? 19.938 32.594 -6.477 1 95.44 264 LEU B N 1
ATOM 4778 C CA . LEU B 1 264 ? 19.703 31.422 -7.312 1 95.44 264 LEU B CA 1
ATOM 4779 C C . LEU B 1 264 ? 21.031 30.781 -7.73 1 95.44 264 LEU B C 1
ATOM 4781 O O . LEU B 1 264 ? 21.891 31.453 -8.312 1 95.44 264 LEU B O 1
ATOM 4785 N N . VAL B 1 265 ? 21.266 29.562 -7.391 1 93.44 265 VAL B N 1
ATOM 4786 C CA . VAL B 1 265 ? 22.453 28.844 -7.82 1 93.44 265 VAL B CA 1
ATOM 4787 C C . VAL B 1 265 ? 22.109 27.922 -8.977 1 93.44 265 VAL B C 1
ATOM 4789 O O . VAL B 1 265 ? 21.266 27.031 -8.836 1 93.44 265 VAL B O 1
ATOM 4792 N N . PRO B 1 266 ? 22.781 28.031 -10.086 1 92.62 266 PRO B N 1
ATOM 4793 C CA . PRO B 1 266 ? 22.453 27.203 -11.258 1 92.62 266 PRO B CA 1
ATOM 4794 C C . PRO B 1 266 ? 22.625 25.719 -11 1 92.62 266 PRO B C 1
ATOM 4796 O O . PRO B 1 266 ? 23.562 25.312 -10.305 1 92.62 266 PRO B O 1
ATOM 4799 N N . ALA B 1 267 ? 21.672 24.984 -11.594 1 88.5 267 ALA B N 1
ATOM 4800 C CA . ALA B 1 267 ? 21.656 23.531 -11.398 1 88.5 267 ALA B CA 1
ATOM 4801 C C . ALA B 1 267 ? 23 22.922 -11.766 1 88.5 267 ALA B C 1
ATOM 4803 O O . ALA B 1 267 ? 23.484 22.031 -11.07 1 88.5 267 ALA B O 1
ATOM 4804 N N . GLY B 1 268 ? 23.562 23.297 -12.852 1 87.62 268 GLY B N 1
ATOM 4805 C CA . GLY B 1 268 ? 24.828 22.766 -13.32 1 87.62 268 GLY B CA 1
ATOM 4806 C C . GLY B 1 268 ? 25.938 22.891 -12.289 1 87.62 268 GLY B C 1
ATOM 4807 O O . GLY B 1 268 ? 26.719 21.953 -12.086 1 87.62 268 GLY B O 1
ATOM 4808 N N . LEU B 1 269 ? 25.984 24 -11.633 1 89 269 LEU B N 1
ATOM 4809 C CA . LEU B 1 269 ? 27 24.234 -10.617 1 89 269 LEU B CA 1
ATOM 4810 C C . LEU B 1 269 ? 26.797 23.328 -9.422 1 89 269 LEU B C 1
ATOM 4812 O O . LEU B 1 269 ? 27.75 22.797 -8.859 1 89 269 LEU B O 1
ATOM 4816 N N . LEU B 1 270 ? 25.594 23.234 -9.07 1 86 270 LEU B N 1
ATOM 4817 C CA . LEU B 1 270 ? 25.266 22.391 -7.926 1 86 270 LEU B CA 1
ATOM 4818 C C . LEU B 1 270 ? 25.578 20.922 -8.219 1 86 270 LEU B C 1
ATOM 4820 O O . LEU B 1 270 ? 26.156 20.219 -7.371 1 86 270 LEU B O 1
ATOM 4824 N N . LEU B 1 271 ? 25.203 20.484 -9.398 1 85 271 LEU B N 1
ATOM 4825 C CA . LEU B 1 271 ? 25.453 19.094 -9.789 1 85 271 LEU B CA 1
ATOM 4826 C C . LEU B 1 271 ? 26.953 18.828 -9.922 1 85 271 LEU B C 1
ATOM 4828 O O . LEU B 1 271 ? 27.422 17.734 -9.578 1 85 271 LEU B O 1
ATOM 4832 N N . PHE B 1 272 ? 27.594 19.812 -10.414 1 84.19 272 PHE B N 1
ATOM 4833 C CA . PHE B 1 272 ? 29.047 19.703 -10.516 1 84.19 272 PHE B CA 1
ATOM 4834 C C . PHE B 1 272 ? 29.672 19.578 -9.133 1 84.19 272 PHE B C 1
ATOM 4836 O O . PHE B 1 272 ? 30.531 18.719 -8.914 1 84.19 272 PHE B O 1
ATOM 4843 N N . ALA B 1 273 ? 29.234 20.391 -8.266 1 83.19 273 ALA B N 1
ATOM 4844 C CA . ALA B 1 273 ? 29.75 20.375 -6.898 1 83.19 273 ALA B CA 1
ATOM 4845 C C . ALA B 1 273 ? 29.438 19.047 -6.219 1 83.19 273 ALA B C 1
ATOM 4847 O O . ALA B 1 273 ? 30.281 18.484 -5.504 1 83.19 273 ALA B O 1
ATOM 4848 N N . ALA B 1 274 ? 28.234 18.625 -6.383 1 81.06 274 ALA B N 1
ATOM 4849 C CA . ALA B 1 274 ? 27.812 17.359 -5.793 1 81.06 274 ALA B CA 1
ATOM 4850 C C . ALA B 1 274 ? 28.641 16.203 -6.348 1 81.06 274 ALA B C 1
ATOM 4852 O O . ALA B 1 274 ? 28.938 15.25 -5.629 1 81.06 274 ALA B O 1
ATOM 4853 N N . GLY B 1 275 ? 28.859 16.234 -7.617 1 77 275 GLY B N 1
ATOM 4854 C CA . GLY B 1 275 ? 29.672 15.219 -8.266 1 77 275 GLY B CA 1
ATOM 4855 C C . GLY B 1 275 ? 31.094 15.141 -7.719 1 77 275 GLY B C 1
ATOM 4856 O O . GLY B 1 275 ? 31.641 14.047 -7.582 1 77 275 GLY B O 1
ATOM 4857 N N . ILE B 1 276 ? 31.594 16.234 -7.367 1 74.56 276 ILE B N 1
ATOM 4858 C CA . ILE B 1 276 ? 32.969 16.297 -6.883 1 74.56 276 ILE B CA 1
ATOM 4859 C C . ILE B 1 276 ? 33 15.93 -5.402 1 74.56 276 ILE B C 1
ATOM 4861 O O . ILE B 1 276 ? 33.906 15.195 -4.965 1 74.56 276 ILE B O 1
ATOM 4865 N N . LEU B 1 277 ? 32.062 16.422 -4.758 1 67 277 LEU B N 1
ATOM 4866 C CA . LEU B 1 277 ? 32.094 16.281 -3.305 1 67 277 LEU B CA 1
ATOM 4867 C C . LEU B 1 277 ? 31.469 14.961 -2.877 1 67 277 LEU B C 1
ATOM 4869 O O . LEU B 1 277 ? 31.719 14.469 -1.774 1 67 277 LEU B O 1
ATOM 4873 N N . GLY B 1 278 ? 30.562 14.484 -3.668 1 60 278 GLY B N 1
ATOM 4874 C CA . GLY B 1 278 ? 29.828 13.273 -3.346 1 60 278 GLY B CA 1
ATOM 4875 C C . GLY B 1 278 ? 30.734 12.133 -2.896 1 60 278 GLY B C 1
ATOM 4876 O O . GLY B 1 278 ? 30.594 11.641 -1.775 1 60 278 GLY B O 1
ATOM 4877 N N . PRO B 1 279 ? 31.766 11.766 -3.785 1 54.62 279 PRO B N 1
ATOM 4878 C CA . PRO B 1 279 ? 32.656 10.664 -3.441 1 54.62 279 PRO B CA 1
ATOM 4879 C C . PRO B 1 279 ? 33.594 11 -2.268 1 54.62 279 PRO B C 1
ATOM 4881 O O . PRO B 1 279 ? 34 10.102 -1.536 1 54.62 279 PRO B O 1
ATOM 4884 N N . ILE B 1 280 ? 34.062 12.242 -2.133 1 52.91 280 ILE B N 1
ATOM 4885 C CA . ILE B 1 280 ? 35.125 12.578 -1.178 1 52.91 280 ILE B CA 1
ATOM 4886 C C . ILE B 1 280 ? 34.5 12.922 0.174 1 52.91 280 ILE B C 1
ATOM 4888 O O . ILE B 1 280 ? 35.125 13.586 1 1 52.91 280 ILE B O 1
ATOM 4892 N N . GLY B 1 281 ? 33.344 12.5 0.451 1 53.12 281 GLY B N 1
ATOM 4893 C CA . GLY B 1 281 ? 32.75 12.758 1.758 1 53.12 281 GLY B CA 1
ATOM 4894 C C . GLY B 1 281 ? 31.469 13.562 1.69 1 53.12 281 GLY B C 1
ATOM 4895 O O . GLY B 1 281 ? 30.938 14 2.719 1 53.12 281 GLY B O 1
ATOM 4896 N N . GLY B 1 282 ? 31.234 13.914 0.637 1 45.69 282 GLY B N 1
ATOM 4897 C CA . GLY B 1 282 ? 30.062 14.727 0.359 1 45.69 282 GLY B CA 1
ATOM 4898 C C . GLY B 1 282 ? 28.75 14.031 0.714 1 45.69 282 GLY B C 1
ATOM 4899 O O . GLY B 1 282 ? 27.688 14.641 0.663 1 45.69 282 GLY B O 1
ATOM 4900 N N . LYS B 1 283 ? 28.844 12.797 0.739 1 51.31 283 LYS B N 1
ATOM 4901 C CA . LYS B 1 283 ? 27.672 12.062 1.218 1 51.31 283 LYS B CA 1
ATOM 4902 C C . LYS B 1 283 ? 27.25 12.539 2.609 1 51.31 283 LYS B C 1
ATOM 4904 O O . LYS B 1 283 ? 26.062 12.648 2.904 1 51.31 283 LYS B O 1
ATOM 4909 N N . LYS B 1 284 ? 28.375 12.688 3.441 1 50.28 284 LYS B N 1
ATOM 4910 C CA . LYS B 1 284 ? 28.156 13.156 4.809 1 50.28 284 LYS B CA 1
ATOM 4911 C C . LYS B 1 284 ? 27.594 14.578 4.82 1 50.28 284 LYS B C 1
ATOM 4913 O O . LYS B 1 284 ? 26.906 14.969 5.766 1 50.28 284 LYS B O 1
ATOM 4918 N N . MET B 1 285 ? 28.031 15.375 3.838 1 48.25 285 MET B N 1
ATOM 4919 C CA . MET B 1 285 ? 27.578 16.766 3.838 1 48.25 285 MET B CA 1
ATOM 4920 C C . MET B 1 285 ? 26.219 16.906 3.156 1 48.25 285 MET B C 1
ATOM 4922 O O . MET B 1 285 ? 25.734 18.016 2.949 1 48.25 285 MET B O 1
ATOM 4926 N N . GLY B 1 286 ? 25.688 15.93 2.787 1 55.34 286 GLY B N 1
ATOM 4927 C CA . GLY B 1 286 ? 24.328 15.945 2.295 1 55.34 286 GLY B CA 1
ATOM 4928 C C . GLY B 1 286 ? 24.219 16.391 0.85 1 55.34 286 GLY B C 1
ATOM 4929 O O . GLY B 1 286 ? 23.109 16.641 0.354 1 55.34 286 GLY B O 1
ATOM 4930 N N . ILE B 1 287 ? 25.469 16.641 0.234 1 61.97 287 ILE B N 1
ATOM 4931 C CA . ILE B 1 287 ? 25.406 17.125 -1.143 1 61.97 287 ILE B CA 1
ATOM 4932 C C . ILE B 1 287 ? 25.562 15.945 -2.104 1 61.97 287 ILE B C 1
ATOM 4934 O O . ILE B 1 287 ? 26.688 15.555 -2.432 1 61.97 287 ILE B O 1
ATOM 4938 N N . HIS B 1 288 ? 24.625 15.203 -2.273 1 70.5 288 HIS B N 1
ATOM 4939 C CA . HIS B 1 288 ? 24.484 14.133 -3.25 1 70.5 288 HIS B CA 1
ATOM 4940 C C . HIS B 1 288 ? 23.594 14.562 -4.41 1 70.5 288 HIS B C 1
ATOM 4942 O O . HIS B 1 288 ? 22.594 15.258 -4.207 1 70.5 288 HIS B O 1
ATOM 4948 N N . PRO B 1 289 ? 24.141 14.359 -5.625 1 75.12 289 PRO B N 1
ATOM 4949 C CA . PRO B 1 289 ? 23.375 14.805 -6.789 1 75.12 289 PRO B CA 1
ATOM 4950 C C . PRO B 1 289 ? 21.891 14.453 -6.68 1 75.12 289 PRO B C 1
ATOM 4952 O O . PRO B 1 289 ? 21.031 15.258 -7.059 1 75.12 289 PRO B O 1
ATOM 4955 N N . ALA B 1 290 ? 21.625 13.359 -6.133 1 72.62 290 ALA B N 1
ATOM 4956 C CA . ALA B 1 290 ? 20.234 12.961 -5.973 1 72.62 290 ALA B CA 1
ATOM 4957 C C . ALA B 1 290 ? 19.484 13.906 -5.027 1 72.62 290 ALA B C 1
ATOM 4959 O O . ALA B 1 290 ? 18.312 14.219 -5.246 1 72.62 290 ALA B O 1
ATOM 4960 N N . ARG B 1 291 ? 20.156 14.344 -4.105 1 72 291 ARG B N 1
ATOM 4961 C CA . ARG B 1 291 ? 19.547 15.281 -3.16 1 72 291 ARG B CA 1
ATOM 4962 C C . ARG B 1 291 ? 19.359 16.656 -3.795 1 72 291 ARG B C 1
ATOM 4964 O O . ARG B 1 291 ? 18.328 17.312 -3.562 1 72 291 ARG B O 1
ATOM 4971 N N . VAL B 1 292 ? 20.375 17 -4.535 1 76.19 292 VAL B N 1
ATOM 4972 C CA . VAL B 1 292 ? 20.281 18.281 -5.23 1 76.19 292 VAL B CA 1
ATOM 4973 C C . VAL B 1 292 ? 19.109 18.266 -6.195 1 76.19 292 VAL B C 1
ATOM 4975 O O . VAL B 1 292 ? 18.344 19.234 -6.266 1 76.19 292 VAL B O 1
ATOM 4978 N N . ARG B 1 293 ? 18.984 17.156 -6.871 1 78.5 293 ARG B N 1
ATOM 4979 C CA . ARG B 1 293 ? 17.891 17.047 -7.824 1 78.5 293 ARG B CA 1
ATOM 4980 C C . ARG B 1 293 ? 16.531 17.078 -7.117 1 78.5 293 ARG B C 1
ATOM 4982 O O . ARG B 1 293 ? 15.578 17.656 -7.633 1 78.5 293 ARG B O 1
ATOM 4989 N N . LYS B 1 294 ? 16.484 16.609 -5.957 1 76.75 294 LYS B N 1
ATOM 4990 C CA . LYS B 1 294 ? 15.234 16.578 -5.195 1 76.75 294 LYS B CA 1
ATOM 4991 C C . LYS B 1 294 ? 14.797 18 -4.812 1 76.75 294 LYS B C 1
ATOM 4993 O O . LYS B 1 294 ? 13.594 18.266 -4.711 1 76.75 294 LYS B O 1
ATOM 4998 N N . LEU B 1 295 ? 15.719 18.797 -4.668 1 77.5 295 LEU B N 1
ATOM 4999 C CA . LEU B 1 295 ? 15.422 20.172 -4.289 1 77.5 295 LEU B CA 1
ATOM 5000 C C . LEU B 1 295 ? 14.75 20.922 -5.434 1 77.5 295 LEU B C 1
ATOM 5002 O O . LEU B 1 295 ? 14.094 21.938 -5.219 1 77.5 295 LEU B O 1
ATOM 5006 N N . MET B 1 296 ? 14.891 20.328 -6.562 1 85.44 296 MET B N 1
ATOM 5007 C CA . MET B 1 296 ? 14.398 21.016 -7.758 1 85.44 296 MET B CA 1
ATOM 5008 C C . MET B 1 296 ? 13.094 20.391 -8.242 1 85.44 296 MET B C 1
ATOM 5010 O O . MET B 1 296 ? 12.586 20.75 -9.305 1 85.44 296 MET B O 1
ATOM 5014 N N . VAL B 1 297 ? 12.586 19.5 -7.453 1 87.62 297 VAL B N 1
ATOM 5015 C CA . VAL B 1 297 ? 11.375 18.797 -7.863 1 87.62 297 VAL B CA 1
ATOM 5016 C C . VAL B 1 297 ? 10.164 19.391 -7.145 1 87.62 297 VAL B C 1
ATOM 5018 O O . VAL B 1 297 ? 10.188 19.562 -5.922 1 87.62 297 VAL B O 1
ATOM 5021 N N . SER B 1 298 ? 9.188 19.656 -7.938 1 93.06 298 SER B N 1
ATOM 5022 C CA . SER B 1 298 ? 7.953 20.234 -7.418 1 93.06 298 SER B CA 1
ATOM 5023 C C . SER B 1 298 ? 7.129 19.203 -6.66 1 93.06 298 SER B C 1
ATOM 5025 O O . SER B 1 298 ? 7.129 18.016 -7.012 1 93.06 298 SER B O 1
ATOM 5027 N N . THR B 1 299 ? 6.566 19.609 -5.617 1 93.69 299 THR B N 1
ATOM 5028 C CA . THR B 1 299 ? 5.422 18.938 -5.016 1 93.69 299 THR B CA 1
ATOM 5029 C C . THR B 1 299 ? 4.113 19.578 -5.465 1 93.69 299 THR B C 1
ATOM 5031 O O . THR B 1 299 ? 3.561 20.422 -4.762 1 93.69 299 THR B O 1
ATOM 5034 N N . ASN B 1 300 ? 3.701 19.172 -6.617 1 96 300 ASN B N 1
ATOM 5035 C CA . ASN B 1 300 ? 2.605 19.797 -7.348 1 96 300 ASN B CA 1
ATOM 5036 C C . ASN B 1 300 ? 1.274 19.109 -7.07 1 96 300 ASN B C 1
ATOM 5038 O O . ASN B 1 300 ? 0.775 18.344 -7.906 1 96 300 ASN B O 1
ATOM 5042 N N . VAL B 1 301 ? 0.681 19.422 -5.93 1 97.81 301 VAL B N 1
ATOM 5043 C CA . VAL B 1 301 ? -0.56 18.812 -5.473 1 97.81 301 VAL B CA 1
ATOM 5044 C C . VAL B 1 301 ? -1.72 19.781 -5.656 1 97.81 301 VAL B C 1
ATOM 5046 O O . VAL B 1 301 ? -1.647 20.938 -5.223 1 97.81 301 VAL B O 1
ATOM 5049 N N . CYS B 1 302 ? -2.785 19.328 -6.242 1 97.69 302 CYS B N 1
ATOM 5050 C CA . CYS B 1 302 ? -3.924 20.156 -6.629 1 97.69 302 CYS B CA 1
ATOM 5051 C C . CYS B 1 302 ? -4.922 20.281 -5.484 1 97.69 302 CYS B C 1
ATOM 5053 O O . CYS B 1 302 ? -5.422 19.266 -4.98 1 97.69 302 CYS B O 1
ATOM 5055 N N . GLY B 1 303 ? -5.211 21.547 -5.078 1 98.06 303 GLY B N 1
ATOM 5056 C CA . GLY B 1 303 ? -6.176 21.781 -4.02 1 98.06 303 GLY B CA 1
ATOM 5057 C C . GLY B 1 303 ? -7.562 22.125 -4.539 1 98.06 303 GLY B C 1
ATOM 5058 O O . GLY B 1 303 ? -8.414 22.594 -3.785 1 98.06 303 GLY B O 1
ATOM 5059 N N . ARG B 1 304 ? -7.875 21.828 -5.781 1 97.88 304 ARG B N 1
ATOM 5060 C CA . ARG B 1 304 ? -9.102 22.266 -6.434 1 97.88 304 ARG B CA 1
ATOM 5061 C C . ARG B 1 304 ? -10.328 21.625 -5.789 1 97.88 304 ARG B C 1
ATOM 5063 O O . ARG B 1 304 ? -11.375 22.266 -5.66 1 97.88 304 ARG B O 1
ATOM 5070 N N . LYS B 1 305 ? -10.289 20.328 -5.438 1 98.31 305 LYS B N 1
ATOM 5071 C CA . LYS B 1 305 ? -11.43 19.656 -4.824 1 98.31 305 LYS B CA 1
ATOM 5072 C C . LYS B 1 305 ? -11.844 20.344 -3.527 1 98.31 305 LYS B C 1
ATOM 5074 O O . LYS B 1 305 ? -13.031 20.594 -3.301 1 98.31 305 LYS B O 1
ATOM 5079 N N . LEU B 1 306 ? -10.852 20.672 -2.662 1 98.31 306 LEU B N 1
ATOM 5080 C CA . LEU B 1 306 ? -11.133 21.406 -1.429 1 98.31 306 LEU B CA 1
ATOM 5081 C C . LEU B 1 306 ? -11.703 22.781 -1.728 1 98.31 306 LEU B C 1
ATOM 5083 O O . LEU B 1 306 ? -12.695 23.188 -1.123 1 98.31 306 LEU B O 1
ATOM 5087 N N . ALA B 1 307 ? -11.117 23.438 -2.68 1 96.75 307 ALA B N 1
ATOM 5088 C CA . ALA B 1 307 ? -11.547 24.797 -3.043 1 96.75 307 ALA B CA 1
ATOM 5089 C C . ALA B 1 307 ? -12.969 24.781 -3.59 1 96.75 307 ALA B C 1
ATOM 5091 O O . ALA B 1 307 ? -13.672 25.797 -3.521 1 96.75 307 ALA B O 1
ATOM 5092 N N . ALA B 1 308 ? -13.375 23.672 -4.105 1 96.5 308 ALA B N 1
ATOM 5093 C CA . ALA B 1 308 ? -14.688 23.562 -4.734 1 96.5 308 ALA B CA 1
ATOM 5094 C C . ALA B 1 308 ? -15.773 23.312 -3.691 1 96.5 308 ALA B C 1
ATOM 5096 O O . ALA B 1 308 ? -16.969 23.375 -3.998 1 96.5 308 ALA B O 1
ATOM 5097 N N . THR B 1 309 ? -15.375 22.984 -2.471 1 96.44 309 THR B N 1
ATOM 5098 C CA . THR B 1 309 ? -16.375 22.844 -1.41 1 96.44 309 THR B CA 1
ATOM 5099 C C . THR B 1 309 ? -16.891 24.219 -0.983 1 96.44 309 THR B C 1
ATOM 5101 O O . THR B 1 309 ? -16.469 25.25 -1.523 1 96.44 309 THR B O 1
ATOM 5104 N N . ASP B 1 310 ? -17.812 24.234 -0.064 1 96 310 ASP B N 1
ATOM 5105 C CA . ASP B 1 310 ? -18.344 25.484 0.458 1 96 310 ASP B CA 1
ATOM 5106 C C . ASP B 1 310 ? -17.453 26.047 1.57 1 96 310 ASP B C 1
ATOM 5108 O O . ASP B 1 310 ? -17.781 27.078 2.17 1 96 310 ASP B O 1
ATOM 5112 N N . TYR B 1 311 ? -16.375 25.359 1.786 1 97.31 311 TYR B N 1
ATOM 5113 C CA . TYR B 1 311 ? -15.453 25.859 2.797 1 97.31 311 TYR B CA 1
ATOM 5114 C C . TYR B 1 311 ? -14.758 27.125 2.32 1 97.31 311 TYR B C 1
ATOM 5116 O O . TYR B 1 311 ? -14.227 27.172 1.207 1 97.31 311 TYR B O 1
ATOM 5124 N N . LYS B 1 312 ? -14.742 28.141 3.129 1 95.38 312 LYS B N 1
ATOM 5125 C CA . LYS B 1 312 ? -14.07 29.391 2.82 1 95.38 312 LYS B CA 1
ATOM 5126 C C . LYS B 1 312 ? -12.758 29.516 3.592 1 95.38 312 LYS B C 1
ATOM 5128 O O . LYS B 1 312 ? -12.758 29.516 4.824 1 95.38 312 LYS B O 1
ATOM 5133 N N . PHE B 1 313 ? -11.695 29.734 2.885 1 96.94 313 PHE B N 1
ATOM 5134 C CA . PHE B 1 313 ? -10.383 29.891 3.512 1 96.94 313 PHE B CA 1
ATOM 5135 C C . PHE B 1 313 ? -10.328 31.156 4.355 1 96.94 313 PHE B C 1
ATOM 5137 O O . PHE B 1 313 ? -10.836 32.219 3.943 1 96.94 313 PHE B O 1
ATOM 5144 N N . HIS B 1 314 ? -9.711 31.016 5.469 1 97.31 314 HIS B N 1
ATOM 5145 C CA . HIS B 1 314 ? -9.656 32.125 6.406 1 97.31 314 HIS B CA 1
ATOM 5146 C C . HIS B 1 314 ? -8.352 32.906 6.262 1 97.31 314 HIS B C 1
ATOM 5148 O O . HIS B 1 314 ? -8.273 34.062 6.648 1 97.31 314 HIS B O 1
ATOM 5154 N N . TYR B 1 315 ? -7.336 32.281 5.707 1 98.06 315 TYR B N 1
ATOM 5155 C CA . TYR B 1 315 ? -6.016 32.906 5.633 1 98.06 315 TYR B CA 1
ATOM 5156 C C . TYR B 1 315 ? -5.473 32.844 4.211 1 98.06 315 TYR B C 1
ATOM 5158 O O . TYR B 1 315 ? -5.41 31.797 3.596 1 98.06 315 TYR B O 1
ATOM 5166 N N . THR B 1 316 ? -5.035 34 3.695 1 97.88 316 THR B N 1
ATOM 5167 C CA . THR B 1 316 ? -4.125 34 2.553 1 97.88 316 THR B CA 1
ATOM 5168 C C . THR B 1 316 ? -2.73 33.562 2.973 1 97.88 316 THR B C 1
ATOM 5170 O O . THR B 1 316 ? -2.451 33.406 4.164 1 97.88 316 THR B O 1
ATOM 5173 N N . LEU B 1 317 ? -1.876 33.344 2.008 1 98.44 317 LEU B N 1
ATOM 5174 C CA . LEU B 1 317 ? -0.505 32.969 2.336 1 98.44 317 LEU B CA 1
ATOM 5175 C C . LEU B 1 317 ? 0.143 34 3.238 1 98.44 317 LEU B C 1
ATOM 5177 O O . LEU B 1 317 ? 0.732 33.688 4.266 1 98.44 317 LEU B O 1
ATOM 5181 N N . GLU B 1 318 ? -0.016 35.281 2.904 1 98.5 318 GLU B N 1
ATOM 5182 C CA . GLU B 1 318 ? 0.592 36.344 3.672 1 98.5 318 GLU B CA 1
ATOM 5183 C C . GLU B 1 318 ? -0.005 36.438 5.074 1 98.5 318 GLU B C 1
ATOM 5185 O O . GLU B 1 318 ? 0.726 36.562 6.059 1 98.5 318 GLU B O 1
ATOM 5190 N N . GLU B 1 319 ? -1.352 36.375 5.141 1 98.62 319 GLU B N 1
ATOM 5191 C CA . GLU B 1 319 ? -2.025 36.438 6.434 1 98.62 319 GLU B CA 1
ATOM 5192 C C . GLU B 1 319 ? -1.595 35.281 7.328 1 98.62 319 GLU B C 1
ATOM 5194 O O . GLU B 1 319 ? -1.49 35.438 8.547 1 98.62 319 GLU B O 1
ATOM 5199 N N . SER B 1 320 ? -1.397 34.094 6.727 1 98.69 320 SER B N 1
ATOM 5200 C CA . SER B 1 320 ? -1.002 32.938 7.504 1 98.69 320 SER B CA 1
ATOM 5201 C C . SER B 1 320 ? 0.389 33.125 8.102 1 98.69 320 SER B C 1
ATOM 5203 O O . SER B 1 320 ? 0.613 32.781 9.273 1 98.69 320 SER B O 1
ATOM 5205 N N . PHE B 1 321 ? 1.344 33.688 7.352 1 98.56 321 PHE B N 1
ATOM 5206 C CA . PHE B 1 321 ? 2.684 33.906 7.871 1 98.56 321 PHE B CA 1
ATOM 5207 C C . PHE B 1 321 ? 2.66 35 8.938 1 98.56 321 PHE B C 1
ATOM 5209 O O . PHE B 1 321 ? 3.385 34.938 9.93 1 98.56 321 PHE B O 1
ATOM 5216 N N . ARG B 1 322 ? 1.84 36.031 8.758 1 98.5 322 ARG B N 1
ATOM 5217 C CA . ARG B 1 322 ? 1.711 37.094 9.766 1 98.5 322 ARG B CA 1
ATOM 5218 C C . ARG B 1 322 ? 1.16 36.531 11.07 1 98.5 322 ARG B C 1
ATOM 5220 O O . ARG B 1 322 ? 1.663 36.844 12.148 1 98.5 322 ARG B O 1
ATOM 5227 N N . ASP B 1 323 ? 0.124 35.75 10.883 1 98.56 323 ASP B N 1
ATOM 5228 C CA . ASP B 1 323 ? -0.484 35.156 12.055 1 98.56 323 ASP B CA 1
ATOM 5229 C C . ASP B 1 323 ? 0.516 34.25 12.781 1 98.56 323 ASP B C 1
ATOM 5231 O O . ASP B 1 323 ? 0.616 34.281 14.008 1 98.56 323 ASP B O 1
ATOM 5235 N N . TRP B 1 324 ? 1.255 33.406 12.039 1 98.5 324 TRP B N 1
ATOM 5236 C CA . TRP B 1 324 ? 2.279 32.531 12.609 1 98.5 324 TRP B CA 1
ATOM 5237 C C . TRP B 1 324 ? 3.348 33.344 13.328 1 98.5 324 TRP B C 1
ATOM 5239 O O . TRP B 1 324 ? 3.746 33 14.445 1 98.5 324 TRP B O 1
ATOM 5249 N N . PHE B 1 325 ? 3.75 34.469 12.695 1 98.19 325 PHE B N 1
ATOM 5250 C CA . PHE B 1 325 ? 4.766 35.344 13.266 1 98.19 325 PHE B CA 1
ATOM 5251 C C . PHE B 1 325 ? 4.273 35.969 14.57 1 98.19 325 PHE B C 1
ATOM 5253 O O . PHE B 1 325 ? 5.023 36.031 15.539 1 98.19 325 PHE B O 1
ATOM 5260 N N . GLU B 1 326 ? 3.031 36.375 14.609 1 98.12 326 GLU B N 1
ATOM 5261 C CA . GLU B 1 326 ? 2.426 36.906 15.82 1 98.12 326 GLU B CA 1
ATOM 5262 C C . GLU B 1 326 ? 2.365 35.875 16.922 1 98.12 326 GLU B C 1
ATOM 5264 O O . GLU B 1 326 ? 2.674 36.156 18.078 1 98.12 326 GLU B O 1
ATOM 5269 N N . ASP B 1 327 ? 1.978 34.625 16.531 1 96.69 327 ASP B N 1
ATOM 5270 C CA . ASP B 1 327 ? 1.914 33.5 17.484 1 96.69 327 ASP B CA 1
ATOM 5271 C C . ASP B 1 327 ? 3.275 33.281 18.141 1 96.69 327 ASP B C 1
ATOM 5273 O O . ASP B 1 327 ? 3.355 32.75 19.25 1 96.69 327 ASP B O 1
ATOM 5277 N N . CYS B 1 328 ? 4.312 33.656 17.391 1 96.12 328 CYS B N 1
ATOM 5278 C CA . CYS B 1 328 ? 5.672 33.438 17.875 1 96.12 328 CYS B CA 1
ATOM 5279 C C . CYS B 1 328 ? 6.266 34.719 18.453 1 96.12 328 CYS B C 1
ATOM 5281 O O . CYS B 1 328 ? 7.484 34.875 18.469 1 96.12 328 CYS B O 1
ATOM 5283 N N . ASP B 1 329 ? 5.496 35.656 18.797 1 95.44 329 ASP B N 1
ATOM 5284 C CA . ASP B 1 329 ? 5.855 36.938 19.422 1 95.44 329 ASP B CA 1
ATOM 5285 C C . ASP B 1 329 ? 6.73 37.781 18.516 1 95.44 329 ASP B C 1
ATOM 5287 O O . ASP B 1 329 ? 7.617 38.5 18.984 1 95.44 329 ASP B O 1
ATOM 5291 N N . ARG B 1 330 ? 6.586 37.531 17.266 1 93.12 330 ARG B N 1
ATOM 5292 C CA . ARG B 1 330 ? 7.262 38.312 16.219 1 93.12 330 ARG B CA 1
ATOM 5293 C C . ARG B 1 330 ? 8.773 38.188 16.344 1 93.12 330 ARG B C 1
ATOM 5295 O O . ARG B 1 330 ? 9.508 39.156 16.109 1 93.12 330 ARG B O 1
ATOM 5302 N N . LYS B 1 331 ? 9.195 37 16.688 1 90.69 331 LYS B N 1
ATOM 5303 C CA . LYS B 1 331 ? 10.633 36.781 16.844 1 90.69 331 LYS B CA 1
ATOM 5304 C C . LYS B 1 331 ? 11.156 35.844 15.758 1 90.69 331 LYS B C 1
ATOM 5306 O O . LYS B 1 331 ? 12.25 36.062 15.234 1 90.69 331 LYS B O 1
ATOM 5311 N N . GLU B 1 332 ? 10.375 34.844 15.492 1 92.88 332 GLU B N 1
ATOM 5312 C CA . GLU B 1 332 ? 10.75 33.812 14.523 1 92.88 332 GLU B CA 1
ATOM 5313 C C . GLU B 1 332 ? 9.539 33 14.086 1 92.88 332 GLU B C 1
ATOM 5315 O O . GLU B 1 332 ? 8.422 33.25 14.547 1 92.88 332 GLU B O 1
ATOM 5320 N N . LEU B 1 333 ? 9.75 32.219 13.125 1 93.25 333 LEU B N 1
ATOM 5321 C CA . LEU B 1 333 ? 8.727 31.266 12.727 1 93.25 333 LEU B CA 1
ATOM 5322 C C . LEU B 1 333 ? 9.102 29.859 13.172 1 93.25 333 LEU B C 1
ATOM 5324 O O . LEU B 1 333 ? 9.859 29.172 12.492 1 93.25 333 LEU B O 1
ATOM 5328 N N . VAL B 1 334 ? 8.57 29.594 14.422 1 91.19 334 VAL B N 1
ATOM 5329 C CA . VAL B 1 334 ? 8.906 28.281 14.984 1 91.19 334 VAL B CA 1
ATOM 5330 C C . VAL B 1 334 ? 7.641 27.609 15.492 1 91.19 334 VAL B C 1
ATOM 5332 O O . VAL B 1 334 ? 6.691 28.266 15.906 1 91.19 334 VAL B O 1
#

Organism: Faecalibacterium duncaniae (strain DSM 17677 / JCM 31915 / A2-165) (NCBI:txid411483)

Nearest PDB structures (foldseek):
  3icp-assembly1_A-2  TM=7.515E-01  e=2.237E-18  Pyrobaculum calidifontis JCM 11548
  3ko8-assembly1_A-2  TM=7.461E-01  e=5.236E-18  Pyrobaculum calidifontis JCM 11548
  3aw9-assembly1_A-2  TM=7.141E-01  e=3.636E-18  Pyrobaculum calidifontis JCM 11548
  3aw9-assembly2_B  TM=7.171E-01  e=1.981E-18  Pyrobaculum calidifontis JCM 11548
  3aw9-assembly2_C  TM=7.321E-01  e=1.876E-17  Pyrobaculum calidifontis JCM 11548